Protein AF-A0A3D0IFZ9-F1 (afdb_monomer)

Sequence (429 aa):
MVESIAIMPPLQVLFGRYDIMLLSLGKKGMGIIMKKMLSLALTVAMILGVTSGCKKKIPKFELEVGDIITMGKYEDEDIEWEVMHRNFVIGEDKVIVELQSTCAIECLPFNEDGESSWEDCTLREWLNNDFFEEAFTKSEKKSIIDTSYSMYTGDARWLTDKVFLPEYLRYRMNPQDATCEPTDHTEDLGIQMENGSCKFWTRDVNLMRSAGGGTSVGSFVMCLGTKSNNSGHGPDGLFTAEDVGVRPVISVECEGTFEMKDIDVADRITFGTYSEEPITWVVFDKDKNGITVVSKYALDKMKMNKKDVVDFADSSLHDWLNEEFYEDAFTDKQKKLIVADEDDDSVTLPEKVTVKDFEREFLYEMLTGYSKSFCEENDVAEGDSLAASWCKGRSKNNKAFLTLDLARGGRAANADQEIGVRPMITIKF

Secondary structure (DSSP, 8-state):
-----PPPPPTHHHHTTTTTTTTS--HHHHHHHHHHHHHHHHHHHHHT---S---PPPPBTT--TT-EEEEEEETTEEEEEEEEEEEEETTTTEEEEEEEESEE-EE--S-SS----STT-HHHHHIIIIIHHHHS-HHHHHHEE-EEEEE-SSS-EEEEESEEPPPHHHHHH-GGGG--EEPHHHHHTT--EETTEE-EEESS------SS------EEEPSSS---S--S--GGGTTT-TT-EE--EEEEEEBS---GGG--TT-EEEEEEETTEEEEEEEEEE-SSEEEEEESSB-EEE----TT--SGGGSHHHHIIIIIIHHHH--HHHHTTEE--TTS-SSB--BHHHHHHS-HHHHHHHHS-PBPHHHHHTT----S-TT-EEEB---TT-S---EEE-TTT-BPPPTTS-EEE--EEEEE-

Mean predicted aligned error: 14.33 Å

Solvent-accessible surface area (backbone atoms only — not comparable to full-atom values): 24331 Å² total; per-residue (Å²): 140,87,85,82,85,82,80,76,78,67,75,66,68,68,55,69,63,51,66,74,59,67,78,78,63,60,79,75,56,56,56,58,52,51,56,51,52,54,52,51,54,54,52,56,62,63,72,70,65,84,89,79,78,89,70,78,71,76,54,52,61,87,66,52,75,70,41,76,46,75,59,51,40,51,95,93,39,74,37,45,27,32,30,69,44,47,34,39,36,67,96,46,73,44,36,37,37,35,31,33,42,60,35,18,70,38,54,51,32,54,6,85,86,50,58,39,45,64,91,80,15,52,40,49,50,39,36,55,43,58,48,46,63,64,25,34,50,79,70,52,54,67,32,44,35,80,45,78,43,72,48,94,45,100,66,71,44,77,44,74,38,52,35,43,47,45,59,53,66,56,34,72,72,41,40,79,71,37,62,23,38,61,36,75,67,17,50,76,73,59,47,50,71,56,98,79,18,29,29,29,49,17,58,44,58,72,87,74,86,76,81,87,84,92,73,60,38,67,30,64,49,57,44,66,80,59,81,75,80,72,82,88,55,60,83,62,63,56,30,52,34,58,50,27,24,39,32,50,27,38,37,31,52,28,52,65,77,83,57,73,85,77,64,52,68,72,28,31,34,35,59,49,36,52,94,92,36,76,33,50,26,32,29,70,39,72,63,100,62,30,38,32,30,34,40,54,36,29,73,43,65,47,39,45,44,59,99,81,60,51,53,64,91,77,18,56,44,42,51,38,35,57,48,57,47,44,59,66,25,36,54,79,74,53,52,71,36,45,42,54,51,98,86,69,41,50,36,44,53,49,43,53,68,63,65,68,76,48,58,74,65,60,53,42,56,51,52,64,30,53,54,40,59,72,35,59,77,64,67,65,76,93,64,99,54,68,32,42,27,54,20,41,40,84,52,99,75,80,68,55,56,46,30,29,44,43,95,83,73,52,48,80,62,62,39,80,46,67,38,28,36,34,53,24,40,31,38,49,108

Structure (mmCIF, N/CA/C/O backbone):
data_AF-A0A3D0IFZ9-F1
#
_entry.id   AF-A0A3D0IFZ9-F1
#
loop_
_atom_site.group_PDB
_atom_site.id
_atom_site.type_symbol
_atom_site.label_atom_id
_atom_site.label_alt_id
_atom_site.label_comp_id
_atom_site.label_asym_id
_atom_site.label_entity_id
_atom_site.label_seq_id
_atom_site.pdbx_PDB_ins_code
_atom_site.Cartn_x
_atom_site.Cartn_y
_atom_site.Cartn_z
_atom_site.occupancy
_atom_site.B_iso_or_equiv
_atom_site.auth_seq_id
_atom_site.auth_comp_id
_atom_site.auth_asym_id
_atom_site.auth_atom_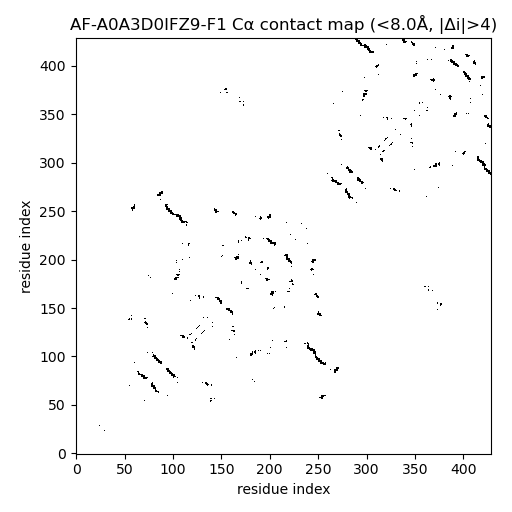id
_atom_site.pdbx_PDB_model_num
ATOM 1 N N . MET A 1 1 ? -15.280 -59.197 40.663 1.00 36.59 1 MET A N 1
ATOM 2 C CA . MET A 1 1 ? -15.162 -57.874 41.304 1.00 36.59 1 MET A CA 1
ATOM 3 C C . MET A 1 1 ? -15.479 -56.853 40.234 1.00 36.59 1 MET A C 1
ATOM 5 O O . MET A 1 1 ? -14.876 -56.899 39.172 1.00 36.59 1 MET A O 1
ATOM 9 N N . VAL A 1 2 ? -16.544 -56.104 40.478 1.00 34.53 2 VAL A N 1
ATOM 10 C CA . VAL A 1 2 ? -17.193 -55.126 39.602 1.00 34.53 2 VAL A CA 1
ATOM 11 C C . VAL A 1 2 ? -16.695 -53.745 40.020 1.00 34.53 2 VAL A C 1
ATOM 13 O O . VAL A 1 2 ? -16.594 -53.534 41.219 1.00 34.53 2 VAL A O 1
ATOM 16 N N . GLU A 1 3 ? -16.435 -52.858 39.057 1.00 30.86 3 GLU A N 1
ATOM 17 C CA . GLU A 1 3 ? -16.611 -51.389 39.129 1.00 30.86 3 GLU A CA 1
ATOM 18 C C . GLU A 1 3 ? -16.398 -50.845 37.696 1.00 30.86 3 GLU A C 1
ATOM 20 O O . GLU A 1 3 ? -15.283 -50.763 37.195 1.00 30.86 3 GLU A O 1
ATOM 25 N N . SER A 1 4 ? -17.427 -50.909 36.845 1.00 28.16 4 SER A N 1
ATOM 26 C CA . SER A 1 4 ? -18.405 -49.842 36.550 1.00 28.16 4 SER A CA 1
ATOM 27 C C . SER A 1 4 ? -17.832 -48.671 35.736 1.00 28.16 4 SER A C 1
ATOM 29 O O . SER A 1 4 ? -17.609 -47.579 36.248 1.00 28.16 4 SER A O 1
ATOM 31 N N . ILE A 1 5 ? -17.674 -48.905 34.429 1.00 30.06 5 ILE A N 1
ATOM 32 C CA . ILE A 1 5 ? -17.629 -47.85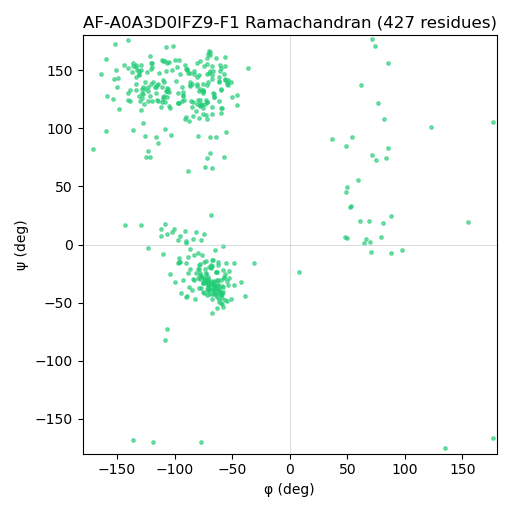9 33.398 1.00 30.06 5 ILE A CA 1
ATOM 33 C C . ILE A 1 5 ? -19.058 -47.319 33.259 1.00 30.06 5 ILE A C 1
ATOM 35 O O . ILE A 1 5 ? -19.945 -48.021 32.770 1.00 30.06 5 ILE A O 1
ATOM 39 N N . ALA A 1 6 ? -19.299 -46.101 33.742 1.00 29.66 6 ALA A N 1
ATOM 40 C CA . ALA A 1 6 ? -20.566 -45.414 33.540 1.00 29.66 6 ALA A CA 1
ATOM 41 C C . ALA A 1 6 ? -20.629 -44.866 32.107 1.00 29.66 6 ALA A C 1
ATOM 43 O O . ALA A 1 6 ? -19.792 -44.084 31.664 1.00 29.66 6 ALA A O 1
ATOM 44 N N . ILE A 1 7 ? -21.640 -45.347 31.397 1.00 34.44 7 ILE A N 1
ATOM 45 C CA . ILE A 1 7 ? -21.995 -45.074 30.010 1.00 34.44 7 ILE A CA 1
ATOM 46 C C . ILE A 1 7 ? -22.455 -43.613 29.885 1.00 34.44 7 ILE A C 1
ATOM 48 O O . ILE A 1 7 ? -23.472 -43.242 30.470 1.00 34.44 7 ILE A O 1
ATOM 52 N N . MET A 1 8 ? -21.755 -42.794 29.094 1.00 29.38 8 MET A N 1
ATOM 53 C CA . MET A 1 8 ? -22.375 -41.606 28.497 1.00 29.38 8 MET A CA 1
ATOM 54 C C . MET A 1 8 ? -23.269 -42.064 27.334 1.00 29.38 8 MET A C 1
ATOM 56 O O . MET A 1 8 ? -22.829 -42.888 26.527 1.00 29.38 8 MET A O 1
ATOM 60 N N . PRO A 1 9 ? -24.520 -41.583 27.228 1.00 32.34 9 PRO A N 1
ATOM 61 C CA . PRO A 1 9 ? -25.382 -41.955 26.119 1.00 32.34 9 PRO A CA 1
ATOM 62 C C . PRO A 1 9 ? -24.859 -41.338 24.812 1.00 32.34 9 PRO A C 1
ATOM 64 O O . PRO A 1 9 ? -24.265 -40.259 24.835 1.00 32.34 9 PRO A O 1
ATOM 67 N N . PRO A 1 10 ? -25.079 -41.996 23.660 1.00 35.53 10 PRO A N 1
ATOM 68 C CA . PRO A 1 10 ? -24.661 -41.463 22.371 1.00 35.53 10 PRO A CA 1
ATOM 69 C C . PRO A 1 10 ? -25.375 -40.133 22.093 1.00 35.53 10 PRO A C 1
ATOM 71 O O . PRO A 1 10 ? -26.576 -40.001 22.353 1.00 35.53 10 PRO A O 1
ATOM 74 N N . LEU A 1 11 ? -24.641 -39.169 21.520 1.00 33.44 11 LEU A N 1
ATOM 75 C CA . LEU A 1 11 ? -25.095 -37.810 21.177 1.00 33.44 11 LEU A CA 1
ATOM 76 C C . LEU A 1 11 ? -26.433 -37.750 20.406 1.00 33.44 11 LEU A C 1
ATOM 78 O O . LEU A 1 11 ? -27.065 -36.702 20.367 1.00 33.44 11 LEU A O 1
ATOM 82 N N . GLN A 1 12 ? -26.912 -38.858 19.840 1.00 35.28 12 GLN A N 1
ATOM 83 C CA . GLN A 1 12 ? -28.195 -38.944 19.137 1.00 35.28 12 GLN A CA 1
ATOM 84 C C . GLN A 1 12 ? -29.433 -38.702 20.022 1.00 35.28 12 GLN A C 1
ATOM 86 O O . GLN A 1 12 ? -30.462 -38.271 19.505 1.00 35.28 12 GLN A O 1
ATOM 91 N N . VAL A 1 13 ? -29.367 -38.908 21.345 1.00 38.50 13 VAL A N 1
ATOM 92 C CA . VAL A 1 13 ? -30.535 -38.680 22.229 1.00 38.50 13 VAL A CA 1
ATOM 93 C C . VAL A 1 13 ? -30.757 -37.191 22.531 1.00 38.50 13 VAL A C 1
ATOM 95 O O . VAL A 1 13 ? -31.889 -36.784 22.790 1.00 38.50 13 VAL A O 1
ATOM 98 N N . LEU A 1 14 ? -29.714 -36.356 22.438 1.00 34.91 14 LEU A N 1
ATOM 99 C CA . LEU A 1 14 ? -29.850 -34.908 22.620 1.00 34.91 14 LEU A CA 1
ATOM 100 C C . LEU A 1 14 ? -30.499 -34.228 21.411 1.00 34.91 14 LEU A C 1
ATOM 102 O O . LEU A 1 14 ? -31.274 -33.301 21.608 1.00 34.91 14 LEU A O 1
ATOM 106 N N . PHE A 1 15 ? -30.278 -34.719 20.188 1.00 37.50 15 PHE A N 1
ATOM 107 C CA . PHE A 1 15 ? -30.865 -34.120 18.981 1.00 37.50 15 PHE A CA 1
ATOM 108 C C . PHE A 1 15 ? -32.332 -34.519 18.743 1.00 37.50 15 PHE A C 1
ATOM 110 O O . PHE A 1 15 ? -33.116 -33.705 18.263 1.00 37.50 15 PHE A O 1
ATOM 117 N N . GLY A 1 16 ? -32.758 -35.709 19.185 1.00 33.19 16 GLY A N 1
ATOM 118 C CA . GLY A 1 16 ? -34.120 -36.209 18.942 1.00 33.19 16 GLY A CA 1
ATOM 119 C C . GLY A 1 16 ? -35.258 -35.451 19.648 1.00 33.19 16 GLY A C 1
ATOM 120 O O . GLY A 1 16 ? -36.423 -35.652 19.309 1.00 33.19 16 GLY A O 1
ATOM 121 N N . ARG A 1 17 ? -34.962 -34.579 20.626 1.00 37.72 17 ARG A N 1
ATOM 122 C CA . ARG A 1 17 ? -35.974 -33.729 21.293 1.00 37.72 17 ARG A CA 1
ATOM 123 C C . ARG A 1 17 ? -36.077 -32.307 20.732 1.00 37.72 17 ARG A C 1
ATOM 125 O O . ARG A 1 17 ? -37.087 -31.660 21.001 1.00 37.72 17 ARG A O 1
ATOM 132 N N . TYR A 1 18 ? -35.102 -31.831 19.954 1.00 41.00 18 TYR A N 1
ATOM 133 C CA . TYR A 1 18 ? -35.152 -30.487 19.356 1.00 41.00 18 TYR A CA 1
ATOM 134 C C . TYR A 1 18 ? -35.943 -30.453 18.043 1.00 41.00 18 TYR A C 1
ATOM 136 O O . TYR A 1 18 ? -36.629 -29.465 17.784 1.00 41.00 18 TYR A O 1
ATOM 144 N N . ASP A 1 19 ? -35.960 -31.555 17.286 1.00 37.75 19 ASP A N 1
ATOM 145 C CA . ASP A 1 19 ? -36.723 -31.652 16.030 1.00 37.75 19 ASP A CA 1
ATOM 146 C C . ASP A 1 19 ? -38.237 -31.489 16.233 1.00 37.75 19 ASP A C 1
ATOM 148 O O . ASP A 1 19 ? -38.931 -30.933 15.383 1.00 37.75 19 ASP A O 1
ATOM 152 N N . ILE A 1 20 ? -38.763 -31.892 17.394 1.00 40.81 20 ILE A N 1
ATOM 153 C CA . ILE A 1 20 ? -40.197 -31.766 17.704 1.00 40.81 20 ILE A CA 1
ATOM 154 C C . ILE A 1 20 ? -40.564 -30.324 18.117 1.00 40.81 20 ILE A C 1
ATOM 156 O O . ILE A 1 20 ? -41.716 -29.920 17.979 1.00 40.81 20 IL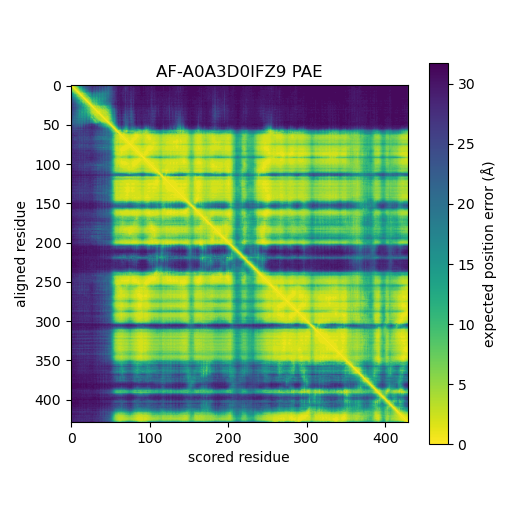E A O 1
ATOM 160 N N . MET A 1 21 ? -39.599 -29.509 18.561 1.00 38.47 21 MET A N 1
ATOM 161 C CA . MET A 1 21 ? -39.833 -28.102 18.931 1.00 38.47 21 MET A CA 1
ATOM 162 C C . MET A 1 21 ? -39.729 -27.135 17.740 1.00 38.47 21 MET A C 1
ATOM 164 O O . MET A 1 21 ? -40.286 -26.038 17.787 1.00 38.47 21 MET A O 1
ATOM 168 N N . LEU A 1 22 ? -39.048 -27.539 16.661 1.00 41.84 22 LEU A N 1
ATOM 169 C CA . LEU A 1 22 ? -38.800 -26.710 15.474 1.00 41.84 22 LEU A CA 1
ATOM 170 C C . LEU A 1 22 ? -40.031 -26.516 14.573 1.00 41.84 22 LEU A C 1
ATOM 172 O O . LEU A 1 22 ? -40.050 -25.599 13.757 1.00 41.84 22 LEU A O 1
ATOM 176 N N . LEU A 1 23 ? -41.088 -27.317 14.743 1.00 42.69 23 LEU A N 1
ATOM 177 C CA . LEU A 1 23 ? -42.287 -27.256 13.896 1.00 42.69 23 LEU A CA 1
ATOM 178 C C . LEU A 1 23 ? -43.388 -26.298 14.389 1.00 42.69 23 LEU A C 1
ATOM 180 O O . LEU A 1 23 ? -44.420 -26.194 13.729 1.00 42.69 23 LEU A O 1
ATOM 184 N N . SER A 1 24 ? -43.206 -25.568 15.501 1.00 45.34 24 SER A N 1
ATOM 185 C CA . SER A 1 24 ? -44.273 -24.704 16.049 1.00 45.34 24 SER A CA 1
ATOM 186 C C . SER A 1 24 ? -43.897 -23.248 16.357 1.00 45.34 24 SER A C 1
ATOM 188 O O . SER A 1 24 ? -44.633 -22.592 17.095 1.00 45.34 24 SER A O 1
ATOM 190 N N . LEU A 1 25 ? -42.787 -22.703 15.845 1.00 43.72 25 LEU A N 1
ATOM 191 C CA . LEU A 1 25 ? -42.331 -21.359 16.236 1.00 43.72 25 LEU A CA 1
ATOM 192 C C . LEU A 1 25 ? -42.046 -20.447 15.034 1.00 43.72 25 LEU A C 1
ATOM 194 O O . LEU A 1 25 ? -41.282 -20.779 14.135 1.00 43.72 25 LEU A O 1
ATOM 198 N N . GLY A 1 26 ? -42.676 -19.267 15.031 1.00 51.81 26 GLY A N 1
ATOM 199 C CA . GLY A 1 26 ? -42.489 -18.237 14.005 1.00 51.81 26 GLY A CA 1
ATOM 200 C C . GLY A 1 26 ? -41.120 -17.544 14.071 1.00 51.81 26 GLY A C 1
ATOM 201 O O . GLY A 1 26 ? -40.436 -17.590 15.094 1.00 51.81 26 GLY A O 1
ATOM 202 N N . LYS A 1 27 ? -40.756 -16.842 12.983 1.00 46.25 27 LYS A N 1
ATOM 203 C CA . LYS A 1 27 ? -39.425 -16.254 12.689 1.00 46.25 27 LYS A CA 1
ATOM 204 C C . LYS A 1 27 ? -38.706 -15.550 13.860 1.00 46.25 27 LYS A C 1
ATOM 206 O O . LYS A 1 27 ? -37.486 -15.624 13.933 1.00 46.25 27 LYS A O 1
ATOM 211 N N . LYS A 1 28 ? -39.422 -14.919 14.802 1.00 44.34 28 LYS A N 1
ATOM 212 C CA . LYS A 1 28 ? -38.819 -14.268 15.988 1.00 44.34 28 LYS A CA 1
ATOM 213 C C . LYS A 1 28 ? -38.286 -15.249 17.048 1.00 44.34 28 LYS A C 1
ATOM 215 O O . LYS A 1 28 ? -37.323 -14.925 17.732 1.00 44.34 28 LYS A O 1
ATOM 220 N N . GLY A 1 29 ? -38.865 -16.446 17.179 1.00 43.78 29 GLY A N 1
ATOM 221 C CA . GLY A 1 29 ? -38.404 -17.463 18.136 1.00 43.78 29 GLY A CA 1
ATOM 222 C C . GLY A 1 29 ? -37.113 -18.163 17.701 1.00 43.78 29 GLY A C 1
ATOM 223 O O . GLY A 1 29 ? -36.303 -18.546 18.541 1.00 43.78 29 GLY A O 1
ATOM 224 N N . MET A 1 30 ? -36.890 -18.263 16.388 1.00 47.47 30 MET A N 1
ATOM 225 C CA . MET A 1 30 ? -35.727 -18.932 15.798 1.00 47.47 30 MET A CA 1
ATOM 226 C C . MET A 1 30 ? -34.426 -18.144 16.029 1.00 47.47 30 MET A C 1
ATOM 228 O O . MET A 1 30 ? -33.406 -18.736 16.375 1.00 47.47 30 MET A O 1
ATOM 232 N N . GLY A 1 31 ? -34.482 -16.807 15.956 1.00 45.16 31 GLY A N 1
ATOM 233 C CA . GLY A 1 31 ? -33.324 -15.938 16.219 1.00 45.16 31 GLY A CA 1
ATOM 234 C C . GLY A 1 31 ? -32.837 -15.978 17.674 1.00 45.16 31 GLY A C 1
ATOM 235 O O . GLY A 1 31 ? -31.635 -15.976 17.929 1.00 45.16 31 GLY A O 1
ATOM 236 N N . ILE A 1 32 ? -33.753 -16.103 18.641 1.00 48.62 32 ILE A N 1
ATOM 237 C CA . ILE A 1 32 ? -33.409 -16.178 20.073 1.00 48.62 32 ILE A CA 1
ATOM 238 C C . ILE A 1 32 ? -32.724 -17.513 20.408 1.00 48.62 32 ILE A C 1
ATOM 240 O O . ILE A 1 32 ? -31.823 -17.561 21.245 1.00 48.62 32 ILE A O 1
ATOM 244 N N . ILE A 1 33 ? -33.123 -18.602 19.745 1.00 48.06 33 ILE A N 1
ATOM 245 C CA . ILE A 1 33 ? -32.544 -19.934 19.963 1.00 48.06 33 ILE A CA 1
ATOM 246 C C . ILE A 1 33 ? -31.175 -20.055 19.276 1.00 48.06 33 ILE A C 1
ATOM 248 O O . ILE A 1 33 ? -30.262 -20.613 19.879 1.00 48.06 33 ILE A O 1
ATOM 252 N N . MET A 1 34 ? -30.982 -19.461 18.090 1.00 47.47 34 MET A N 1
ATOM 253 C CA . MET A 1 34 ? -29.665 -19.399 17.432 1.00 47.47 34 MET A CA 1
ATOM 254 C C . MET A 1 34 ? -28.645 -18.590 18.241 1.00 47.47 34 MET A C 1
ATOM 256 O O . MET A 1 34 ? -27.542 -19.082 18.467 1.00 47.47 34 MET A O 1
ATOM 260 N N . LYS A 1 35 ? -29.032 -17.426 18.788 1.00 46.50 35 LYS A N 1
ATOM 261 C CA . LYS A 1 35 ? -28.164 -16.641 19.690 1.00 46.50 35 LYS A CA 1
ATOM 262 C C . LYS A 1 35 ? -27.792 -17.417 20.965 1.00 46.50 35 LYS A C 1
ATOM 264 O O . LYS A 1 35 ? -26.647 -17.369 21.405 1.00 46.50 35 LYS A O 1
ATOM 269 N N . LYS A 1 36 ? -28.720 -18.203 21.530 1.00 43.72 36 LYS A N 1
ATOM 270 C CA . LYS A 1 36 ? -28.446 -19.059 22.703 1.00 43.72 36 LYS A CA 1
ATOM 271 C C . LYS A 1 36 ? -27.590 -20.292 22.386 1.00 43.72 36 LYS A C 1
ATOM 273 O O . LYS A 1 36 ? -26.818 -20.708 23.242 1.00 43.72 36 LYS A O 1
ATOM 278 N N . MET A 1 37 ? -27.691 -20.858 21.183 1.00 44.88 37 MET A N 1
ATOM 279 C CA . MET A 1 37 ? -26.843 -21.974 20.734 1.00 44.88 37 MET A CA 1
ATOM 280 C C . MET A 1 37 ? -25.401 -21.523 20.456 1.00 44.88 37 MET A C 1
ATOM 282 O O . MET A 1 37 ? -24.471 -22.231 20.837 1.00 44.88 37 MET A O 1
ATOM 286 N N . LEU A 1 38 ? -25.207 -20.325 19.885 1.00 44.56 38 LEU A N 1
ATOM 287 C CA . LEU A 1 38 ? -23.880 -19.718 19.700 1.00 44.56 38 LEU A CA 1
ATOM 288 C C . LEU A 1 38 ? -23.222 -19.377 21.052 1.00 44.56 38 LEU A C 1
ATOM 290 O O . LEU A 1 38 ? -22.058 -19.697 21.282 1.00 44.56 38 LEU A O 1
ATOM 294 N N . SER A 1 39 ? -24.003 -18.830 21.990 1.00 41.38 39 SER A N 1
ATOM 295 C CA . SER A 1 39 ? -23.573 -18.538 23.368 1.00 41.38 39 SER A CA 1
ATOM 296 C C . SER A 1 39 ? -23.160 -19.793 24.155 1.00 41.38 39 SER A C 1
ATOM 298 O O . SER A 1 39 ? -22.199 -19.750 24.930 1.00 41.38 39 SER A O 1
ATOM 300 N N . LEU A 1 40 ? -23.839 -20.928 23.937 1.00 39.47 40 LEU A N 1
ATOM 301 C CA . LEU A 1 40 ? -23.511 -22.196 24.596 1.00 39.47 40 LEU A CA 1
ATOM 302 C C . LEU A 1 40 ? -22.248 -22.855 24.005 1.00 39.47 40 LEU A C 1
ATOM 304 O O . LEU A 1 40 ? -21.474 -23.468 24.738 1.00 39.47 40 LEU A O 1
ATOM 308 N N . ALA A 1 41 ? -21.995 -22.691 22.701 1.00 49.28 41 ALA A N 1
ATOM 309 C CA . ALA A 1 41 ? -20.752 -23.138 22.065 1.00 49.28 41 ALA A CA 1
ATOM 310 C C . ALA A 1 41 ? -19.529 -22.345 22.572 1.00 49.28 41 ALA A C 1
ATOM 312 O O . ALA A 1 41 ? -18.486 -22.937 22.858 1.00 49.28 41 ALA A O 1
ATOM 313 N N . LEU A 1 42 ? -19.686 -21.033 22.787 1.00 44.62 42 LEU A N 1
ATOM 314 C CA . LEU A 1 42 ? -18.643 -20.163 23.346 1.00 44.62 42 LEU A CA 1
ATOM 315 C C . LEU A 1 42 ? -18.298 -20.508 24.807 1.00 44.62 42 LEU A C 1
ATOM 317 O O . LEU A 1 42 ? -17.136 -20.481 25.207 1.00 44.62 42 LEU A O 1
ATOM 321 N N . THR A 1 43 ? -19.293 -20.893 25.611 1.00 44.31 43 THR A N 1
ATOM 322 C CA . THR A 1 43 ? -19.073 -21.280 27.017 1.00 44.31 43 THR A CA 1
ATOM 323 C C . THR A 1 43 ? -18.431 -22.659 27.161 1.00 44.31 43 THR A C 1
ATOM 325 O O . THR A 1 43 ? -17.620 -22.857 28.065 1.00 44.31 43 THR A O 1
ATOM 328 N N . VAL A 1 44 ? -18.701 -23.602 26.251 1.00 44.53 44 VAL A N 1
ATOM 329 C CA . VAL A 1 44 ? -17.992 -24.896 26.218 1.00 44.53 44 VAL A CA 1
ATOM 330 C C . VAL A 1 44 ? -16.519 -24.720 25.815 1.00 44.53 44 VAL A C 1
ATOM 332 O O . VAL A 1 44 ? -15.662 -25.410 26.369 1.00 44.53 44 VAL A O 1
ATOM 335 N N . ALA A 1 45 ? -16.198 -23.750 24.948 1.00 46.41 45 ALA A N 1
ATOM 336 C CA . ALA A 1 45 ? -14.813 -23.402 24.616 1.00 46.41 45 ALA A CA 1
ATOM 337 C C . ALA A 1 45 ? -14.042 -22.802 25.813 1.00 46.41 45 ALA A C 1
ATOM 339 O O . ALA A 1 45 ? -12.869 -23.118 26.002 1.00 46.41 45 ALA A O 1
ATOM 340 N N . MET A 1 46 ? -14.703 -22.016 26.676 1.00 40.44 46 MET A N 1
ATOM 341 C CA . MET A 1 46 ? -14.083 -21.478 27.900 1.00 40.44 46 MET A CA 1
ATOM 342 C C . MET A 1 46 ? -13.824 -22.542 28.984 1.00 40.44 46 MET A C 1
ATOM 344 O O . MET A 1 46 ? -12.855 -22.430 29.735 1.00 40.44 46 MET A O 1
ATOM 348 N N . ILE A 1 47 ? -14.660 -23.584 29.080 1.00 42.62 47 ILE A N 1
ATOM 349 C CA . ILE A 1 47 ? -14.565 -24.613 30.139 1.00 42.62 47 ILE A CA 1
ATOM 350 C C . ILE A 1 47 ? -13.445 -25.642 29.862 1.00 42.62 47 ILE A C 1
ATOM 352 O O . ILE A 1 47 ? -12.977 -26.300 30.791 1.00 42.62 47 ILE A O 1
ATOM 356 N N . LEU A 1 48 ? -12.935 -25.738 28.627 1.00 37.97 48 LEU A N 1
ATOM 357 C CA . LEU A 1 48 ? -11.835 -26.648 28.256 1.00 37.97 48 LEU A CA 1
ATOM 358 C C . LEU A 1 48 ? -10.415 -26.141 28.588 1.00 37.97 48 LEU A C 1
ATOM 360 O O . LEU A 1 48 ? -9.439 -26.787 28.218 1.00 37.97 48 LEU A O 1
ATOM 364 N N . GLY A 1 49 ? -10.276 -25.060 29.361 1.00 42.44 49 GLY A N 1
ATOM 365 C CA . GLY A 1 49 ? -9.034 -24.774 30.083 1.00 42.44 49 GLY A CA 1
ATOM 366 C C . GLY A 1 49 ? -7.874 -24.243 29.235 1.00 42.44 49 GLY A C 1
ATOM 367 O O . GLY A 1 49 ? -6.844 -24.898 29.100 1.00 42.44 49 GLY A O 1
ATOM 368 N N . VAL A 1 50 ? -7.976 -22.984 28.798 1.00 36.75 50 VAL A N 1
ATOM 369 C CA . VAL A 1 50 ? -6.798 -22.137 28.536 1.00 36.75 50 VAL A CA 1
ATOM 370 C C . VAL A 1 50 ? -6.894 -20.891 29.410 1.00 36.75 50 VAL A C 1
ATOM 372 O O . VAL A 1 50 ? -7.220 -19.801 28.960 1.00 36.75 50 VAL A O 1
ATOM 375 N N . THR A 1 51 ? -6.621 -21.040 30.703 1.00 40.22 51 THR A N 1
ATOM 376 C CA . THR A 1 51 ? -6.323 -19.894 31.569 1.00 40.22 51 THR A CA 1
ATOM 377 C C . THR A 1 51 ? -4.822 -19.846 31.806 1.00 40.22 51 THR A C 1
ATOM 379 O O . THR A 1 51 ? -4.328 -20.526 32.705 1.00 40.22 51 THR A O 1
ATOM 382 N N . SER A 1 52 ? -4.094 -19.070 30.996 1.00 37.66 52 SER A N 1
ATOM 383 C CA . SER A 1 52 ? -2.901 -18.307 31.414 1.00 37.66 52 SER A CA 1
ATOM 384 C C . SER A 1 52 ? -2.257 -17.588 30.226 1.00 37.66 52 SER A C 1
ATOM 386 O O . SER A 1 52 ? -1.566 -18.201 29.418 1.00 37.66 52 SER A O 1
ATOM 388 N N . GLY A 1 53 ? -2.459 -16.267 30.183 1.00 32.47 53 GLY A N 1
ATOM 389 C CA . GLY A 1 53 ? -1.767 -15.327 29.302 1.00 32.47 53 GLY A CA 1
ATOM 390 C C . GLY A 1 53 ? -2.406 -15.195 27.925 1.00 32.47 53 GLY A C 1
ATOM 391 O O . GLY A 1 53 ? -1.927 -15.802 26.973 1.00 32.47 53 GLY A O 1
ATOM 392 N N . CYS A 1 54 ? -3.441 -14.360 27.791 1.00 34.34 54 CYS A N 1
ATOM 393 C CA . CYS A 1 54 ? -3.895 -13.919 26.473 1.00 34.34 54 CYS A CA 1
ATOM 394 C C . CYS A 1 54 ? -2.821 -12.986 25.887 1.00 34.34 54 CYS A C 1
ATOM 396 O O . CYS A 1 54 ? -2.905 -11.766 25.975 1.00 34.34 54 CYS A O 1
ATOM 398 N N . LYS A 1 55 ? -1.743 -13.567 25.353 1.00 37.78 55 LYS A N 1
ATOM 399 C CA . LYS A 1 55 ? -0.967 -12.909 24.310 1.00 37.78 55 LYS A CA 1
ATOM 400 C C . LYS A 1 55 ? -1.889 -12.931 23.092 1.00 37.78 55 LYS A C 1
ATOM 402 O O . LYS A 1 55 ? -1.953 -13.964 22.423 1.00 37.78 55 LYS A O 1
ATOM 407 N N . LYS A 1 56 ? -2.682 -11.870 22.875 1.00 47.97 56 LYS A N 1
ATOM 408 C CA . LYS A 1 56 ? -3.369 -11.682 21.586 1.00 47.97 56 LYS A CA 1
ATOM 409 C C . LYS A 1 56 ? -2.290 -11.839 20.499 1.00 47.97 56 LYS A C 1
ATOM 411 O O . LYS A 1 56 ? -1.175 -11.337 20.662 1.00 47.97 56 LYS A O 1
ATOM 416 N N . LYS A 1 57 ? -2.551 -12.719 19.528 1.00 61.44 57 LYS A N 1
ATOM 417 C CA . LYS A 1 57 ? -1.539 -13.224 18.589 1.00 61.44 57 LYS A CA 1
ATOM 418 C C . LYS A 1 57 ? -1.227 -12.138 17.567 1.00 61.44 57 LYS A C 1
ATOM 420 O O . LYS A 1 57 ? -2.149 -11.597 16.974 1.00 61.44 57 LYS A O 1
ATOM 425 N N . ILE A 1 58 ? 0.058 -11.863 17.367 1.00 68.38 58 ILE A N 1
ATOM 426 C CA . ILE A 1 58 ? 0.521 -11.042 16.249 1.00 68.38 58 ILE A CA 1
ATOM 427 C C . ILE A 1 58 ? 0.123 -11.762 14.944 1.00 68.38 58 ILE A C 1
ATOM 429 O O . ILE A 1 58 ? 0.175 -13.001 14.911 1.00 68.38 58 ILE A O 1
ATOM 433 N N . PRO A 1 59 ? -0.312 -11.029 13.903 1.00 77.31 59 PRO A N 1
ATOM 434 C CA . PRO A 1 59 ? -0.628 -11.605 12.602 1.00 77.31 59 PRO A CA 1
ATOM 435 C C . PRO A 1 59 ? 0.538 -12.424 12.049 1.00 77.31 59 PRO A C 1
ATOM 437 O O . PRO A 1 59 ? 1.707 -12.071 12.221 1.00 77.31 59 PRO A O 1
ATOM 440 N N . LYS A 1 60 ? 0.222 -13.543 11.400 1.00 82.94 60 LYS A N 1
ATOM 441 C CA . LYS A 1 60 ? 1.221 -14.345 10.695 1.00 82.94 60 LYS A CA 1
ATOM 442 C C . LYS A 1 60 ? 1.176 -14.054 9.204 1.00 82.94 60 LYS A C 1
ATOM 444 O O . LYS A 1 60 ? 0.153 -13.603 8.703 1.00 82.94 60 LYS A O 1
ATOM 449 N N . PHE A 1 61 ? 2.263 -14.347 8.499 1.00 81.25 61 PHE A N 1
ATOM 450 C CA . PHE A 1 61 ? 2.353 -14.055 7.068 1.00 81.25 61 PHE A CA 1
ATOM 451 C C . PHE A 1 61 ? 1.417 -14.901 6.188 1.00 81.25 61 PHE A C 1
ATOM 453 O O . PHE A 1 61 ? 1.167 -14.506 5.056 1.00 81.25 61 PHE A O 1
ATOM 460 N N . GLU A 1 62 ? 0.887 -16.032 6.676 1.00 86.19 62 GLU A N 1
ATOM 461 C CA . GLU A 1 62 ? 0.010 -16.909 5.880 1.00 86.19 62 GLU A CA 1
ATOM 462 C C . GLU A 1 62 ? -1.412 -16.352 5.668 1.00 86.19 62 GLU A C 1
ATOM 464 O O . GLU A 1 62 ? -2.285 -17.081 5.208 1.00 86.19 62 GLU A O 1
ATOM 469 N N . LEU A 1 63 ? -1.660 -15.092 6.034 1.00 88.25 63 LEU A N 1
ATOM 470 C CA . LEU A 1 63 ? -2.918 -14.406 5.754 1.00 88.25 63 LEU A CA 1
ATOM 471 C C . LEU A 1 63 ? -3.081 -14.168 4.251 1.00 88.25 63 LEU A C 1
ATOM 473 O O . LEU A 1 63 ? -2.117 -13.834 3.556 1.00 88.25 63 LEU A O 1
ATOM 477 N N . GLU A 1 64 ? -4.309 -14.291 3.765 1.00 89.38 64 GLU A N 1
ATOM 478 C CA . GLU A 1 64 ? -4.710 -13.959 2.399 1.00 89.38 64 GLU A CA 1
ATOM 479 C C . GLU A 1 64 ? -5.530 -12.662 2.378 1.00 89.38 64 GLU A C 1
ATOM 481 O O . GLU A 1 64 ? -6.127 -12.258 3.377 1.00 89.38 64 GLU A O 1
ATOM 486 N N . VAL A 1 65 ? -5.544 -11.973 1.235 1.00 88.12 65 VAL A N 1
ATOM 487 C CA . VAL A 1 65 ? -6.414 -10.802 1.043 1.00 88.12 65 VAL A CA 1
ATOM 488 C C . VAL A 1 65 ? -7.876 -11.223 1.225 1.00 88.12 65 VAL A C 1
ATOM 490 O O . VAL A 1 65 ? -8.308 -12.235 0.676 1.00 88.12 65 VAL A O 1
ATOM 493 N N . GLY A 1 66 ? -8.631 -10.444 2.001 1.00 88.38 66 GLY A N 1
ATOM 494 C CA . GLY A 1 66 ? -10.014 -10.739 2.384 1.00 88.38 66 GLY A CA 1
ATOM 495 C C . GLY A 1 66 ? -10.167 -11.589 3.652 1.00 88.38 66 GLY A C 1
ATOM 496 O O . GLY A 1 66 ? -11.289 -11.745 4.137 1.00 88.38 66 GLY A O 1
ATOM 497 N N . ASP A 1 67 ? -9.079 -12.114 4.230 1.00 92.62 67 ASP A N 1
ATOM 498 C CA . ASP A 1 67 ? -9.146 -12.734 5.556 1.00 92.62 67 ASP A CA 1
ATOM 499 C C . ASP A 1 67 ? -9.583 -11.710 6.609 1.00 92.62 67 ASP A C 1
ATOM 501 O O . ASP A 1 67 ? -9.184 -10.546 6.573 1.00 92.62 67 ASP A O 1
ATOM 505 N N . ILE A 1 68 ? -10.366 -12.164 7.592 1.00 93.75 68 ILE A N 1
ATOM 506 C CA . ILE A 1 68 ? -10.760 -11.354 8.749 1.00 93.75 68 ILE A CA 1
ATOM 507 C C . ILE A 1 68 ? -9.994 -11.833 9.978 1.00 93.75 68 ILE A C 1
ATOM 509 O O . ILE A 1 68 ? -10.038 -13.013 10.341 1.00 93.75 68 ILE A O 1
ATOM 513 N N . ILE A 1 69 ? -9.320 -10.904 10.652 1.00 93.56 69 ILE A N 1
ATOM 514 C CA . ILE A 1 69 ? -8.612 -11.148 11.907 1.00 93.56 69 ILE A CA 1
ATOM 515 C C . ILE A 1 69 ? -9.162 -10.273 13.031 1.00 93.56 69 ILE A C 1
ATOM 517 O O . ILE A 1 69 ? -9.700 -9.197 12.799 1.00 93.56 69 ILE A O 1
ATOM 521 N N . THR A 1 70 ? -8.970 -10.707 14.274 1.00 94.06 70 THR A N 1
ATOM 522 C CA . THR A 1 70 ? -9.338 -9.922 15.459 1.00 94.06 70 THR A CA 1
ATOM 523 C C . THR A 1 70 ? -8.082 -9.406 16.151 1.00 94.06 70 THR A C 1
ATOM 525 O O . THR A 1 70 ? -7.230 -10.201 16.562 1.00 94.06 70 THR A O 1
ATOM 528 N N . MET A 1 71 ? -7.968 -8.087 16.311 1.00 93.94 71 MET A N 1
ATOM 529 C CA . MET A 1 71 ? -6.814 -7.429 16.932 1.00 93.94 71 MET A CA 1
ATOM 530 C C . MET A 1 71 ? -7.251 -6.133 17.615 1.00 93.94 71 MET A C 1
ATOM 532 O O . MET A 1 71 ? -8.004 -5.354 17.046 1.00 93.94 71 MET A O 1
ATOM 536 N N . GLY A 1 72 ? -6.771 -5.882 18.832 1.00 95.44 72 GLY A N 1
ATOM 537 C CA . GLY A 1 72 ? -7.245 -4.751 19.631 1.00 95.44 72 GLY A CA 1
ATOM 538 C C . GLY A 1 72 ? -8.667 -4.932 20.181 1.00 95.44 72 GLY A C 1
ATOM 539 O O . GLY A 1 72 ? -9.291 -5.984 20.007 1.00 95.44 72 GLY A O 1
ATOM 540 N N . LYS A 1 73 ? -9.119 -3.957 20.969 1.00 96.06 73 LYS A N 1
ATOM 541 C CA . LYS A 1 73 ? -10.440 -3.887 21.606 1.00 96.06 73 LYS A CA 1
ATOM 542 C C . LYS A 1 73 ? -10.740 -2.427 21.969 1.00 96.06 73 LYS A C 1
ATOM 544 O O . LYS A 1 73 ? -9.920 -1.837 22.662 1.00 96.06 73 LYS A O 1
ATOM 549 N N . TYR A 1 74 ? -11.882 -1.879 21.568 1.00 96.12 74 TYR A N 1
ATOM 550 C CA . TYR A 1 74 ? -12.283 -0.491 21.834 1.00 96.12 74 TYR A CA 1
ATOM 551 C C . TYR A 1 74 ? -13.734 -0.446 22.326 1.00 96.12 74 TYR A C 1
ATOM 553 O O . TYR A 1 74 ? -14.547 -1.220 21.835 1.00 96.12 74 TYR A O 1
ATOM 561 N N . GLU A 1 75 ? -14.034 0.378 23.337 1.00 94.69 75 GLU A N 1
ATOM 562 C CA . GLU A 1 75 ? -15.389 0.531 23.916 1.00 94.69 75 GLU A CA 1
ATOM 563 C C . GLU A 1 75 ? -16.080 -0.805 24.246 1.00 94.69 75 GLU A C 1
ATOM 565 O O . GLU A 1 75 ? -17.237 -1.078 23.957 1.00 94.69 75 GLU A O 1
ATOM 570 N N . ASP A 1 76 ? -15.303 -1.690 24.867 1.00 90.19 76 ASP A N 1
ATOM 571 C CA . ASP A 1 76 ? -15.692 -3.052 25.217 1.00 90.19 76 ASP A CA 1
ATOM 572 C C . ASP A 1 76 ? -15.963 -4.043 24.059 1.00 90.19 76 ASP A C 1
ATOM 574 O O . ASP A 1 76 ? -16.215 -5.226 24.324 1.00 90.19 76 ASP A O 1
ATOM 578 N N . GLU A 1 77 ? -15.736 -3.639 22.809 1.00 92.94 77 GLU A N 1
ATOM 579 C CA . GLU A 1 77 ? -15.898 -4.444 21.592 1.00 92.94 77 GLU A CA 1
ATOM 580 C C . GLU A 1 77 ? -14.545 -4.861 20.983 1.00 92.94 77 GLU A C 1
ATOM 582 O O . GLU A 1 77 ? -13.599 -4.076 20.898 1.00 92.94 77 GLU A O 1
ATOM 587 N N . ASP A 1 78 ? -14.407 -6.132 20.586 1.00 95.69 78 ASP A N 1
ATOM 588 C CA . ASP A 1 78 ? -13.227 -6.582 19.835 1.00 95.69 78 ASP A CA 1
ATOM 589 C C . ASP A 1 78 ? -13.271 -6.002 18.413 1.00 95.69 78 ASP A C 1
ATOM 591 O O . ASP A 1 78 ? -14.325 -5.984 17.781 1.00 95.69 78 ASP A O 1
ATOM 595 N N . ILE A 1 79 ? -12.121 -5.570 17.889 1.00 96.12 79 ILE A N 1
ATOM 596 C CA . ILE A 1 79 ? -12.054 -4.996 16.542 1.00 96.12 79 ILE A CA 1
ATOM 597 C C . ILE A 1 79 ? -11.708 -6.096 15.539 1.00 96.12 79 ILE A C 1
ATOM 599 O O . ILE A 1 79 ? -10.683 -6.781 15.665 1.00 96.12 79 ILE A O 1
ATOM 603 N N . GLU A 1 80 ? -12.568 -6.253 14.539 1.00 95.81 80 GLU A N 1
ATOM 604 C CA . GLU A 1 80 ? -12.345 -7.112 13.382 1.00 95.81 80 GLU A CA 1
ATOM 605 C C . GLU A 1 80 ? -11.743 -6.306 12.229 1.00 95.81 80 GLU A C 1
ATOM 607 O O . GLU A 1 80 ? -12.175 -5.192 11.925 1.00 95.81 80 GLU A O 1
ATOM 612 N N . TRP A 1 81 ? -10.732 -6.885 11.590 1.00 95.62 81 TRP A N 1
ATOM 613 C CA . TRP A 1 81 ? -9.965 -6.266 10.522 1.00 95.62 81 TRP A CA 1
ATOM 614 C C . TRP A 1 81 ? -9.918 -7.181 9.309 1.00 95.62 81 TRP A C 1
ATOM 616 O O . TRP A 1 81 ? -9.542 -8.344 9.431 1.00 95.62 81 TRP A O 1
ATOM 626 N N . GLU A 1 82 ? -10.247 -6.642 8.146 1.00 92.94 82 GLU A N 1
ATOM 627 C CA . GLU A 1 82 ? -10.080 -7.294 6.854 1.00 92.94 82 GLU A CA 1
ATOM 628 C C . GLU A 1 82 ? -8.665 -7.039 6.316 1.00 92.94 82 GLU A C 1
ATOM 630 O O . GLU A 1 82 ? -8.142 -5.922 6.399 1.00 92.94 82 GLU A O 1
ATOM 635 N N . VAL A 1 83 ? -8.033 -8.079 5.771 1.00 92.19 83 VAL A N 1
ATOM 636 C CA . VAL A 1 83 ? -6.732 -7.985 5.103 1.00 92.19 83 VAL A CA 1
ATOM 637 C C . VAL A 1 83 ? -6.916 -7.349 3.734 1.00 92.19 83 VAL A C 1
ATOM 639 O O . VAL A 1 83 ? -7.487 -7.948 2.825 1.00 92.19 83 VAL A O 1
ATOM 642 N N . MET A 1 84 ? -6.380 -6.143 3.570 1.00 87.25 84 MET A N 1
ATOM 643 C CA . MET A 1 84 ? -6.548 -5.359 2.349 1.00 87.25 84 MET A CA 1
ATOM 644 C C . MET A 1 84 ? -5.445 -5.643 1.337 1.00 87.25 84 MET A C 1
ATOM 646 O O . MET A 1 84 ? -5.719 -5.795 0.150 1.00 87.25 84 MET A O 1
ATOM 650 N N . HIS A 1 85 ? -4.195 -5.677 1.804 1.00 88.00 85 HIS A N 1
ATOM 651 C CA . HIS A 1 85 ? -3.011 -5.851 0.968 1.00 88.00 85 HIS A CA 1
ATOM 652 C C . HIS A 1 85 ? -1.895 -6.545 1.743 1.00 88.00 85 HIS A C 1
ATOM 654 O O . HIS A 1 85 ? -1.740 -6.328 2.946 1.00 88.00 85 HIS A O 1
ATOM 660 N N . ARG A 1 86 ? -1.059 -7.300 1.027 1.00 92.69 86 ARG A N 1
ATOM 661 C CA . ARG A 1 86 ? 0.182 -7.886 1.546 1.00 92.69 86 ARG A CA 1
ATOM 662 C C . ARG A 1 86 ? 1.370 -7.259 0.831 1.00 92.69 86 ARG A C 1
ATOM 664 O O . ARG A 1 86 ? 1.314 -7.036 -0.375 1.00 92.69 86 ARG A O 1
ATOM 671 N N . ASN A 1 87 ? 2.431 -6.951 1.568 1.00 94.12 87 ASN A N 1
ATOM 672 C CA . ASN A 1 87 ? 3.680 -6.421 1.038 1.00 94.12 87 ASN A CA 1
ATOM 673 C C . ASN A 1 87 ? 4.875 -7.227 1.554 1.00 94.12 87 ASN A C 1
ATOM 675 O O . ASN A 1 87 ? 5.179 -7.204 2.748 1.00 94.12 87 ASN A O 1
ATOM 679 N N . PHE A 1 88 ? 5.578 -7.889 0.640 1.00 94.94 88 PHE A N 1
ATOM 680 C CA . PHE A 1 88 ? 6.748 -8.714 0.931 1.00 94.94 88 PHE A CA 1
ATOM 681 C C . PHE A 1 88 ? 8.036 -7.920 0.696 1.00 94.94 88 PHE A C 1
ATOM 683 O O . PHE A 1 88 ? 8.284 -7.437 -0.410 1.00 94.94 88 PHE A O 1
ATOM 690 N N . VAL A 1 89 ? 8.882 -7.773 1.714 1.00 94.31 89 VAL A N 1
ATOM 691 C CA . VAL A 1 89 ? 10.153 -7.046 1.576 1.00 94.31 89 VAL A CA 1
ATOM 692 C C . VAL A 1 89 ? 11.228 -8.018 1.108 1.00 94.31 89 VAL A C 1
ATOM 694 O O . VAL A 1 89 ? 11.692 -8.866 1.853 1.00 94.31 89 VAL A O 1
ATOM 697 N N . ILE A 1 90 ? 11.639 -7.949 -0.152 1.00 92.06 90 ILE A N 1
ATOM 698 C CA . ILE A 1 90 ? 12.561 -8.948 -0.694 1.00 92.06 90 ILE A CA 1
ATOM 699 C C . ILE A 1 90 ? 13.974 -8.720 -0.146 1.00 92.06 90 ILE A C 1
ATOM 701 O O . ILE A 1 90 ? 14.595 -7.684 -0.387 1.00 92.06 90 ILE A O 1
ATOM 705 N N . GLY A 1 91 ? 14.509 -9.733 0.539 1.00 87.31 91 GLY A N 1
ATOM 706 C CA . GLY A 1 91 ? 15.832 -9.694 1.171 1.00 87.31 91 GLY A CA 1
ATOM 707 C C . GLY A 1 91 ? 15.810 -9.364 2.666 1.00 87.31 91 GLY A C 1
ATOM 708 O O . GLY A 1 91 ? 16.853 -9.456 3.313 1.00 87.31 91 GLY A O 1
ATOM 709 N N . GLU A 1 92 ? 14.638 -9.050 3.215 1.00 86.50 92 GLU A N 1
ATOM 710 C CA . GLU A 1 92 ? 14.375 -8.947 4.648 1.00 86.50 92 GLU A CA 1
ATOM 711 C C . GLU A 1 92 ? 13.221 -9.910 4.936 1.00 86.50 92 GLU A C 1
ATOM 713 O O . GLU A 1 92 ? 12.200 -9.796 4.280 1.00 86.50 92 GLU A O 1
ATOM 718 N N . ASP A 1 93 ? 13.345 -10.884 5.842 1.00 81.75 93 ASP A N 1
ATOM 719 C CA . ASP A 1 93 ? 12.269 -11.855 6.142 1.00 81.75 93 ASP A CA 1
ATOM 720 C C . ASP A 1 93 ? 11.060 -11.167 6.819 1.00 81.75 93 ASP A C 1
ATOM 722 O O . ASP A 1 93 ? 10.782 -11.357 8.002 1.00 81.75 93 ASP A O 1
ATOM 726 N N . LYS A 1 94 ? 10.381 -10.291 6.080 1.00 91.94 94 LYS A N 1
ATOM 727 C CA . LYS A 1 94 ? 9.437 -9.294 6.554 1.00 91.94 94 LYS A CA 1
ATOM 728 C C . LYS A 1 94 ? 8.265 -9.208 5.589 1.00 91.94 94 LYS A C 1
ATOM 730 O O . LYS A 1 94 ? 8.420 -8.921 4.400 1.00 91.94 94 LYS A O 1
ATOM 735 N N . VAL A 1 95 ? 7.078 -9.402 6.151 1.00 94.19 95 VAL A N 1
ATOM 736 C CA . VAL A 1 95 ? 5.797 -9.240 5.466 1.00 94.19 95 VAL A CA 1
ATOM 737 C C . VAL A 1 95 ? 4.991 -8.203 6.226 1.00 94.19 95 VAL A C 1
ATOM 739 O O . VAL A 1 95 ? 4.835 -8.294 7.442 1.00 94.19 95 VAL A O 1
ATOM 742 N N . ILE A 1 96 ? 4.507 -7.196 5.514 1.00 94.69 96 ILE A N 1
ATOM 743 C CA . ILE A 1 96 ? 3.621 -6.164 6.044 1.00 94.69 96 ILE A CA 1
ATOM 744 C C . ILE A 1 96 ? 2.232 -6.438 5.482 1.00 94.69 96 ILE A C 1
ATOM 746 O O . ILE A 1 96 ? 2.098 -6.615 4.273 1.00 94.69 96 ILE A O 1
ATOM 750 N N . VAL A 1 97 ? 1.206 -6.438 6.326 1.00 94.44 97 VAL A N 1
ATOM 751 C CA . VAL A 1 97 ? -0.187 -6.476 5.864 1.00 94.44 97 VAL A CA 1
ATOM 752 C C . VAL A 1 97 ? -0.905 -5.196 6.262 1.00 94.44 97 VAL A C 1
ATOM 754 O O . VAL A 1 97 ? -0.740 -4.692 7.373 1.00 94.44 97 VAL A O 1
ATOM 757 N N . GLU A 1 98 ? -1.664 -4.647 5.323 1.00 93.12 98 GLU A N 1
ATOM 758 C CA . GLU A 1 98 ? -2.536 -3.497 5.542 1.00 93.12 98 GLU A CA 1
ATOM 759 C C . GLU A 1 98 ? -3.924 -4.023 5.904 1.00 93.12 98 GLU A C 1
ATOM 761 O O . GLU A 1 98 ? -4.472 -4.878 5.206 1.00 93.12 98 GLU A O 1
ATOM 766 N N . LEU A 1 99 ? -4.465 -3.535 7.011 1.00 94.75 99 LEU A N 1
ATOM 767 C CA . LEU A 1 99 ? -5.684 -4.022 7.633 1.00 94.75 99 LEU A CA 1
ATOM 768 C C . LEU A 1 99 ? -6.681 -2.880 7.761 1.00 94.75 99 LEU A C 1
ATOM 770 O O . LEU A 1 99 ? -6.326 -1.829 8.288 1.00 94.75 99 LEU A O 1
ATOM 774 N N . GLN A 1 100 ? -7.930 -3.098 7.364 1.00 94.00 100 GLN A N 1
ATOM 775 C CA . GLN A 1 100 ? -9.011 -2.131 7.543 1.00 94.00 100 GLN A CA 1
ATOM 776 C C . GLN A 1 100 ? -10.073 -2.715 8.461 1.00 94.00 100 GLN A C 1
ATOM 778 O O . G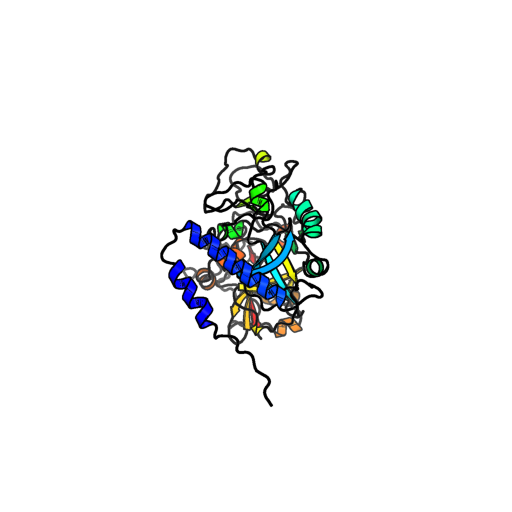LN A 1 100 ? -10.488 -3.857 8.288 1.00 94.00 100 GLN A O 1
ATOM 783 N N . SER A 1 101 ? -10.546 -1.922 9.413 1.00 96.00 101 SER A N 1
ATOM 784 C CA . SER A 1 101 ? -11.695 -2.306 10.236 1.00 96.00 101 SER A CA 1
ATOM 785 C C . SER A 1 101 ? -12.904 -2.694 9.369 1.00 96.00 101 SER A C 1
ATOM 787 O O . SER A 1 101 ? -13.217 -2.054 8.355 1.00 96.00 101 SER A O 1
ATOM 789 N N . THR A 1 102 ? -13.592 -3.769 9.747 1.00 93.00 102 THR A N 1
ATOM 790 C CA . THR A 1 102 ? -14.791 -4.236 9.030 1.00 93.00 102 THR A CA 1
ATOM 791 C C . THR A 1 102 ? -15.982 -3.300 9.251 1.00 93.00 102 THR A C 1
ATOM 793 O O . THR A 1 102 ? -16.811 -3.147 8.353 1.00 93.00 102 THR A O 1
ATOM 796 N N . CYS A 1 103 ? -16.001 -2.613 10.395 1.00 92.38 103 CYS A N 1
ATOM 797 C CA . CYS A 1 103 ? -17.045 -1.687 10.820 1.00 92.38 103 CYS A CA 1
ATOM 798 C C . CYS A 1 103 ? -16.505 -0.272 11.076 1.00 92.38 103 CYS A C 1
ATOM 800 O O . CYS A 1 103 ? -15.308 -0.079 11.297 1.00 92.38 103 CYS A O 1
ATOM 802 N N . ALA A 1 104 ? -17.400 0.717 11.103 1.00 93.31 104 ALA A N 1
ATOM 803 C CA . ALA A 1 104 ? -17.105 2.005 11.720 1.00 93.31 104 ALA A CA 1
ATOM 804 C C . ALA A 1 104 ? -17.086 1.818 13.240 1.00 93.31 104 ALA A C 1
ATOM 806 O O . ALA A 1 104 ? -18.050 1.301 13.803 1.00 93.31 104 ALA A O 1
ATOM 807 N N . ILE A 1 105 ? -15.977 2.197 13.870 1.00 95.19 105 ILE A N 1
ATOM 808 C CA . ILE A 1 105 ? -15.717 1.934 15.295 1.00 95.19 105 ILE A CA 1
ATOM 809 C C . ILE A 1 105 ? -16.104 3.093 16.210 1.00 95.19 105 ILE A C 1
ATOM 811 O O . ILE A 1 105 ? -16.121 2.930 17.425 1.00 95.19 105 ILE A O 1
ATOM 815 N N . GLU A 1 106 ? -16.324 4.263 15.619 1.00 95.00 106 GLU A N 1
ATOM 816 C CA . GLU A 1 106 ? -16.558 5.520 16.310 1.00 95.00 106 GLU A CA 1
ATOM 817 C C . GLU A 1 106 ? -17.260 6.497 15.341 1.00 95.00 106 GLU A C 1
ATOM 819 O O . GLU A 1 106 ? -17.211 6.301 14.122 1.00 95.00 106 GLU A O 1
ATOM 824 N N . CYS A 1 107 ? -17.927 7.534 15.851 1.00 90.69 107 CYS A N 1
ATOM 825 C CA . CYS A 1 107 ? -18.632 8.570 15.096 1.00 90.69 107 CYS A CA 1
ATOM 826 C C . CYS A 1 107 ? -18.116 9.955 15.517 1.00 90.69 107 CYS A C 1
ATOM 828 O O . CYS A 1 107 ? -18.588 10.542 16.489 1.00 90.69 107 CYS A O 1
ATOM 830 N N . LEU A 1 108 ? -17.131 10.477 14.780 1.00 88.56 108 LEU A N 1
ATOM 831 C CA . LEU A 1 108 ? -16.443 11.729 15.108 1.00 88.56 108 LEU A CA 1
ATOM 832 C C . LEU A 1 108 ? -16.376 12.668 13.900 1.00 88.56 108 LEU A C 1
ATOM 834 O O . LEU A 1 108 ? -16.267 12.198 12.759 1.00 88.56 108 LEU A O 1
ATOM 838 N N . PRO A 1 109 ? -16.379 13.995 14.131 1.00 84.56 109 PRO A N 1
ATOM 839 C CA . PRO A 1 109 ? -16.059 14.948 13.082 1.00 84.56 109 PRO A CA 1
ATOM 840 C C . PRO A 1 109 ? -14.640 14.712 12.560 1.00 84.56 109 PRO A C 1
ATOM 842 O O . PRO A 1 109 ? -13.744 14.302 13.296 1.00 84.56 109 PRO A O 1
ATOM 845 N N . PHE A 1 110 ? -14.420 15.010 11.279 1.00 79.44 110 PHE A N 1
ATOM 846 C CA . PHE A 1 110 ? -13.074 15.020 10.707 1.00 79.44 110 PHE A CA 1
ATOM 847 C C . PHE A 1 110 ? -12.186 16.032 11.433 1.00 79.44 110 PHE A C 1
ATOM 849 O O . PHE A 1 110 ? -11.021 15.756 11.709 1.00 79.44 110 PHE A O 1
ATOM 856 N N . ASN A 1 111 ? -12.743 17.209 11.722 1.00 78.12 111 ASN A N 1
ATOM 857 C CA . ASN A 1 111 ? -12.082 18.238 12.498 1.00 78.12 111 ASN A CA 1
ATOM 858 C C . ASN A 1 111 ? -13.095 19.074 13.289 1.00 78.12 111 ASN A C 1
ATOM 860 O O . ASN A 1 111 ? -14.162 19.401 12.770 1.00 78.12 111 ASN A O 1
ATOM 864 N N . GLU A 1 112 ? -12.742 19.477 14.506 1.00 80.31 112 GLU A N 1
ATOM 865 C CA . GLU A 1 112 ? -13.602 20.312 15.358 1.00 80.31 112 GLU A CA 1
ATOM 866 C C . GLU A 1 112 ? -13.489 21.811 15.023 1.00 80.31 112 GLU A C 1
ATOM 868 O O . GLU A 1 112 ? -14.475 22.544 15.112 1.00 80.31 112 GLU A O 1
ATOM 873 N N . ASP A 1 113 ? -12.319 22.258 14.553 1.00 71.62 113 ASP A N 1
ATOM 874 C CA . ASP A 1 113 ? -12.006 23.683 14.351 1.00 71.62 113 ASP A CA 1
ATOM 875 C C . ASP A 1 113 ? -12.211 24.182 12.903 1.00 71.62 113 ASP A C 1
ATOM 877 O O . ASP A 1 113 ? -11.946 25.344 12.584 1.00 71.62 113 ASP A O 1
ATOM 881 N N . GLY A 1 114 ? -12.710 23.324 12.007 1.00 55.50 114 GLY A N 1
ATOM 882 C CA . GLY A 1 114 ? -13.014 23.676 10.613 1.00 55.50 114 GLY A CA 1
ATOM 883 C C . GLY A 1 114 ? -11.811 23.722 9.659 1.00 55.50 114 GLY A C 1
ATOM 884 O O . GLY A 1 114 ? -11.980 24.086 8.494 1.00 55.50 114 GLY A O 1
ATOM 885 N N . GLU A 1 115 ? -10.607 23.331 10.096 1.00 52.91 115 GLU A N 1
ATOM 886 C CA . GLU A 1 115 ? -9.493 23.059 9.174 1.00 52.91 115 GLU A CA 1
ATOM 887 C C . GLU A 1 115 ? -9.723 21.757 8.397 1.00 52.91 115 GLU A C 1
ATOM 889 O O . GLU A 1 115 ? -10.448 20.865 8.838 1.00 52.91 115 GLU A O 1
ATOM 894 N N . SER A 1 116 ? -9.109 21.653 7.220 1.00 61.50 116 SER A N 1
ATOM 895 C CA . SER A 1 116 ? -9.498 20.677 6.194 1.00 61.50 116 SER A CA 1
ATOM 896 C C . SER A 1 116 ? -8.373 19.733 5.749 1.00 61.50 116 SER A C 1
ATOM 898 O O . SER A 1 116 ? -8.621 18.819 4.958 1.00 61.50 116 SER A O 1
ATOM 900 N N . SER A 1 117 ? -7.151 19.916 6.264 1.00 67.19 117 SER A N 1
ATOM 901 C CA . SER A 1 117 ? -6.003 19.042 6.001 1.00 67.19 117 SER A CA 1
ATOM 902 C C . SER A 1 117 ? -6.033 17.814 6.919 1.00 67.19 117 SER A C 1
ATOM 904 O O . SER A 1 117 ? -6.474 17.889 8.058 1.00 67.19 117 SER A O 1
ATOM 906 N N . TRP A 1 118 ? -5.552 16.669 6.426 1.00 76.44 118 TRP A N 1
ATOM 907 C CA . TRP A 1 118 ? -5.308 15.492 7.271 1.00 76.44 118 TRP A CA 1
ATOM 908 C C . TRP A 1 118 ? -4.199 15.747 8.302 1.00 76.44 118 TRP A C 1
ATOM 910 O O . TRP A 1 118 ? -4.295 15.248 9.413 1.00 76.44 118 TRP A O 1
ATOM 920 N N . GLU A 1 119 ? -3.172 16.533 7.947 1.00 77.50 119 GLU A N 1
ATOM 921 C CA . GLU A 1 119 ? -2.013 16.850 8.803 1.00 77.50 119 GLU A CA 1
ATOM 922 C C . GLU A 1 119 ? -2.420 17.356 10.190 1.00 77.50 119 GLU A C 1
ATOM 924 O O . GLU A 1 119 ? -1.915 16.843 11.194 1.00 77.50 119 GLU A O 1
ATOM 929 N N . ASP A 1 120 ? -3.366 18.297 10.213 1.00 76.69 120 ASP A N 1
ATOM 930 C CA . ASP A 1 120 ? -3.706 19.109 11.381 1.00 76.69 120 ASP A CA 1
ATOM 931 C C . ASP A 1 120 ? -5.104 18.801 11.951 1.00 76.69 120 ASP A C 1
ATOM 933 O O . ASP A 1 120 ? -5.577 19.505 12.841 1.00 76.69 120 ASP A O 1
ATOM 937 N N . CYS A 1 121 ? -5.806 17.770 11.458 1.00 79.19 121 CYS A N 1
ATOM 938 C CA . CYS A 1 121 ? -7.166 17.497 11.923 1.00 79.19 121 CYS A CA 1
ATOM 939 C C . CYS A 1 121 ? -7.216 16.750 13.264 1.00 79.19 121 CYS A C 1
ATOM 941 O O . CYS A 1 121 ? -6.427 15.834 13.526 1.00 79.19 121 CYS A O 1
ATOM 943 N N . THR A 1 122 ? -8.215 17.086 14.090 1.00 88.38 122 THR A N 1
ATOM 944 C CA . THR A 1 122 ? -8.427 16.443 15.398 1.00 88.38 122 THR A CA 1
ATOM 945 C C . THR A 1 122 ? -8.669 14.937 15.284 1.00 88.38 122 THR A C 1
ATOM 947 O O . THR A 1 122 ? -8.242 14.182 16.156 1.00 88.38 122 THR A O 1
ATOM 950 N N . LEU A 1 123 ? -9.271 14.459 14.187 1.00 88.75 123 LEU A N 1
ATOM 951 C CA . LEU A 1 123 ? -9.481 13.026 13.975 1.00 88.75 123 LEU A CA 1
ATOM 952 C C . LEU A 1 123 ? -8.164 12.248 13.824 1.00 88.75 123 LEU A C 1
ATOM 954 O O . LEU A 1 123 ? -8.041 11.137 14.343 1.00 88.75 123 LEU A O 1
ATOM 958 N N . ARG A 1 124 ? -7.160 12.815 13.142 1.00 89.56 124 ARG A N 1
ATOM 959 C CA . ARG A 1 124 ? -5.831 12.195 13.019 1.00 89.56 124 ARG A CA 1
ATOM 960 C C . ARG A 1 124 ? -5.130 12.131 14.374 1.00 89.56 124 ARG A C 1
ATOM 962 O O . ARG A 1 124 ? -4.500 11.112 14.677 1.00 89.56 124 ARG A O 1
ATOM 969 N N . GLU A 1 125 ? -5.241 13.199 15.166 1.00 91.88 125 GLU A N 1
ATOM 970 C CA . GLU A 1 125 ? -4.701 13.253 16.526 1.00 91.88 125 GLU A CA 1
ATOM 971 C C . GLU A 1 125 ? -5.330 12.165 17.404 1.00 91.88 125 GLU A C 1
ATOM 973 O O . GLU A 1 125 ? -4.603 11.366 17.995 1.00 91.88 125 GLU A O 1
ATOM 978 N N . TRP A 1 126 ? -6.662 12.062 17.409 1.00 95.81 126 TRP A N 1
ATOM 979 C CA . TRP A 1 126 ? -7.387 11.025 18.145 1.00 95.81 126 TRP A CA 1
ATOM 980 C C . TRP A 1 126 ? -6.984 9.610 17.703 1.00 95.81 126 TRP A C 1
ATOM 982 O O . TRP A 1 126 ? -6.675 8.767 18.545 1.00 95.81 126 TRP A O 1
ATOM 992 N N . LEU A 1 127 ? -6.901 9.355 16.389 1.00 96.69 127 LEU A N 1
ATOM 993 C CA . LEU A 1 127 ? -6.519 8.046 15.844 1.00 96.69 127 LEU A CA 1
ATOM 994 C C . LEU A 1 127 ? -5.125 7.600 16.304 1.00 96.69 127 LEU A C 1
ATOM 996 O O . LEU A 1 127 ? -4.931 6.432 16.644 1.00 96.69 127 LEU A O 1
ATOM 1000 N N . ASN A 1 128 ? -4.150 8.513 16.301 1.00 96.50 128 ASN A N 1
ATOM 1001 C CA . ASN A 1 128 ? -2.749 8.189 16.585 1.00 96.50 128 ASN A CA 1
ATOM 1002 C C . ASN A 1 128 ? -2.370 8.304 18.067 1.00 96.50 128 ASN A C 1
ATOM 1004 O O . ASN A 1 128 ? -1.343 7.747 18.459 1.00 96.50 128 ASN A O 1
ATOM 1008 N N . ASN A 1 129 ? -3.190 8.973 18.880 1.00 96.38 129 ASN A N 1
ATOM 1009 C CA . ASN A 1 129 ? -2.993 9.095 20.319 1.00 96.38 129 ASN A CA 1
ATOM 1010 C C . ASN A 1 129 ? -4.020 8.248 21.072 1.00 96.38 129 ASN A C 1
ATOM 1012 O O . ASN A 1 129 ? -3.707 7.125 21.458 1.00 96.38 129 ASN A O 1
ATOM 1016 N N . ASP A 1 130 ? -5.232 8.761 21.263 1.00 97.38 130 ASP A N 1
ATOM 1017 C CA . ASP A 1 130 ? -6.223 8.181 22.171 1.00 97.38 130 ASP A CA 1
ATOM 1018 C C . ASP A 1 130 ? -6.649 6.777 21.732 1.00 97.38 130 ASP A C 1
ATOM 1020 O O . ASP A 1 130 ? -6.467 5.810 22.478 1.00 97.38 130 ASP A O 1
ATOM 1024 N N . PHE A 1 131 ? -7.114 6.639 20.487 1.00 98.12 131 PHE A N 1
ATOM 1025 C CA . PHE A 1 131 ? -7.541 5.353 19.942 1.00 98.12 131 PHE A CA 1
ATOM 1026 C C . PHE A 1 131 ? -6.392 4.344 19.919 1.00 98.12 131 PHE A C 1
ATOM 1028 O O . PHE A 1 131 ? -6.542 3.225 20.405 1.00 98.12 131 PHE A O 1
ATOM 1035 N N . PHE A 1 132 ? -5.222 4.723 19.394 1.00 98.12 132 PHE A N 1
ATOM 1036 C CA . PHE A 1 132 ? -4.071 3.821 19.350 1.00 98.12 132 PHE A CA 1
ATOM 1037 C C . PHE A 1 132 ? -3.642 3.373 20.754 1.00 98.12 132 PHE A C 1
ATOM 1039 O O . PHE A 1 132 ? -3.300 2.201 20.960 1.00 98.12 132 PHE A O 1
ATOM 1046 N N . GLU A 1 133 ? -3.652 4.285 21.730 1.00 97.62 133 GLU A N 1
ATOM 1047 C CA . GLU A 1 133 ? -3.226 3.981 23.087 1.00 97.62 133 GLU A CA 1
ATOM 1048 C C . GLU A 1 133 ? -4.209 3.077 23.835 1.00 97.62 133 GLU A C 1
ATOM 1050 O O . GLU A 1 133 ? -3.768 2.191 24.578 1.00 97.62 133 GLU A O 1
ATOM 1055 N N . GLU A 1 134 ? -5.506 3.252 23.608 1.00 97.25 134 GLU A N 1
ATOM 1056 C CA . GLU A 1 134 ? -6.558 2.474 24.253 1.00 97.25 134 GLU A CA 1
ATOM 1057 C C . GLU A 1 134 ? -6.804 1.126 23.568 1.00 97.25 134 GLU A C 1
ATOM 1059 O O . GLU A 1 134 ? -6.844 0.089 24.238 1.00 97.25 134 GLU A O 1
ATOM 1064 N N . ALA A 1 135 ? -6.906 1.121 22.236 1.00 97.31 135 ALA A N 1
ATOM 1065 C CA . ALA A 1 135 ? -7.390 -0.029 21.486 1.00 97.31 135 ALA A CA 1
ATOM 1066 C C . ALA A 1 135 ? -6.406 -1.204 21.467 1.00 97.31 135 ALA A C 1
ATOM 1068 O O . ALA A 1 135 ? -6.818 -2.362 21.379 1.00 97.31 135 ALA A O 1
ATOM 1069 N N . PHE A 1 136 ? -5.099 -0.938 21.545 1.00 97.00 136 PHE A N 1
ATOM 1070 C CA . PHE A 1 136 ? -4.070 -1.955 21.324 1.00 97.00 136 PHE A CA 1
ATOM 1071 C C . PHE A 1 136 ? -3.231 -2.249 22.570 1.00 97.00 136 PHE A C 1
ATOM 1073 O O . PHE A 1 136 ? -2.728 -1.372 23.280 1.00 97.00 136 PHE A O 1
ATOM 1080 N N . THR A 1 137 ? -2.968 -3.533 22.806 1.00 95.56 137 THR A N 1
ATOM 1081 C CA . THR A 1 137 ? -2.016 -3.965 23.831 1.00 95.56 137 THR A CA 1
ATOM 1082 C C . THR A 1 137 ? -0.579 -3.606 23.446 1.00 95.56 137 THR A C 1
ATOM 1084 O O . THR A 1 137 ? -0.239 -3.424 22.280 1.00 95.56 137 THR A O 1
ATOM 1087 N N . LYS A 1 138 ? 0.341 -3.613 24.420 1.00 94.56 138 LYS A N 1
ATOM 1088 C CA . LYS A 1 138 ? 1.776 -3.368 24.166 1.00 94.56 138 LYS A CA 1
ATOM 1089 C C . LYS A 1 138 ? 2.393 -4.289 23.103 1.00 94.56 138 LYS A C 1
ATOM 1091 O O . LYS A 1 138 ? 3.346 -3.886 22.447 1.00 94.56 138 LYS A O 1
ATOM 1096 N N . SER A 1 139 ? 1.909 -5.529 22.980 1.00 91.06 139 SER A N 1
ATOM 1097 C CA . SER A 1 139 ? 2.418 -6.474 21.978 1.00 91.06 139 SER A CA 1
ATOM 1098 C C . SER A 1 139 ? 1.904 -6.137 20.581 1.00 91.06 139 SER A C 1
ATOM 1100 O O . SER A 1 139 ? 2.676 -6.179 19.634 1.00 91.06 139 SER A O 1
ATOM 1102 N N . GLU A 1 140 ? 0.629 -5.768 20.472 1.00 95.25 140 GLU A N 1
ATOM 1103 C CA . GLU A 1 140 ? -0.017 -5.364 19.218 1.00 95.25 140 GLU A CA 1
ATOM 1104 C C . GLU A 1 140 ? 0.546 -4.033 18.703 1.00 95.25 140 GLU A C 1
ATOM 1106 O O . GLU A 1 140 ? 0.915 -3.924 17.537 1.00 95.25 140 GLU A O 1
ATOM 1111 N N . LYS A 1 141 ? 0.750 -3.054 19.593 1.00 95.94 141 LYS A N 1
ATOM 1112 C CA . LYS A 1 141 ? 1.415 -1.783 19.262 1.00 95.94 141 LYS A CA 1
ATOM 1113 C C . LYS A 1 141 ? 2.813 -1.971 18.679 1.00 95.94 141 LYS A C 1
ATOM 1115 O O . LYS A 1 141 ? 3.269 -1.133 17.916 1.00 95.94 141 LYS A O 1
ATOM 1120 N N . LYS A 1 142 ? 3.508 -3.051 19.052 1.00 94.31 142 LYS A N 1
ATOM 1121 C CA . LYS A 1 142 ? 4.844 -3.358 18.531 1.00 94.31 142 LYS A CA 1
ATOM 1122 C C . LYS A 1 142 ? 4.798 -3.890 17.094 1.00 94.31 142 LYS A C 1
ATOM 1124 O O . LYS A 1 142 ? 5.760 -3.681 16.365 1.00 94.31 142 LYS A O 1
ATOM 1129 N N . SER A 1 143 ? 3.732 -4.595 16.713 1.00 94.56 143 SER A N 1
ATOM 1130 C CA . SER A 1 143 ? 3.549 -5.067 15.336 1.00 94.56 143 SER A CA 1
ATOM 1131 C C . SER A 1 143 ? 2.982 -3.990 14.416 1.00 94.56 143 SER A C 1
ATOM 1133 O O . SER A 1 143 ? 3.212 -4.070 13.218 1.00 94.56 143 SER A O 1
ATOM 1135 N N . ILE A 1 144 ? 2.264 -2.994 14.945 1.00 96.62 144 ILE A N 1
ATOM 1136 C CA . ILE A 1 144 ? 1.772 -1.862 14.149 1.00 96.62 144 ILE A CA 1
ATOM 1137 C C . ILE A 1 144 ? 2.949 -0.962 13.770 1.00 96.62 144 ILE A C 1
ATOM 1139 O O . ILE A 1 144 ? 3.673 -0.465 14.637 1.00 96.62 144 ILE A O 1
ATOM 1143 N N . ILE A 1 145 ? 3.132 -0.756 12.470 1.00 95.25 145 ILE A N 1
ATOM 1144 C CA . ILE A 1 145 ? 4.227 0.040 11.925 1.00 95.25 145 ILE A CA 1
ATOM 1145 C C . ILE A 1 145 ? 3.748 1.407 11.455 1.00 95.25 145 ILE A C 1
ATOM 1147 O O . ILE A 1 145 ? 2.589 1.623 11.112 1.00 95.25 145 ILE A O 1
ATOM 1151 N N . ASP A 1 146 ? 4.707 2.317 11.408 1.00 93.69 146 ASP A N 1
ATOM 1152 C CA . ASP A 1 146 ? 4.557 3.623 10.798 1.00 93.69 146 ASP A CA 1
ATOM 1153 C C . ASP A 1 146 ? 4.342 3.489 9.284 1.00 93.69 146 ASP A C 1
ATOM 1155 O O . ASP A 1 146 ? 5.120 2.832 8.588 1.00 93.69 146 ASP A O 1
ATOM 1159 N N . THR A 1 147 ? 3.278 4.112 8.780 1.00 87.94 147 THR A N 1
ATOM 1160 C CA . THR A 1 147 ? 2.940 4.150 7.355 1.00 87.94 147 THR A CA 1
ATOM 1161 C C . THR A 1 147 ? 3.106 5.567 6.838 1.00 87.94 147 THR A C 1
ATOM 1163 O O . THR A 1 147 ? 2.420 6.479 7.300 1.00 87.94 147 THR A O 1
ATOM 1166 N N . SER A 1 148 ? 4.006 5.749 5.873 1.00 80.44 148 SER A N 1
ATOM 1167 C CA . SER A 1 148 ? 4.220 7.047 5.237 1.00 80.44 148 SER A CA 1
ATOM 1168 C C . SER A 1 148 ? 3.230 7.288 4.098 1.00 80.44 148 SER A C 1
ATOM 1170 O O . SER A 1 148 ? 2.950 6.398 3.293 1.00 80.44 148 SER A O 1
ATOM 1172 N N . TYR A 1 149 ? 2.717 8.511 4.020 1.00 69.62 149 TYR A N 1
ATOM 1173 C CA . TYR A 1 149 ? 1.768 8.970 3.013 1.00 69.62 149 TYR A CA 1
ATOM 1174 C C . TYR A 1 149 ? 2.139 10.383 2.554 1.00 69.62 149 TYR A C 1
ATOM 1176 O O . TYR A 1 149 ? 2.401 11.246 3.392 1.00 69.62 149 TYR A O 1
ATOM 1184 N N . SER A 1 150 ? 2.165 10.618 1.239 1.00 59.72 150 SER A N 1
ATOM 1185 C CA . SER A 1 150 ? 2.327 11.968 0.690 1.00 59.72 150 SER A CA 1
ATOM 1186 C C . SER A 1 150 ? 0.959 12.629 0.598 1.00 59.72 150 SER A C 1
ATOM 1188 O O . SER A 1 150 ? 0.037 12.098 -0.030 1.00 59.72 150 SER A O 1
ATOM 1190 N N . MET A 1 151 ? 0.808 13.788 1.237 1.00 52.72 151 MET A N 1
ATOM 1191 C CA . MET A 1 151 ? -0.359 14.622 0.995 1.00 52.72 151 MET A CA 1
ATOM 1192 C C . MET A 1 151 ? -0.206 15.314 -0.354 1.00 52.72 151 MET A C 1
ATOM 1194 O O . MET A 1 151 ? 0.812 15.944 -0.614 1.00 52.72 151 MET A O 1
ATOM 1198 N N . TYR A 1 152 ? -1.256 15.275 -1.179 1.00 50.44 152 TYR A N 1
ATOM 1199 C CA . TYR A 1 152 ? -1.320 16.066 -2.408 1.00 50.44 152 TYR A CA 1
ATOM 1200 C C . TYR A 1 152 ? -1.574 17.548 -2.073 1.00 50.44 152 TYR A C 1
ATOM 1202 O O . TYR A 1 152 ? -2.643 18.111 -2.320 1.00 50.44 152 TYR A O 1
ATOM 1210 N N . THR A 1 153 ? -0.600 18.179 -1.433 1.00 42.47 153 THR A N 1
ATOM 1211 C CA . THR A 1 153 ? -0.453 19.626 -1.338 1.00 42.47 153 THR A CA 1
ATOM 1212 C C . THR A 1 153 ? 0.773 19.954 -2.183 1.00 42.47 153 THR A C 1
ATOM 1214 O O . THR A 1 153 ? 1.716 19.178 -2.226 1.00 42.47 153 THR A O 1
ATOM 1217 N N . GLY A 1 154 ? 0.771 21.057 -2.935 1.00 40.12 154 GLY A N 1
ATOM 1218 C CA . GLY A 1 154 ? 1.868 21.387 -3.866 1.00 40.12 154 GLY A CA 1
ATOM 1219 C C . GLY A 1 154 ? 3.268 21.511 -3.234 1.00 40.12 154 GLY A C 1
ATOM 1220 O O . GLY A 1 154 ? 4.224 21.745 -3.961 1.00 40.12 154 GLY A O 1
ATOM 1221 N N . ASP A 1 155 ? 3.373 21.336 -1.914 1.00 43.34 155 ASP A N 1
ATOM 1222 C CA . ASP A 1 155 ? 4.598 21.073 -1.175 1.00 43.34 155 ASP A CA 1
ATOM 1223 C C . ASP A 1 155 ? 4.549 19.603 -0.721 1.00 43.34 155 ASP A C 1
ATOM 1225 O O . ASP A 1 155 ? 3.873 19.299 0.261 1.00 43.34 155 ASP A O 1
ATOM 1229 N N . ALA A 1 156 ? 5.226 18.694 -1.428 1.00 48.47 156 ALA A N 1
ATOM 1230 C CA . ALA A 1 156 ? 5.246 17.264 -1.109 1.00 48.47 156 ALA A CA 1
ATOM 1231 C C . ALA A 1 156 ? 5.718 17.025 0.337 1.00 48.47 156 ALA A C 1
ATOM 1233 O O . ALA A 1 156 ? 6.914 17.022 0.637 1.00 48.47 156 ALA A O 1
ATOM 1234 N N . ARG A 1 157 ? 4.772 16.861 1.267 1.00 59.41 157 ARG A N 1
ATOM 1235 C CA . ARG A 1 157 ? 5.050 16.561 2.674 1.00 59.41 157 ARG A CA 1
ATOM 1236 C C . ARG A 1 157 ? 4.612 15.145 2.981 1.00 59.41 157 ARG A C 1
ATOM 1238 O O . ARG A 1 157 ? 3.442 14.788 2.840 1.00 59.41 157 ARG A O 1
ATOM 1245 N N . TRP A 1 158 ? 5.575 14.361 3.447 1.00 68.56 158 TRP A N 1
ATOM 1246 C CA . TRP A 1 158 ? 5.329 13.032 3.975 1.00 68.56 158 TRP A CA 1
ATOM 1247 C C . TRP A 1 158 ? 4.826 13.126 5.407 1.00 68.56 158 TRP A C 1
ATOM 1249 O O . TRP A 1 158 ? 5.520 13.625 6.294 1.00 68.56 158 TRP A O 1
ATOM 1259 N N . LEU A 1 159 ? 3.634 12.588 5.626 1.00 78.19 159 LEU A N 1
ATOM 1260 C CA . LEU A 1 159 ? 3.132 12.281 6.953 1.00 78.19 159 LEU A CA 1
ATOM 1261 C C . LEU A 1 159 ? 3.352 10.812 7.250 1.00 78.19 159 LEU A C 1
ATOM 1263 O O . LEU A 1 159 ? 3.386 9.979 6.347 1.00 78.19 159 LEU A O 1
ATOM 1267 N N . THR A 1 160 ? 3.480 10.512 8.532 1.00 87.69 160 THR A N 1
ATOM 1268 C CA . THR A 1 160 ? 3.661 9.155 9.020 1.00 87.69 160 THR A CA 1
ATOM 1269 C C . THR A 1 160 ? 2.658 8.904 10.129 1.00 87.69 160 THR A C 1
ATOM 1271 O O . THR A 1 160 ? 2.640 9.643 11.114 1.00 87.69 160 THR A O 1
ATOM 1274 N N . ASP A 1 161 ? 1.853 7.859 9.955 1.00 91.81 161 ASP A N 1
ATOM 1275 C CA . ASP A 1 161 ? 0.751 7.506 10.847 1.00 91.81 161 ASP A CA 1
ATOM 1276 C C . ASP A 1 161 ? 0.812 6.020 11.226 1.00 91.81 161 ASP A C 1
ATOM 1278 O O . ASP A 1 161 ? 1.192 5.172 10.411 1.00 91.81 161 ASP A O 1
ATOM 1282 N N . LYS A 1 162 ? 0.410 5.692 12.459 1.00 95.88 162 LYS A N 1
ATOM 1283 C CA . LYS A 1 162 ? 0.202 4.303 12.914 1.00 95.88 162 LYS A CA 1
ATOM 1284 C C . LYS A 1 162 ? -1.206 3.821 12.611 1.00 95.88 162 LYS A C 1
ATOM 1286 O O . LYS A 1 162 ? -1.402 2.654 12.278 1.00 95.88 162 LYS A O 1
ATOM 1291 N N . VAL A 1 163 ? -2.166 4.732 12.741 1.00 96.69 163 VAL A N 1
ATOM 1292 C CA . VAL A 1 163 ? -3.572 4.514 12.415 1.00 96.69 163 VAL A CA 1
ATOM 1293 C C . VAL A 1 163 ? -4.019 5.639 11.491 1.00 96.69 163 VAL A C 1
ATOM 1295 O O . VAL A 1 163 ? -3.779 6.816 11.764 1.00 96.69 163 VAL A O 1
ATOM 1298 N N . PHE A 1 164 ? -4.649 5.280 10.380 1.00 91.62 164 PHE A N 1
ATOM 1299 C CA . PHE A 1 164 ? -5.092 6.222 9.355 1.00 91.62 164 PHE A CA 1
ATOM 1300 C C . PHE A 1 164 ? -6.468 5.834 8.808 1.00 91.62 164 PHE A C 1
ATOM 1302 O O . PHE A 1 164 ? -7.040 4.823 9.203 1.00 91.62 164 PHE A O 1
ATOM 1309 N N . LEU A 1 165 ? -7.032 6.658 7.927 1.00 88.62 165 LEU A N 1
ATOM 1310 C CA . LEU A 1 165 ? -8.301 6.376 7.249 1.00 88.62 165 LEU A CA 1
ATOM 1311 C C . LEU A 1 165 ? -8.072 5.770 5.860 1.00 88.62 165 LEU A C 1
ATOM 1313 O O . LEU A 1 165 ? -7.013 5.982 5.268 1.00 88.62 165 LEU A O 1
ATOM 1317 N N . PRO A 1 166 ? -9.058 5.072 5.282 1.00 83.31 166 PRO A N 1
ATOM 1318 C CA . PRO A 1 166 ? -8.917 4.497 3.955 1.00 83.31 166 PRO A CA 1
ATOM 1319 C C . PRO A 1 166 ? -8.883 5.556 2.849 1.00 83.31 166 PRO A C 1
ATOM 1321 O O . PRO A 1 166 ? -9.222 6.721 3.058 1.00 83.31 166 PRO A O 1
ATOM 1324 N N . GLU A 1 167 ? -8.488 5.133 1.650 1.00 75.19 167 GLU A N 1
ATOM 1325 C CA . GLU A 1 167 ? -8.439 5.979 0.454 1.00 75.19 167 GLU A CA 1
ATOM 1326 C C . GLU A 1 167 ? -9.750 5.891 -0.357 1.00 75.19 167 GLU A C 1
ATOM 1328 O O . GLU A 1 167 ? -10.228 4.814 -0.714 1.00 75.19 167 GLU A O 1
ATOM 1333 N N . TYR A 1 168 ? -10.333 7.038 -0.693 1.00 68.94 168 TYR A N 1
ATOM 1334 C CA . TYR A 1 168 ? -11.549 7.267 -1.466 1.00 68.94 168 TYR A CA 1
ATOM 1335 C C . TYR A 1 168 ? -11.477 6.659 -2.858 1.00 68.94 168 TYR A C 1
ATOM 1337 O O . TYR A 1 168 ? -12.466 6.100 -3.349 1.00 68.94 168 TYR A O 1
ATOM 1345 N N . LEU A 1 169 ? -10.323 6.765 -3.523 1.00 62.97 169 LEU A N 1
ATOM 1346 C CA . LEU A 1 169 ? -10.178 6.242 -4.879 1.00 62.97 169 LEU A CA 1
ATOM 1347 C C . LEU A 1 169 ? -10.497 4.738 -4.954 1.00 62.97 169 LEU A C 1
ATOM 1349 O O . LEU A 1 169 ? -10.997 4.296 -5.995 1.00 62.97 169 LEU A O 1
ATOM 1353 N N . ARG A 1 170 ? -10.303 3.984 -3.858 1.00 65.38 170 ARG A N 1
ATOM 1354 C CA . ARG A 1 170 ? -10.633 2.552 -3.765 1.00 65.38 170 ARG A CA 1
ATOM 1355 C C . ARG A 1 170 ? -12.109 2.335 -4.054 1.00 65.38 170 ARG A C 1
ATOM 1357 O O . ARG A 1 170 ? -12.501 1.641 -4.993 1.00 65.38 170 ARG A O 1
ATOM 1364 N N . TYR A 1 171 ? -12.932 3.059 -3.311 1.00 64.88 171 TYR A N 1
ATOM 1365 C CA . TYR A 1 171 ? -14.387 2.991 -3.365 1.00 64.88 171 TYR A CA 1
ATOM 1366 C C . TYR A 1 171 ? -14.965 3.623 -4.629 1.00 64.88 171 TYR A C 1
ATOM 1368 O O . TYR A 1 171 ? -16.042 3.249 -5.093 1.00 64.88 171 TYR A O 1
ATOM 1376 N N . ARG A 1 172 ? -14.245 4.562 -5.251 1.00 60.94 172 ARG A N 1
ATOM 1377 C CA . ARG A 1 172 ? -14.631 5.094 -6.563 1.00 60.94 172 ARG A CA 1
ATOM 1378 C C . ARG A 1 172 ? -14.593 4.014 -7.647 1.00 60.94 172 ARG A C 1
ATOM 1380 O O . ARG A 1 172 ? -15.425 4.043 -8.559 1.00 60.94 172 ARG A O 1
ATOM 1387 N N . MET A 1 173 ? -13.619 3.108 -7.578 1.00 59.16 173 MET A N 1
ATOM 1388 C CA . MET A 1 173 ? -13.423 2.038 -8.557 1.00 59.16 173 MET A CA 1
ATOM 1389 C C . MET A 1 173 ? -14.282 0.815 -8.241 1.00 59.16 173 MET A C 1
ATOM 1391 O O . MET A 1 173 ? -14.891 0.246 -9.159 1.00 59.16 173 MET A O 1
ATOM 1395 N N . ASN A 1 174 ? -14.412 0.481 -6.957 1.00 64.62 174 ASN A N 1
ATOM 1396 C CA . ASN A 1 174 ? -15.273 -0.589 -6.476 1.00 64.62 174 ASN A CA 1
ATOM 1397 C C . ASN A 1 174 ? -16.297 -0.075 -5.444 1.00 64.62 174 ASN A C 1
ATOM 1399 O O . ASN A 1 174 ? -16.108 -0.227 -4.240 1.00 64.62 174 ASN A O 1
ATOM 1403 N N . PRO A 1 175 ? -17.407 0.550 -5.889 1.00 66.06 175 PRO A N 1
ATOM 1404 C CA . PRO A 1 175 ? -18.422 1.089 -4.981 1.00 66.06 175 PRO A CA 1
ATOM 1405 C C . PRO A 1 175 ? -19.112 0.038 -4.109 1.00 66.06 175 PRO A C 1
ATOM 1407 O O . PRO A 1 175 ? -19.813 0.406 -3.171 1.00 66.06 175 PRO A O 1
ATOM 1410 N N . GLN A 1 176 ? -18.975 -1.248 -4.444 1.00 68.06 176 GLN A N 1
ATOM 1411 C CA . GLN A 1 176 ? -19.475 -2.352 -3.632 1.00 68.06 176 GLN A CA 1
ATOM 1412 C C . GLN A 1 176 ? -18.742 -2.441 -2.286 1.00 68.06 176 GLN A C 1
ATOM 1414 O O . GLN A 1 176 ? -19.385 -2.749 -1.291 1.00 68.06 176 GLN A O 1
ATOM 1419 N N . ASP A 1 177 ? -17.461 -2.067 -2.234 1.00 71.31 177 ASP A N 1
ATOM 1420 C CA . ASP A 1 177 ? -16.639 -2.121 -1.014 1.00 71.31 177 ASP A CA 1
ATOM 1421 C C . ASP A 1 177 ? -16.961 -0.970 -0.043 1.00 71.31 177 ASP A C 1
ATOM 1423 O O . ASP A 1 177 ? -16.494 -0.939 1.093 1.00 71.31 177 ASP A O 1
ATOM 1427 N N . ALA A 1 178 ? -17.771 0.001 -0.482 1.00 70.94 178 ALA A N 1
ATOM 1428 C CA . ALA A 1 178 ? -18.173 1.169 0.302 1.00 70.94 178 ALA A CA 1
ATOM 1429 C C . ALA A 1 178 ? -19.265 0.868 1.347 1.00 70.94 178 ALA A C 1
ATOM 1431 O O . ALA A 1 178 ? -19.783 1.791 1.981 1.00 70.94 178 ALA A O 1
ATOM 1432 N N . THR A 1 179 ? -19.675 -0.392 1.499 1.00 77.44 179 THR A N 1
ATOM 1433 C CA . THR A 1 179 ? -20.559 -0.810 2.590 1.00 77.44 179 THR A CA 1
ATOM 1434 C C . THR A 1 179 ? -19.771 -0.879 3.892 1.00 77.44 179 THR A C 1
ATOM 1436 O O . THR A 1 179 ? -18.676 -1.440 3.934 1.00 77.44 179 THR A O 1
ATOM 1439 N N . CYS A 1 180 ? -20.328 -0.295 4.946 1.00 85.56 180 CYS A N 1
ATOM 1440 C CA . CYS A 1 180 ? -19.719 -0.223 6.267 1.00 85.56 180 CYS A CA 1
ATOM 1441 C C . CYS A 1 180 ? -20.837 -0.250 7.305 1.00 85.56 180 CYS A C 1
ATOM 1443 O O . CYS A 1 180 ? -21.679 0.646 7.314 1.00 85.56 180 CYS A O 1
ATOM 1445 N N . GLU A 1 181 ? -20.881 -1.274 8.146 1.00 89.62 181 GLU A N 1
ATOM 1446 C CA . GLU A 1 181 ? -21.786 -1.306 9.298 1.00 89.62 181 GLU A CA 1
ATOM 1447 C C . GLU A 1 181 ? -21.104 -0.605 10.491 1.00 89.62 181 GLU A C 1
ATOM 1449 O O . GLU A 1 181 ? -19.876 -0.604 10.568 1.00 89.62 181 GLU A O 1
ATOM 1454 N N . PRO A 1 182 ? -21.841 0.070 11.379 1.00 91.25 182 PRO A N 1
ATOM 1455 C CA . PRO A 1 182 ? -21.309 0.572 12.643 1.00 91.25 182 PRO A CA 1
ATOM 1456 C C . PRO A 1 182 ? -21.182 -0.552 13.684 1.00 91.25 182 PRO A C 1
ATOM 1458 O O . PRO A 1 182 ? -21.869 -1.570 13.597 1.00 91.25 182 PRO A O 1
ATOM 1461 N N . THR A 1 183 ? -20.318 -0.360 14.681 1.00 92.56 183 THR A N 1
ATOM 1462 C CA . THR A 1 183 ? -20.356 -1.138 15.933 1.00 92.56 183 THR A CA 1
ATOM 1463 C C . THR A 1 183 ? -21.591 -0.793 16.772 1.00 92.56 183 THR A C 1
ATOM 1465 O O . THR A 1 183 ? -22.220 0.242 16.537 1.00 92.56 183 THR A O 1
ATOM 1468 N N . ASP A 1 184 ? -21.914 -1.615 17.779 1.00 92.75 184 ASP A N 1
ATOM 1469 C CA . ASP A 1 184 ? -23.031 -1.331 18.698 1.00 92.75 184 ASP A CA 1
ATOM 1470 C C . ASP A 1 184 ? -22.801 0.024 19.412 1.00 92.75 184 ASP A C 1
ATOM 1472 O O . ASP A 1 184 ? -23.707 0.857 19.478 1.00 92.75 184 ASP A O 1
ATOM 1476 N N . HIS A 1 185 ? -21.566 0.295 19.857 1.00 91.94 185 HIS A N 1
ATOM 1477 C CA . HIS A 1 185 ? -21.143 1.591 20.408 1.00 91.94 185 HIS A CA 1
ATOM 1478 C C . HIS A 1 185 ? -21.386 2.752 19.436 1.00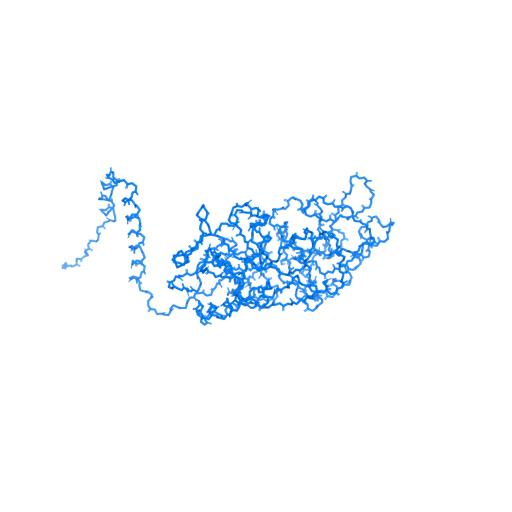 91.94 185 HIS A C 1
ATOM 1480 O O . HIS A 1 185 ? -21.975 3.768 19.800 1.00 91.94 185 HIS A O 1
ATOM 1486 N N . THR A 1 186 ? -20.994 2.596 18.170 1.00 90.38 186 THR A N 1
ATOM 1487 C CA . THR A 1 186 ? -21.159 3.648 17.155 1.00 90.38 186 THR A CA 1
ATOM 1488 C C . THR A 1 186 ? -22.639 3.910 16.843 1.00 90.38 186 THR A C 1
ATOM 1490 O O . THR A 1 186 ? -23.030 5.053 16.586 1.00 90.38 186 THR A O 1
ATOM 1493 N N . GLU A 1 187 ? -23.492 2.880 16.892 1.00 90.44 187 GLU A N 1
ATOM 1494 C CA . GLU A 1 187 ? -24.948 3.052 16.794 1.00 90.44 187 GLU A CA 1
ATOM 1495 C C . GLU A 1 187 ? -25.512 3.861 17.969 1.00 90.44 187 GLU A C 1
ATOM 1497 O O . GLU A 1 187 ? -26.343 4.751 17.754 1.00 90.44 187 GLU A O 1
ATOM 1502 N N . ASP A 1 188 ? -25.038 3.604 19.191 1.00 90.88 188 ASP A N 1
ATOM 1503 C CA . ASP A 1 188 ? -25.468 4.311 20.403 1.00 90.88 188 ASP A CA 1
ATOM 1504 C C . ASP A 1 188 ? -25.103 5.810 20.381 1.00 90.88 188 ASP A C 1
ATOM 1506 O O . ASP A 1 188 ? -25.791 6.627 21.006 1.00 90.88 188 ASP A O 1
ATOM 1510 N N . LEU A 1 189 ? -24.092 6.197 19.596 1.00 89.62 189 LEU A N 1
ATOM 1511 C CA . LEU A 1 189 ? -23.713 7.593 19.347 1.00 89.62 189 LEU A CA 1
ATOM 1512 C C . LEU A 1 189 ? -24.590 8.307 18.306 1.00 89.62 189 LEU A C 1
ATOM 1514 O O . LEU A 1 189 ? -24.507 9.525 18.154 1.00 89.62 189 LEU A O 1
ATOM 1518 N N . GLY A 1 190 ? -25.491 7.586 17.632 1.00 84.06 190 GLY A N 1
ATOM 1519 C CA . GLY A 1 190 ? -26.487 8.175 16.735 1.00 84.06 190 GLY A CA 1
ATOM 1520 C C . GLY A 1 190 ? -26.027 8.363 15.289 1.00 84.06 190 GLY A C 1
ATOM 1521 O O . GLY A 1 190 ? -26.603 9.198 14.578 1.00 84.06 190 GLY A O 1
ATOM 1522 N N . ILE A 1 191 ? -25.039 7.579 14.840 1.00 85.00 191 ILE A N 1
ATOM 1523 C CA . ILE A 1 191 ? -24.570 7.575 13.450 1.00 85.00 191 ILE A CA 1
ATOM 1524 C C . ILE A 1 191 ? -25.733 7.418 12.457 1.00 85.00 191 ILE A C 1
ATOM 1526 O O . ILE A 1 191 ? -26.682 6.652 12.663 1.00 85.00 191 ILE A O 1
ATOM 1530 N N . GLN A 1 192 ? -25.682 8.160 11.348 1.00 78.25 192 GLN A N 1
ATOM 1531 C CA . GLN A 1 192 ? -26.724 8.082 10.329 1.00 78.25 192 GLN A CA 1
ATOM 1532 C C . GLN A 1 192 ? -26.530 6.853 9.439 1.00 78.25 192 GLN A C 1
ATOM 1534 O O . GLN A 1 192 ? -25.504 6.683 8.779 1.00 78.25 192 GLN A O 1
ATOM 1539 N N . MET A 1 193 ? -27.578 6.034 9.372 1.00 80.19 193 MET A N 1
ATOM 1540 C CA . MET A 1 193 ? -27.610 4.803 8.589 1.00 80.19 193 MET A CA 1
ATOM 1541 C C . MET A 1 193 ? -28.464 4.962 7.331 1.00 80.19 193 MET A C 1
ATOM 1543 O O . MET A 1 193 ? -29.614 5.400 7.391 1.00 80.19 193 MET A O 1
ATOM 1547 N N . GLU A 1 194 ? -27.944 4.512 6.192 1.00 71.75 194 GLU A N 1
ATOM 1548 C CA . GLU A 1 194 ? -28.677 4.405 4.932 1.00 71.75 194 GLU A CA 1
ATOM 1549 C C . GLU A 1 194 ? -28.551 2.979 4.381 1.00 71.75 194 GLU A C 1
ATOM 1551 O O . GLU A 1 194 ? -27.458 2.480 4.138 1.00 71.75 194 GLU A O 1
ATOM 1556 N N . ASN A 1 195 ? -29.685 2.295 4.190 1.00 72.12 195 ASN A N 1
ATOM 1557 C CA . ASN A 1 195 ? -29.744 0.911 3.689 1.00 72.12 195 ASN A CA 1
ATOM 1558 C C . ASN A 1 195 ? -28.871 -0.103 4.461 1.00 72.12 195 ASN A C 1
ATOM 1560 O O . ASN A 1 195 ? -28.409 -1.079 3.877 1.00 72.12 195 ASN A O 1
ATOM 1564 N N . GLY A 1 196 ? -28.686 0.100 5.769 1.00 73.19 196 GLY A N 1
ATOM 1565 C CA . GLY A 1 196 ? -27.855 -0.776 6.601 1.00 73.19 196 GLY A CA 1
ATOM 1566 C C . GLY A 1 196 ? -26.359 -0.488 6.496 1.00 73.19 196 GLY A C 1
ATOM 1567 O O . GLY A 1 196 ? -25.561 -1.338 6.854 1.00 73.19 196 GLY A O 1
ATOM 1568 N N . SER A 1 197 ? -25.953 0.684 6.006 1.00 81.50 197 SER A N 1
ATOM 1569 C CA . SER A 1 197 ? -24.555 1.106 6.057 1.00 81.50 197 SER A CA 1
ATOM 1570 C C . SER A 1 197 ? -24.417 2.573 6.480 1.00 81.50 197 SER A C 1
ATOM 1572 O O . SER A 1 197 ? -25.333 3.375 6.278 1.00 81.50 197 SER A O 1
ATOM 1574 N N . CYS A 1 198 ? -23.274 2.911 7.071 1.00 79.75 198 CYS A N 1
ATOM 1575 C CA . CYS A 1 198 ? -22.904 4.245 7.528 1.00 79.75 198 CYS A CA 1
ATOM 1576 C C . CYS A 1 198 ? -21.834 4.875 6.631 1.00 79.75 198 CYS A C 1
ATOM 1578 O O . CYS A 1 198 ? -20.965 4.201 6.073 1.00 79.75 198 CYS A O 1
ATOM 1580 N N . LYS A 1 199 ? -21.875 6.203 6.523 1.00 82.19 199 LYS A N 1
ATOM 1581 C CA . LYS A 1 199 ? -20.806 6.968 5.873 1.00 82.19 199 LYS A CA 1
ATOM 1582 C C . LYS A 1 199 ? -19.538 6.856 6.707 1.00 82.19 199 LYS A C 1
ATOM 1584 O O . LYS A 1 199 ? -19.630 6.828 7.930 1.00 82.19 199 LYS A O 1
ATOM 1589 N N . PHE A 1 200 ? -18.379 6.899 6.061 1.00 83.88 200 PHE A N 1
ATOM 1590 C CA . PHE A 1 200 ? -17.105 6.952 6.771 1.00 83.88 200 PHE A CA 1
ATOM 1591 C C . PHE A 1 200 ? -16.097 7.881 6.100 1.00 83.88 200 PHE A C 1
ATOM 1593 O O . PHE A 1 200 ? -16.131 8.100 4.882 1.00 83.88 200 PHE A O 1
ATOM 1600 N N . TRP A 1 201 ? -15.198 8.427 6.913 1.00 84.12 201 TRP A N 1
ATOM 1601 C CA . TRP A 1 201 ? -14.133 9.319 6.466 1.00 84.12 201 TRP A CA 1
ATOM 1602 C C . TRP A 1 201 ? -13.057 8.594 5.647 1.00 84.12 201 TRP A C 1
ATOM 1604 O O . TRP A 1 201 ? -12.728 7.436 5.900 1.00 84.12 201 TRP A O 1
ATOM 1614 N N . THR A 1 202 ? -12.466 9.307 4.691 1.00 78.50 202 THR A N 1
ATOM 1615 C CA . THR A 1 202 ? -11.285 8.891 3.925 1.00 78.50 202 THR A CA 1
ATOM 1616 C C . THR A 1 202 ? -10.174 9.928 4.060 1.00 78.50 202 THR A C 1
ATOM 1618 O O . THR A 1 202 ? -10.442 11.125 4.176 1.00 78.50 202 THR A O 1
ATOM 1621 N N . ARG A 1 203 ? -8.912 9.486 4.025 1.00 72.31 203 ARG A N 1
ATOM 1622 C CA . ARG A 1 203 ? -7.754 10.379 4.231 1.00 72.31 203 ARG A CA 1
ATOM 1623 C C . ARG A 1 203 ? -7.363 11.212 3.006 1.00 72.31 203 ARG A C 1
ATOM 1625 O O . ARG A 1 203 ? -6.656 12.206 3.145 1.00 72.31 203 ARG A O 1
ATOM 1632 N N . ASP A 1 204 ? -7.755 10.800 1.805 1.00 63.19 204 ASP A N 1
ATOM 1633 C CA . ASP A 1 204 ? -7.390 11.442 0.540 1.00 63.19 204 ASP A CA 1
ATOM 1634 C C . ASP A 1 204 ? -8.378 12.536 0.114 1.00 63.19 204 ASP A C 1
ATOM 1636 O O . ASP A 1 204 ? -9.571 12.545 0.429 1.00 63.19 204 ASP A O 1
ATOM 1640 N N . VAL A 1 205 ? -7.825 13.503 -0.617 1.00 50.75 205 VAL A N 1
ATOM 1641 C CA . VAL A 1 205 ? -8.497 14.719 -1.065 1.00 50.75 205 VAL A CA 1
ATOM 1642 C C . VAL A 1 205 ? -9.237 14.486 -2.380 1.00 50.75 205 VAL A C 1
ATOM 1644 O O . VAL A 1 205 ? -8.729 13.888 -3.329 1.00 50.75 205 VAL A O 1
ATOM 1647 N N . ASN A 1 206 ? -10.454 15.012 -2.471 1.00 44.69 206 ASN A N 1
ATOM 1648 C CA . ASN A 1 206 ? -11.264 14.943 -3.677 1.00 44.69 206 ASN A CA 1
ATOM 1649 C C . ASN A 1 206 ? -10.537 15.622 -4.859 1.00 44.69 206 ASN A C 1
ATOM 1651 O O . ASN A 1 206 ? -10.430 16.846 -4.920 1.00 44.69 206 ASN A O 1
ATOM 1655 N N . LEU A 1 207 ? -10.130 14.844 -5.869 1.00 40.88 207 LEU A N 1
ATOM 1656 C CA . LEU A 1 207 ? -9.633 15.324 -7.172 1.00 40.88 207 LEU A CA 1
ATOM 1657 C C . LEU A 1 207 ? -10.719 15.997 -8.041 1.00 40.88 207 LEU A C 1
ATOM 1659 O O . LEU A 1 207 ? -10.635 16.019 -9.270 1.00 40.88 207 LEU A O 1
ATOM 1663 N N . MET A 1 208 ? -11.769 16.551 -7.440 1.00 34.31 208 MET A N 1
ATOM 1664 C CA . MET A 1 208 ? -12.792 17.315 -8.151 1.00 34.31 208 MET A CA 1
ATOM 1665 C C . MET A 1 208 ? -12.375 18.790 -8.221 1.00 34.31 208 MET A C 1
ATOM 1667 O O . MET A 1 208 ? -13.077 19.683 -7.755 1.00 34.31 208 MET A O 1
ATOM 1671 N N . ARG A 1 209 ? -11.250 19.059 -8.904 1.00 37.50 209 ARG A N 1
ATOM 1672 C CA . ARG A 1 209 ? -11.054 20.344 -9.592 1.00 37.50 209 ARG A CA 1
ATOM 1673 C C . ARG A 1 209 ? -12.113 20.428 -10.694 1.00 37.50 209 ARG A C 1
ATOM 1675 O O . ARG A 1 209 ? -11.913 19.988 -11.821 1.00 37.50 209 ARG A O 1
ATOM 1682 N N . SER A 1 210 ? -13.250 21.030 -10.384 1.00 32.44 210 SER A N 1
ATOM 1683 C CA . SER A 1 210 ? -14.032 21.727 -11.397 1.00 32.44 210 SER A CA 1
ATOM 1684 C C . SER A 1 210 ? -14.504 23.048 -10.814 1.00 32.44 210 SER A C 1
ATOM 1686 O O . SER A 1 210 ? -15.527 23.106 -10.143 1.00 32.44 210 SER A O 1
ATOM 1688 N N . ALA A 1 211 ? -13.753 24.092 -11.172 1.00 30.19 211 ALA A N 1
ATOM 1689 C CA . ALA A 1 211 ? -14.038 25.517 -11.003 1.00 30.19 211 ALA A CA 1
ATOM 1690 C C . ALA A 1 211 ? -13.700 26.158 -9.640 1.00 30.19 211 ALA A C 1
ATOM 1692 O O . ALA A 1 211 ? -14.582 26.578 -8.907 1.00 30.19 211 ALA A O 1
ATOM 1693 N N . GLY A 1 212 ? -12.397 26.375 -9.417 1.00 31.55 212 GLY A N 1
ATOM 1694 C CA . GLY A 1 212 ? -11.880 27.572 -8.737 1.00 31.55 212 GLY A CA 1
ATOM 1695 C C . GLY A 1 212 ? -11.918 27.579 -7.206 1.00 31.55 212 GLY A C 1
ATOM 1696 O O . GLY A 1 212 ? -12.956 27.823 -6.608 1.00 31.55 212 GLY A O 1
ATOM 1697 N N . GLY A 1 213 ? -10.736 27.451 -6.599 1.00 30.67 213 GLY A N 1
ATOM 1698 C CA . GLY A 1 213 ? -10.499 27.674 -5.170 1.00 30.67 213 GLY A CA 1
ATOM 1699 C C . GLY A 1 213 ? -9.909 26.435 -4.517 1.00 30.67 213 GLY A C 1
ATOM 1700 O O . GLY A 1 213 ? -10.619 25.466 -4.285 1.00 30.67 213 GLY A O 1
ATOM 1701 N N . GLY A 1 214 ? -8.593 26.441 -4.305 1.00 41.53 214 GLY A N 1
ATOM 1702 C CA . GLY A 1 214 ? -7.889 25.345 -3.655 1.00 41.53 214 GLY A CA 1
ATOM 1703 C C . GLY A 1 214 ? -8.056 25.393 -2.145 1.00 41.53 214 GLY A C 1
ATOM 1704 O O . GLY A 1 214 ? -7.819 26.438 -1.552 1.00 41.53 214 GLY A O 1
ATOM 1705 N N . THR A 1 215 ? -8.391 24.247 -1.566 1.00 37.22 215 THR A N 1
ATOM 1706 C CA . THR A 1 215 ? -7.941 23.790 -0.249 1.00 37.22 215 THR A CA 1
ATOM 1707 C C . THR A 1 215 ? -7.955 22.261 -0.259 1.00 37.22 215 THR A C 1
ATOM 1709 O O . THR A 1 215 ? -8.800 21.637 -0.904 1.00 37.22 215 THR A O 1
ATOM 1712 N N . SER A 1 216 ? -6.963 21.656 0.393 1.00 41.38 216 SER A N 1
ATOM 1713 C CA . SER A 1 216 ? -6.938 20.235 0.736 1.00 41.38 216 SER A CA 1
ATOM 1714 C C . SER A 1 216 ? -8.146 19.937 1.614 1.00 41.38 216 SER A C 1
ATOM 1716 O O . SER A 1 216 ? -8.249 20.532 2.677 1.00 41.38 216 SER A O 1
ATOM 1718 N N . VAL A 1 217 ? -9.064 19.080 1.174 1.00 43.47 217 VAL A N 1
ATOM 1719 C CA . VAL A 1 217 ? -10.297 18.780 1.913 1.00 43.47 217 VAL A CA 1
ATOM 1720 C C . VAL A 1 217 ? -10.378 17.301 2.264 1.00 43.47 217 VAL A C 1
ATOM 1722 O O . VAL A 1 217 ? -10.341 16.459 1.364 1.00 43.47 217 VAL A O 1
ATOM 1725 N N . GLY A 1 218 ? -10.521 16.992 3.556 1.00 38.94 218 GLY A N 1
ATOM 1726 C CA . GLY A 1 218 ? -10.978 15.687 4.033 1.00 38.94 218 GLY A CA 1
ATOM 1727 C C . GLY A 1 218 ? -12.204 15.229 3.238 1.00 38.94 218 GLY A C 1
ATOM 1728 O O . GLY A 1 218 ? -13.155 15.991 3.037 1.00 38.94 218 GLY A O 1
ATOM 1729 N N . SER A 1 219 ? -12.152 14.010 2.710 1.00 50.16 219 SER A N 1
ATOM 1730 C CA . SER A 1 219 ? -13.247 13.429 1.930 1.00 50.16 219 SER A CA 1
ATOM 1731 C C . SER A 1 219 ? -13.918 12.327 2.742 1.00 50.16 219 SER A C 1
ATOM 1733 O O . SER A 1 219 ? -13.335 11.782 3.670 1.00 50.16 219 SER A O 1
ATOM 1735 N N . PHE A 1 220 ? -15.164 12.001 2.421 1.00 47.56 220 PHE A N 1
ATOM 1736 C CA . PHE A 1 220 ? -15.848 10.837 2.978 1.00 47.56 220 PHE A CA 1
ATOM 1737 C C . PHE A 1 220 ? -16.528 10.068 1.858 1.00 47.56 220 PHE A C 1
ATOM 1739 O O . PHE A 1 220 ? -16.880 10.615 0.804 1.00 47.56 220 PHE A O 1
ATOM 1746 N N . VAL A 1 221 ? -16.728 8.780 2.097 1.00 50.03 221 VAL A N 1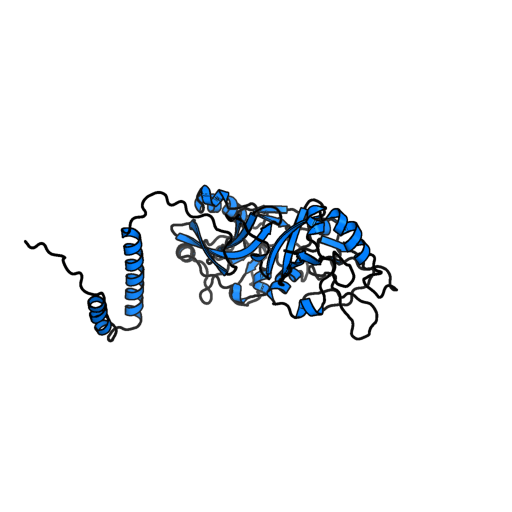
ATOM 1747 C CA . VAL A 1 221 ? -17.464 7.900 1.198 1.00 50.03 221 VAL A CA 1
ATOM 1748 C C . VAL A 1 221 ? -18.902 7.809 1.698 1.00 50.03 221 VAL A C 1
ATOM 1750 O O . VAL A 1 221 ? -19.167 7.418 2.831 1.00 50.03 221 VAL A O 1
ATOM 1753 N N . MET A 1 222 ? -19.846 8.184 0.832 1.00 49.03 222 MET A N 1
ATOM 1754 C CA . MET A 1 222 ? -21.269 7.898 1.026 1.00 49.03 222 MET A CA 1
ATOM 1755 C C . MET A 1 222 ? -21.539 6.437 0.657 1.00 49.03 222 MET A C 1
ATOM 1757 O O . MET A 1 222 ? -21.118 5.998 -0.419 1.00 49.03 222 MET A O 1
ATOM 1761 N N . CYS A 1 223 ? -22.276 5.705 1.495 1.00 34.31 223 CYS A N 1
ATOM 1762 C CA . CYS A 1 223 ? -22.706 4.346 1.173 1.00 34.31 223 CYS A CA 1
ATOM 1763 C C . CYS A 1 223 ? -23.462 4.277 -0.156 1.00 34.31 223 CYS A C 1
ATOM 1765 O O . CYS A 1 223 ? -24.298 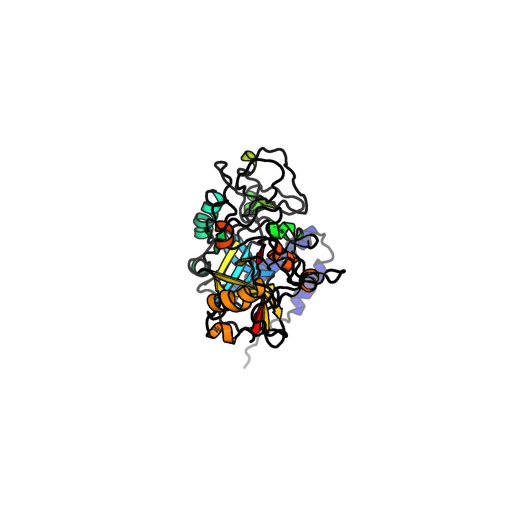5.121 -0.464 1.00 34.31 223 CYS A O 1
ATOM 1767 N N . LEU A 1 224 ? -23.158 3.233 -0.934 1.00 34.78 224 LEU A N 1
ATOM 1768 C CA . LEU A 1 224 ? -23.801 2.868 -2.200 1.00 34.78 224 LEU A CA 1
ATOM 1769 C C . LEU A 1 224 ? -23.970 4.013 -3.220 1.00 34.78 224 LEU A C 1
ATOM 1771 O O . LEU A 1 224 ? -25.053 4.551 -3.434 1.00 34.78 224 LEU A O 1
ATOM 1775 N N . GLY A 1 225 ? -22.918 4.267 -4.005 1.00 35.16 225 GLY A N 1
ATOM 1776 C CA . GLY A 1 225 ? -23.059 4.709 -5.401 1.00 35.16 225 GLY A CA 1
ATOM 1777 C C . GLY A 1 225 ? -23.609 6.119 -5.663 1.00 35.16 225 GLY A C 1
ATOM 1778 O O . GLY A 1 225 ? -23.719 6.508 -6.831 1.00 35.16 225 GLY A O 1
ATOM 1779 N N . THR A 1 226 ? -23.910 6.925 -4.647 1.00 30.59 226 THR A N 1
ATOM 1780 C CA . THR A 1 226 ? -24.310 8.318 -4.859 1.00 30.59 226 THR A CA 1
ATOM 1781 C C . THR A 1 226 ? -23.100 9.239 -4.827 1.00 30.59 226 THR A C 1
ATOM 1783 O O . THR A 1 226 ? -22.537 9.542 -3.778 1.00 30.59 226 THR A O 1
ATOM 1786 N N . LYS A 1 227 ? -22.732 9.752 -6.004 1.00 34.97 227 LYS A N 1
ATOM 1787 C CA . LYS A 1 227 ? -21.968 10.997 -6.099 1.00 34.97 227 LYS A CA 1
ATOM 1788 C C . LYS A 1 227 ? -22.786 12.100 -5.431 1.00 34.97 227 LYS A C 1
ATOM 1790 O O . LYS A 1 227 ? -23.854 12.436 -5.940 1.00 34.97 227 LYS A O 1
ATOM 1795 N N . SER A 1 228 ? -22.277 12.704 -4.367 1.00 38.56 228 SER A N 1
ATOM 1796 C CA . SER A 1 228 ? -22.717 14.049 -4.020 1.00 38.56 228 SER A CA 1
ATOM 1797 C C . SER A 1 228 ? -21.897 15.035 -4.843 1.00 38.56 228 SER A C 1
ATOM 1799 O O . SER A 1 228 ? -20.695 15.189 -4.650 1.00 38.56 228 SER A O 1
ATOM 1801 N N . ASN A 1 229 ? -22.563 15.691 -5.789 1.00 39.41 229 ASN A N 1
ATOM 1802 C CA . ASN A 1 229 ? -22.244 17.081 -6.061 1.00 39.41 229 ASN A CA 1
ATOM 1803 C C . ASN A 1 229 ? -22.943 17.861 -4.943 1.00 39.41 229 ASN A C 1
ATOM 1805 O O . ASN A 1 229 ? -24.170 17.908 -4.955 1.00 39.41 229 ASN A O 1
ATOM 1809 N N . ASN A 1 230 ? -22.180 18.422 -4.003 1.00 38.50 230 ASN A N 1
ATOM 1810 C CA . ASN A 1 230 ? -22.623 19.380 -2.986 1.00 38.50 230 ASN A CA 1
ATOM 1811 C C . ASN A 1 230 ? -24.035 19.144 -2.425 1.00 38.50 230 ASN A C 1
ATOM 1813 O O . ASN A 1 230 ? -25.013 19.749 -2.875 1.00 38.50 230 ASN A O 1
ATOM 1817 N N . SER A 1 231 ? -24.138 18.375 -1.345 1.00 34.25 231 SER A N 1
ATOM 1818 C CA . SER A 1 231 ? -25.285 18.457 -0.444 1.00 34.25 231 SER A CA 1
ATOM 1819 C C . SER A 1 231 ? -25.206 19.761 0.350 1.00 34.25 231 SER A C 1
ATOM 1821 O O . SER A 1 231 ? -24.828 19.741 1.508 1.00 34.25 231 SER A O 1
ATOM 1823 N N . GLY A 1 232 ? -25.513 20.892 -0.297 1.00 34.03 232 GLY A N 1
ATOM 1824 C CA . GLY A 1 232 ? -26.032 22.141 0.285 1.00 34.03 232 GLY A CA 1
ATOM 1825 C C . GLY A 1 232 ? -25.346 22.778 1.504 1.00 34.03 232 GLY A C 1
ATOM 1826 O O . GLY A 1 232 ? -25.894 23.738 2.038 1.00 34.03 232 GLY A O 1
ATOM 1827 N N . HIS A 1 233 ? -24.215 22.276 1.980 1.00 35.19 233 HIS A N 1
ATOM 1828 C CA . HIS A 1 233 ? -23.448 22.823 3.090 1.00 35.19 233 HIS A CA 1
ATOM 1829 C C . HIS A 1 233 ? -22.196 23.455 2.496 1.00 35.19 233 HIS A C 1
ATOM 1831 O O . HIS A 1 233 ? -21.570 22.891 1.596 1.00 35.19 233 HIS A O 1
ATOM 1837 N N . GLY A 1 234 ? -21.893 24.682 2.922 1.00 35.75 234 GLY A N 1
ATOM 1838 C CA . GLY A 1 234 ? -20.627 25.315 2.568 1.00 35.75 234 GLY A CA 1
ATOM 1839 C C . GLY A 1 234 ? -19.448 24.433 3.008 1.00 35.75 234 GLY A C 1
ATOM 1840 O O . GLY A 1 234 ? -19.644 23.565 3.860 1.00 35.75 234 GLY A O 1
ATOM 1841 N N . PRO A 1 235 ? -18.247 24.644 2.444 1.00 43.31 235 PRO A N 1
ATOM 1842 C CA . PRO A 1 235 ? -17.057 23.845 2.750 1.00 43.31 235 PRO A CA 1
ATOM 1843 C C . PRO A 1 235 ? -16.818 23.665 4.260 1.00 43.31 235 PRO A C 1
ATOM 1845 O O . PRO A 1 235 ? -16.455 22.577 4.685 1.00 43.31 235 PRO A O 1
ATOM 1848 N N . ASP A 1 236 ? -17.141 24.670 5.074 1.00 38.44 236 ASP A N 1
ATOM 1849 C CA . ASP A 1 236 ? -16.901 24.667 6.524 1.00 38.44 236 ASP A CA 1
ATOM 1850 C C . ASP A 1 236 ? -17.853 23.753 7.329 1.00 38.44 236 ASP A C 1
ATOM 1852 O O . ASP A 1 236 ? -17.536 23.360 8.446 1.00 38.44 236 ASP A O 1
ATOM 1856 N N . GLY A 1 237 ? -19.027 23.399 6.786 1.00 45.03 237 GLY A N 1
ATOM 1857 C CA . GLY A 1 237 ? -20.036 22.581 7.484 1.00 45.03 237 GLY A CA 1
ATOM 1858 C C . GLY A 1 237 ? -19.885 21.074 7.276 1.00 45.03 237 GLY A C 1
ATOM 1859 O O . GLY A 1 237 ? -20.753 20.315 7.697 1.00 45.03 237 GLY A O 1
ATOM 1860 N N . LEU A 1 238 ? -18.842 20.655 6.556 1.00 61.69 238 LEU A N 1
ATOM 1861 C CA . LEU A 1 238 ? -18.600 19.258 6.218 1.00 61.69 238 LEU A CA 1
ATOM 1862 C C . LEU A 1 238 ? -17.658 18.593 7.228 1.00 61.69 238 LEU A C 1
ATOM 1864 O O . LEU A 1 238 ? -17.924 17.476 7.634 1.00 61.69 238 LEU A O 1
ATOM 1868 N N . PHE A 1 239 ? -16.598 19.280 7.666 1.00 61.59 239 PHE A N 1
ATOM 1869 C CA . PHE A 1 239 ? -15.558 18.707 8.540 1.00 61.59 239 PHE A CA 1
ATOM 1870 C C . PHE A 1 239 ? -16.008 18.492 9.981 1.00 61.59 239 PHE A C 1
ATOM 1872 O O . PHE A 1 239 ? -15.500 17.603 10.653 1.00 61.59 239 PHE A O 1
ATOM 1879 N N . THR A 1 240 ? -16.992 19.268 10.420 1.00 64.94 240 THR A N 1
ATOM 1880 C CA . THR A 1 240 ? -17.592 19.198 11.754 1.00 64.94 240 THR A CA 1
ATOM 1881 C C . THR A 1 240 ? -18.795 18.252 11.802 1.00 64.94 240 THR A C 1
ATOM 1883 O O . THR A 1 240 ? -19.559 18.277 12.762 1.00 64.94 240 THR A O 1
ATOM 1886 N N . ALA A 1 241 ? -19.012 17.441 10.759 1.00 72.81 241 ALA A N 1
ATOM 1887 C CA . ALA A 1 241 ? -20.123 16.500 10.711 1.00 72.81 241 ALA A CA 1
ATOM 1888 C C . ALA A 1 241 ? -19.943 15.391 11.759 1.00 72.81 241 ALA A C 1
ATOM 1890 O O . ALA A 1 241 ? -19.064 14.545 11.638 1.00 72.81 241 ALA A O 1
ATOM 1891 N N . GLU A 1 242 ? -20.815 15.390 12.763 1.00 77.88 242 GLU A N 1
ATOM 1892 C CA . GLU A 1 242 ? -20.830 14.419 13.865 1.00 77.88 242 GLU A CA 1
ATOM 1893 C C . GLU A 1 242 ? -21.576 13.119 13.502 1.00 77.88 242 GLU A C 1
ATOM 1895 O O . GLU A 1 242 ? -21.776 12.269 14.360 1.00 77.88 242 GLU A O 1
ATOM 1900 N N . ASP A 1 243 ? -22.024 12.957 12.248 1.00 77.25 243 ASP A N 1
ATOM 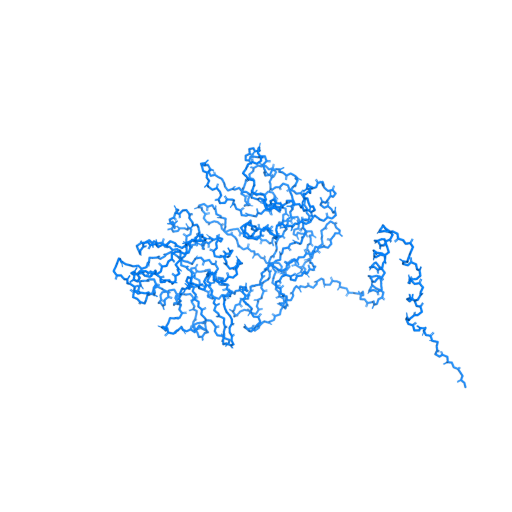1901 C CA . ASP A 1 243 ? -22.808 11.808 11.764 1.00 77.25 243 ASP A CA 1
ATOM 1902 C C . ASP A 1 243 ? -22.029 10.863 10.831 1.00 77.25 243 ASP A C 1
ATOM 1904 O O . ASP A 1 243 ? -22.634 10.083 10.085 1.00 77.25 243 ASP A O 1
ATOM 1908 N N . VAL A 1 244 ? -20.697 10.950 10.839 1.00 82.31 244 VAL A N 1
ATOM 1909 C CA . VAL A 1 244 ? -19.810 10.189 9.955 1.00 82.31 244 VAL A CA 1
ATOM 1910 C C . VAL A 1 244 ? -18.926 9.253 10.773 1.00 82.31 244 VAL A C 1
ATOM 1912 O O . VAL A 1 244 ? -18.274 9.653 11.734 1.00 82.31 244 VAL A O 1
ATOM 1915 N N . GLY A 1 245 ? -18.896 7.990 10.360 1.00 88.88 245 GLY A N 1
ATOM 1916 C CA . GLY A 1 245 ? -18.140 6.938 11.015 1.00 88.88 245 GLY A CA 1
ATOM 1917 C C . GLY A 1 245 ? -16.635 7.025 10.771 1.00 88.88 245 GLY A C 1
ATOM 1918 O O . GLY A 1 245 ? -16.149 7.504 9.740 1.00 88.88 245 GLY A O 1
ATOM 1919 N N . VAL A 1 246 ? -15.883 6.483 11.715 1.00 92.19 246 VAL A N 1
ATOM 1920 C CA . VAL A 1 246 ? -14.436 6.330 11.651 1.00 92.19 246 VAL A CA 1
ATOM 1921 C C . VAL A 1 246 ? -14.126 4.873 11.349 1.00 92.19 246 VAL A C 1
ATOM 1923 O O . VAL A 1 246 ? -14.444 3.979 12.131 1.00 92.19 246 VAL A O 1
ATOM 1926 N N . ARG A 1 247 ? -13.496 4.633 10.198 1.00 92.62 247 ARG A N 1
ATOM 1927 C CA . ARG A 1 247 ? -13.091 3.300 9.745 1.00 92.62 247 ARG A CA 1
ATOM 1928 C C . ARG A 1 247 ? -11.562 3.238 9.693 1.00 92.62 247 ARG A C 1
ATOM 1930 O O . ARG A 1 247 ? -10.994 3.585 8.661 1.00 92.62 247 ARG A O 1
ATOM 1937 N N . PRO A 1 248 ? -10.868 2.895 10.791 1.00 95.81 248 PRO A N 1
ATOM 1938 C CA . PRO A 1 248 ? -9.413 2.911 10.830 1.00 95.81 248 PRO A CA 1
ATOM 1939 C C . PRO A 1 248 ? -8.791 1.842 9.933 1.00 95.81 248 PRO A C 1
ATOM 1941 O O . PRO A 1 248 ? -9.357 0.765 9.710 1.00 95.81 248 PRO A O 1
ATOM 1944 N N . VAL A 1 249 ? -7.574 2.152 9.503 1.00 95.38 249 VAL A N 1
ATOM 1945 C CA . VAL A 1 249 ? -6.631 1.299 8.789 1.00 95.38 249 VAL A CA 1
ATOM 1946 C C . VAL A 1 249 ? -5.311 1.293 9.560 1.00 95.38 249 VAL A C 1
ATOM 1948 O O . VAL A 1 249 ? -4.879 2.330 10.071 1.00 95.38 249 VAL A O 1
ATOM 1951 N N . ILE A 1 250 ? -4.673 0.127 9.646 1.00 96.44 250 ILE A N 1
ATOM 1952 C CA . ILE A 1 250 ? -3.347 -0.062 10.247 1.00 96.44 250 ILE A CA 1
ATOM 1953 C C . ILE A 1 250 ? -2.464 -0.902 9.324 1.00 96.44 250 ILE A C 1
ATOM 1955 O O . ILE A 1 250 ? -2.948 -1.785 8.619 1.00 96.44 250 ILE A O 1
ATOM 1959 N N . SER A 1 251 ? -1.155 -0.675 9.377 1.00 96.12 251 SER A N 1
ATOM 1960 C CA . SER A 1 251 ? -0.166 -1.571 8.770 1.00 96.12 251 SER A CA 1
ATOM 1961 C C . SER A 1 251 ? 0.509 -2.378 9.866 1.00 96.12 251 SER A C 1
ATOM 1963 O O . SER A 1 251 ? 0.977 -1.806 10.852 1.00 96.12 251 SER A O 1
ATOM 1965 N N . VAL A 1 252 ? 0.593 -3.697 9.703 1.00 95.38 252 VAL A N 1
ATOM 1966 C CA . VAL A 1 252 ? 1.201 -4.585 10.700 1.00 95.38 252 VAL A CA 1
ATOM 1967 C C . VAL A 1 252 ? 2.299 -5.445 10.094 1.00 95.38 252 VAL A C 1
ATOM 1969 O O . VAL A 1 252 ? 2.140 -6.050 9.034 1.00 95.38 252 VAL A O 1
ATOM 1972 N N . GLU A 1 253 ? 3.427 -5.511 10.789 1.00 95.00 253 GLU A N 1
ATOM 1973 C CA . GLU A 1 253 ? 4.497 -6.454 10.497 1.00 95.00 253 GLU A CA 1
ATOM 1974 C C . GLU A 1 253 ? 4.111 -7.840 11.024 1.00 95.00 253 GLU A C 1
ATOM 1976 O O . GLU A 1 253 ? 3.849 -8.024 12.217 1.00 95.00 253 GLU A O 1
ATOM 1981 N N . CYS A 1 254 ? 4.052 -8.806 10.112 1.00 91.69 254 CYS A N 1
ATOM 1982 C CA . CYS A 1 254 ? 3.697 -10.184 10.407 1.00 91.69 254 CYS A CA 1
ATOM 1983 C C . CYS A 1 254 ? 4.896 -10.982 10.919 1.00 91.69 254 CYS A C 1
ATOM 1985 O O . CYS A 1 254 ? 6.034 -10.779 10.498 1.00 91.69 254 CYS A O 1
ATOM 1987 N N . GLU A 1 255 ? 4.625 -11.965 11.774 1.00 86.81 255 GLU A N 1
ATOM 1988 C CA . GLU A 1 255 ? 5.627 -12.956 12.161 1.00 86.81 255 GLU A CA 1
ATOM 1989 C C . GLU A 1 255 ? 5.758 -14.056 11.096 1.00 86.81 255 GLU A C 1
ATOM 1991 O O . GLU A 1 255 ? 4.761 -14.586 10.597 1.00 86.81 255 GLU A O 1
ATOM 1996 N N . GLY A 1 256 ? 6.999 -14.459 10.811 1.00 83.00 256 GLY A N 1
ATOM 1997 C CA . GLY A 1 256 ? 7.316 -15.614 9.973 1.00 83.00 256 GLY A CA 1
ATOM 1998 C C . GLY A 1 256 ? 8.410 -15.335 8.950 1.00 83.00 256 GLY A C 1
ATOM 1999 O O . GLY A 1 256 ? 9.023 -14.276 8.947 1.00 83.00 256 GLY A O 1
ATOM 2000 N N . THR A 1 257 ? 8.661 -16.325 8.101 1.00 83.81 257 THR A N 1
ATOM 2001 C CA . THR A 1 257 ? 9.583 -16.250 6.962 1.00 83.81 257 THR A CA 1
ATOM 2002 C C . THR A 1 257 ? 8.815 -16.696 5.732 1.00 83.81 257 THR A C 1
ATOM 2004 O O . THR A 1 257 ? 8.135 -17.721 5.806 1.00 83.81 257 THR A O 1
ATOM 2007 N N . PHE A 1 258 ? 8.951 -15.979 4.625 1.00 90.12 258 PHE A N 1
ATOM 2008 C CA . PHE A 1 258 ? 8.291 -16.318 3.368 1.00 90.12 258 PHE A CA 1
ATOM 2009 C C . PHE A 1 258 ? 9.315 -16.779 2.328 1.00 90.12 258 PHE A C 1
ATOM 2011 O O . PHE A 1 258 ? 10.504 -16.468 2.408 1.00 90.12 258 PHE A O 1
ATOM 2018 N N . GLU A 1 259 ? 8.845 -17.506 1.326 1.00 89.31 259 GLU A N 1
ATOM 2019 C CA . GLU A 1 259 ? 9.583 -17.783 0.100 1.00 89.31 259 GLU A CA 1
ATOM 2020 C C . GLU A 1 259 ? 8.942 -17.031 -1.073 1.00 89.31 259 GLU A C 1
ATOM 2022 O O . GLU A 1 259 ? 7.752 -16.726 -1.061 1.00 89.31 259 GLU A O 1
ATOM 2027 N N . MET A 1 260 ? 9.700 -16.784 -2.147 1.00 88.31 260 MET A N 1
ATOM 2028 C CA . MET A 1 260 ? 9.181 -16.083 -3.336 1.00 88.31 260 MET A CA 1
ATOM 2029 C C . MET A 1 260 ? 7.936 -16.751 -3.948 1.00 88.31 260 MET A C 1
ATOM 2031 O O . MET A 1 260 ? 7.131 -16.091 -4.597 1.00 88.31 260 MET A O 1
ATOM 2035 N N . LYS A 1 261 ? 7.756 -18.061 -3.732 1.00 88.62 261 LYS A N 1
ATOM 2036 C CA . LYS A 1 261 ? 6.586 -18.817 -4.199 1.00 88.62 261 LYS A CA 1
ATOM 2037 C C . LYS A 1 261 ? 5.291 -18.471 -3.451 1.00 88.62 261 LYS A C 1
ATOM 2039 O O . LYS A 1 261 ? 4.225 -18.790 -3.973 1.00 88.62 261 LYS A O 1
ATOM 2044 N N . ASP A 1 262 ? 5.388 -17.869 -2.265 1.00 90.56 262 ASP A N 1
ATOM 2045 C CA . ASP A 1 262 ? 4.249 -17.494 -1.415 1.00 90.56 262 ASP A CA 1
ATOM 2046 C C . ASP A 1 262 ? 3.638 -16.144 -1.839 1.00 90.56 262 ASP A C 1
ATOM 2048 O O . ASP A 1 262 ? 2.578 -15.766 -1.359 1.00 90.56 262 ASP A O 1
ATOM 2052 N N . ILE A 1 263 ? 4.309 -15.427 -2.748 1.00 92.56 263 ILE A N 1
ATOM 2053 C CA . ILE A 1 263 ? 3.865 -14.151 -3.315 1.00 92.56 263 ILE A CA 1
ATOM 2054 C C . ILE A 1 263 ? 2.921 -14.434 -4.477 1.00 92.56 263 ILE A C 1
ATOM 2056 O O . ILE A 1 263 ? 3.332 -15.091 -5.432 1.00 92.56 263 ILE A O 1
ATOM 2060 N N . ASP A 1 264 ? 1.698 -13.927 -4.442 1.00 90.38 264 ASP A N 1
ATOM 2061 C CA . ASP A 1 264 ? 0.680 -14.113 -5.473 1.00 90.38 264 ASP A CA 1
ATOM 2062 C C . ASP A 1 264 ? 0.432 -12.847 -6.300 1.00 90.38 264 ASP A C 1
ATOM 2064 O O . ASP A 1 264 ? 0.931 -11.759 -6.017 1.00 90.38 264 ASP A O 1
ATOM 2068 N N . VAL A 1 265 ? -0.326 -13.008 -7.385 1.00 87.69 265 VAL A N 1
ATOM 2069 C CA . VAL A 1 265 ? -0.790 -11.879 -8.198 1.00 87.69 265 VAL A CA 1
ATOM 2070 C C . VAL A 1 265 ? -1.567 -10.895 -7.316 1.00 87.69 265 VAL A C 1
ATOM 2072 O O . VAL A 1 265 ? -2.297 -11.316 -6.425 1.00 87.69 265 VAL A O 1
ATOM 2075 N N . ALA A 1 266 ? -1.403 -9.595 -7.582 1.00 83.75 266 ALA A N 1
ATOM 2076 C CA . ALA A 1 266 ? -1.931 -8.471 -6.800 1.00 83.75 266 ALA A CA 1
ATOM 2077 C C . ALA A 1 266 ? -1.281 -8.230 -5.422 1.00 83.75 266 ALA A C 1
ATOM 2079 O O . ALA A 1 266 ? -1.525 -7.175 -4.826 1.00 83.75 266 ALA A O 1
ATOM 2080 N N . ASP A 1 267 ? -0.386 -9.105 -4.949 1.00 90.44 267 ASP A N 1
ATOM 2081 C CA . ASP A 1 267 ? 0.474 -8.755 -3.818 1.00 90.44 267 ASP A CA 1
ATOM 2082 C C . ASP A 1 267 ? 1.415 -7.604 -4.174 1.00 90.44 267 ASP A C 1
ATOM 2084 O O . ASP A 1 267 ? 1.700 -7.304 -5.340 1.00 90.44 267 ASP A O 1
ATOM 2088 N N . ARG A 1 268 ? 1.932 -6.954 -3.135 1.00 92.06 268 ARG A N 1
ATOM 2089 C CA . ARG A 1 268 ? 2.983 -5.953 -3.253 1.00 92.06 268 ARG A CA 1
ATOM 2090 C C . ARG A 1 268 ? 4.322 -6.558 -2.853 1.00 92.06 268 ARG A C 1
ATOM 2092 O O . ARG A 1 268 ? 4.400 -7.434 -1.990 1.00 92.06 268 ARG A O 1
ATOM 2099 N N . ILE A 1 269 ? 5.392 -6.049 -3.446 1.00 94.69 269 ILE A N 1
ATOM 2100 C CA . ILE A 1 269 ? 6.750 -6.337 -2.992 1.00 94.69 269 ILE A CA 1
ATOM 2101 C C . ILE A 1 269 ? 7.539 -5.044 -2.808 1.00 94.69 269 ILE A C 1
ATOM 2103 O O . ILE A 1 269 ? 7.334 -4.066 -3.525 1.00 94.69 269 ILE A O 1
ATOM 2107 N N . THR A 1 270 ? 8.495 -5.046 -1.886 1.00 95.50 270 THR A N 1
ATOM 2108 C CA . THR A 1 270 ? 9.524 -4.008 -1.786 1.00 95.50 270 THR A CA 1
ATOM 2109 C C . THR A 1 270 ? 10.841 -4.565 -2.308 1.00 95.50 270 THR A C 1
ATOM 2111 O O . THR A 1 270 ? 11.347 -5.555 -1.781 1.00 95.50 270 THR A O 1
ATOM 2114 N N . PHE A 1 271 ? 11.383 -3.955 -3.365 1.00 96.19 271 PHE A N 1
ATOM 2115 C CA . PHE A 1 271 ? 12.590 -4.439 -4.039 1.00 96.19 271 PHE A CA 1
ATOM 2116 C C . PHE A 1 271 ? 13.334 -3.297 -4.739 1.00 96.19 271 PHE A C 1
ATOM 2118 O O . PHE A 1 271 ? 12.762 -2.597 -5.565 1.00 96.19 271 PHE A O 1
ATOM 2125 N N . GLY A 1 272 ? 14.618 -3.115 -4.433 1.00 96.06 272 GLY A N 1
ATOM 2126 C CA . GLY A 1 272 ? 15.391 -1.969 -4.922 1.00 96.06 272 GLY A CA 1
ATOM 2127 C C . GLY A 1 272 ? 15.036 -0.645 -4.230 1.00 96.06 272 GLY A C 1
ATOM 2128 O O . GLY A 1 272 ? 14.067 -0.544 -3.471 1.00 96.06 272 GLY A O 1
ATOM 2129 N N . THR A 1 273 ? 15.846 0.373 -4.503 1.00 93.75 273 THR A N 1
ATOM 2130 C CA . THR A 1 273 ? 15.747 1.718 -3.921 1.00 93.75 273 THR A CA 1
ATOM 2131 C C . THR A 1 273 ? 16.051 2.729 -5.009 1.00 93.75 273 THR A C 1
ATOM 2133 O O . THR A 1 273 ? 17.082 2.609 -5.648 1.00 93.75 273 THR A O 1
ATOM 2136 N N . TYR A 1 274 ? 15.215 3.745 -5.194 1.00 89.50 274 TYR A N 1
ATOM 2137 C CA . TYR A 1 274 ? 15.457 4.799 -6.182 1.00 89.50 274 TYR A CA 1
ATOM 2138 C C . TYR A 1 274 ? 15.219 6.165 -5.552 1.00 89.50 274 TYR A C 1
ATOM 2140 O O . TYR A 1 274 ? 14.230 6.339 -4.835 1.00 89.50 274 TYR A O 1
ATOM 2148 N N . SER A 1 275 ? 16.153 7.093 -5.777 1.00 84.69 275 SER A N 1
ATOM 2149 C CA . SER A 1 275 ? 16.209 8.397 -5.098 1.00 84.69 275 SER A CA 1
ATOM 2150 C C . SER A 1 275 ? 16.101 8.268 -3.573 1.00 84.69 275 SER A C 1
ATOM 2152 O O . SER A 1 275 ? 15.272 8.907 -2.941 1.00 84.69 275 SER A O 1
ATOM 2154 N N . GLU A 1 276 ? 16.915 7.376 -2.994 1.00 83.44 276 GLU A N 1
ATOM 2155 C CA . GLU A 1 276 ? 16.989 7.080 -1.547 1.00 83.44 276 GLU A CA 1
ATOM 2156 C C . GLU A 1 276 ? 15.724 6.462 -0.916 1.00 83.44 276 GLU A C 1
ATOM 2158 O O . GLU A 1 276 ? 15.727 6.119 0.266 1.00 83.44 276 GLU A O 1
ATOM 2163 N N . GLU A 1 277 ? 14.674 6.208 -1.698 1.00 82.12 277 GLU A N 1
ATOM 2164 C CA . GLU A 1 277 ? 13.425 5.626 -1.210 1.00 82.12 277 GLU A CA 1
ATOM 2165 C C . GLU A 1 277 ? 13.208 4.187 -1.734 1.00 82.12 277 GLU A C 1
ATOM 2167 O O . GLU A 1 277 ? 13.342 3.942 -2.942 1.00 82.12 277 GLU A O 1
ATOM 2172 N N . PRO A 1 278 ? 12.780 3.228 -0.889 1.00 90.50 278 PRO A N 1
ATOM 2173 C CA . PRO A 1 278 ? 12.440 1.872 -1.327 1.00 90.50 278 PRO A CA 1
ATOM 2174 C C . PRO A 1 278 ? 11.377 1.871 -2.430 1.00 90.50 278 PRO A C 1
ATOM 2176 O O . PRO A 1 278 ? 10.437 2.673 -2.404 1.00 90.50 278 PRO A O 1
ATOM 2179 N N . ILE A 1 279 ? 11.500 0.983 -3.417 1.00 90.31 279 ILE A N 1
ATOM 2180 C CA . ILE A 1 279 ? 10.493 0.859 -4.477 1.00 90.31 279 ILE A CA 1
ATOM 2181 C C . ILE A 1 279 ? 9.466 -0.197 -4.075 1.00 90.31 279 ILE A C 1
ATOM 2183 O O . ILE A 1 279 ? 9.813 -1.347 -3.804 1.00 90.31 279 ILE A O 1
ATOM 2187 N N . THR A 1 280 ? 8.191 0.197 -4.070 1.00 90.44 280 THR A N 1
ATOM 2188 C CA . THR A 1 280 ? 7.063 -0.735 -3.966 1.00 90.44 280 THR A CA 1
ATOM 2189 C C . THR A 1 280 ? 6.597 -1.120 -5.363 1.00 90.44 280 THR A C 1
ATOM 2191 O O . THR A 1 280 ? 6.357 -0.248 -6.202 1.00 90.44 280 THR A O 1
ATOM 2194 N N . TRP A 1 281 ? 6.428 -2.413 -5.596 1.00 91.62 281 TRP A N 1
ATOM 2195 C CA . TRP A 1 281 ? 5.937 -2.984 -6.842 1.00 91.62 281 TRP A CA 1
ATOM 2196 C C . TRP A 1 281 ? 4.650 -3.754 -6.589 1.00 91.62 281 TRP A C 1
ATOM 2198 O O . TRP A 1 281 ? 4.443 -4.265 -5.493 1.00 91.62 281 TRP A O 1
ATOM 2208 N N . VAL A 1 282 ? 3.808 -3.851 -7.610 1.00 87.88 282 VAL A N 1
ATOM 2209 C CA . VAL A 1 282 ? 2.604 -4.683 -7.631 1.00 87.88 282 VAL A CA 1
ATOM 2210 C C . VAL A 1 282 ? 2.877 -5.886 -8.524 1.00 87.88 282 VAL A C 1
ATOM 2212 O O . VAL A 1 282 ? 3.393 -5.725 -9.635 1.00 87.88 282 VAL A O 1
ATOM 2215 N N . VAL A 1 283 ? 2.542 -7.082 -8.045 1.00 90.38 283 VAL A N 1
ATOM 2216 C CA . VAL A 1 283 ? 2.701 -8.328 -8.796 1.00 90.38 283 VAL A CA 1
ATOM 2217 C C . VAL A 1 283 ? 1.650 -8.391 -9.891 1.00 90.38 283 VAL A C 1
ATOM 2219 O O . VAL A 1 283 ? 0.452 -8.499 -9.631 1.00 90.38 283 VAL A O 1
ATOM 2222 N N . PHE A 1 284 ? 2.135 -8.297 -11.123 1.00 84.50 284 PHE A N 1
ATOM 2223 C CA . PHE A 1 284 ? 1.332 -8.278 -12.333 1.00 84.50 284 PHE A CA 1
ATOM 2224 C C . PHE A 1 284 ? 1.091 -9.687 -12.869 1.00 84.50 284 PHE A C 1
ATOM 2226 O O . PHE A 1 284 ? -0.023 -10.023 -13.242 1.00 84.50 284 PHE A O 1
ATOM 2233 N N . ASP A 1 285 ? 2.117 -10.530 -12.898 1.00 87.44 285 ASP A N 1
ATOM 2234 C CA . ASP A 1 285 ? 1.986 -11.910 -13.360 1.00 87.44 285 ASP A CA 1
ATOM 2235 C C . ASP A 1 285 ? 2.885 -12.829 -12.538 1.00 87.44 285 ASP A C 1
ATOM 2237 O O . ASP A 1 285 ? 3.899 -12.395 -11.985 1.00 87.44 285 ASP A O 1
ATOM 2241 N N . LYS A 1 286 ? 2.511 -14.104 -12.461 1.00 90.50 286 LYS A N 1
ATOM 2242 C CA . LYS A 1 286 ? 3.259 -15.141 -11.755 1.00 90.50 286 LYS A CA 1
ATOM 2243 C C . LYS A 1 286 ? 3.254 -16.411 -12.585 1.00 90.50 286 LYS A C 1
ATOM 2245 O O . LYS A 1 286 ? 2.202 -16.987 -12.864 1.00 90.50 286 LYS A O 1
ATOM 2250 N N . ASP A 1 287 ? 4.446 -16.900 -12.896 1.00 90.31 287 ASP A N 1
ATOM 2251 C CA . ASP A 1 287 ? 4.630 -18.203 -13.514 1.00 90.31 287 ASP A CA 1
ATOM 2252 C C . ASP A 1 287 ? 5.467 -19.124 -12.610 1.00 90.31 287 ASP A C 1
ATOM 2254 O O . ASP A 1 287 ? 5.699 -18.865 -11.430 1.00 90.31 287 ASP A O 1
ATOM 2258 N N . LYS A 1 288 ? 5.889 -20.270 -13.144 1.00 88.25 288 LYS A N 1
ATOM 2259 C CA . LYS A 1 288 ? 6.712 -21.239 -12.401 1.00 88.25 288 LYS A CA 1
ATOM 2260 C C . LYS A 1 288 ? 8.163 -20.785 -12.180 1.00 88.25 288 LYS A C 1
ATOM 2262 O O . LYS A 1 288 ? 8.889 -21.454 -11.448 1.00 88.25 288 LYS A O 1
ATOM 2267 N N . ASN A 1 289 ? 8.608 -19.758 -12.897 1.00 88.44 289 ASN A N 1
ATOM 2268 C CA . ASN A 1 289 ? 9.983 -19.280 -12.931 1.00 88.44 289 ASN A CA 1
ATOM 2269 C C . ASN A 1 289 ? 10.155 -17.990 -12.122 1.00 88.44 289 ASN A C 1
ATOM 2271 O O . ASN A 1 289 ? 11.270 -17.719 -11.678 1.00 88.44 289 ASN A O 1
ATOM 2275 N N . GLY A 1 290 ? 9.092 -17.205 -11.942 1.00 93.75 290 GLY A N 1
ATOM 2276 C CA . GLY A 1 290 ? 9.170 -15.932 -11.251 1.00 93.75 290 GLY A CA 1
ATOM 2277 C C . GLY A 1 290 ? 7.865 -15.145 -11.213 1.00 93.75 290 GLY A C 1
ATOM 2278 O O . GLY A 1 290 ? 6.780 -15.644 -11.517 1.00 93.75 290 GLY A O 1
ATOM 2279 N N . ILE A 1 291 ? 8.016 -13.878 -10.845 1.00 94.44 291 ILE A N 1
ATOM 2280 C CA . ILE A 1 291 ? 6.967 -12.862 -10.838 1.00 94.44 291 ILE A CA 1
ATOM 2281 C C . ILE A 1 291 ? 7.356 -11.705 -11.754 1.00 94.44 291 ILE A C 1
ATOM 2283 O O . ILE A 1 291 ? 8.499 -11.247 -11.744 1.00 94.44 291 ILE A O 1
ATOM 2287 N N . THR A 1 292 ? 6.394 -11.210 -12.521 1.00 93.00 292 THR A N 1
ATOM 2288 C CA . THR A 1 292 ? 6.503 -9.937 -13.238 1.00 93.00 292 THR A CA 1
ATOM 2289 C C . THR A 1 292 ? 5.831 -8.871 -12.398 1.00 93.00 292 THR A C 1
ATOM 2291 O O . THR A 1 292 ? 4.703 -9.060 -11.942 1.00 93.00 292 THR A O 1
ATOM 2294 N N . VAL A 1 293 ? 6.510 -7.751 -12.177 1.00 92.25 293 VAL A N 1
ATOM 2295 C CA . VAL A 1 293 ? 6.037 -6.695 -11.282 1.00 92.25 293 VAL A CA 1
ATOM 2296 C C . VAL A 1 293 ? 6.121 -5.328 -11.952 1.00 92.25 293 VAL A C 1
ATOM 2298 O O . VAL A 1 293 ? 7.034 -5.069 -12.734 1.00 92.25 293 VAL A O 1
ATOM 2301 N N . VAL A 1 294 ? 5.181 -4.442 -11.626 1.00 88.06 294 VAL A N 1
ATOM 2302 C CA . VAL A 1 294 ? 5.136 -3.049 -12.103 1.00 88.06 294 VAL A CA 1
ATOM 2303 C C . VAL A 1 294 ? 5.231 -2.119 -10.903 1.00 88.06 294 VAL A C 1
ATOM 2305 O O . VAL A 1 294 ? 4.632 -2.394 -9.863 1.00 88.06 294 VAL A O 1
ATOM 2308 N N . SER A 1 295 ? 5.979 -1.022 -11.008 1.00 86.88 295 SER A N 1
ATOM 2309 C CA . SER A 1 295 ? 6.105 -0.091 -9.886 1.00 86.88 295 SER A CA 1
ATOM 2310 C C . SER A 1 295 ? 4.735 0.483 -9.482 1.00 86.88 295 SER A C 1
ATOM 2312 O O . SER A 1 295 ? 3.941 0.930 -10.319 1.00 86.88 295 SER A O 1
ATOM 2314 N N . LYS A 1 296 ? 4.455 0.489 -8.170 1.00 78.75 296 LYS A N 1
ATOM 2315 C CA . LYS A 1 296 ? 3.196 1.002 -7.601 1.00 78.75 296 LYS A CA 1
ATOM 2316 C C . LYS A 1 296 ? 3.016 2.496 -7.867 1.00 78.75 296 LYS A C 1
ATOM 2318 O O . LYS A 1 296 ? 1.890 2.962 -8.014 1.00 78.75 296 LYS A O 1
ATOM 2323 N N . TYR A 1 297 ? 4.118 3.233 -7.952 1.00 75.62 297 TYR A N 1
ATOM 2324 C CA . TYR A 1 297 ? 4.142 4.666 -8.226 1.00 75.62 297 TYR A CA 1
ATOM 2325 C C . TYR A 1 297 ? 4.927 4.948 -9.502 1.00 75.62 297 TYR A C 1
ATOM 2327 O O . TYR A 1 297 ? 5.800 4.162 -9.887 1.00 75.62 297 TYR A O 1
ATOM 2335 N N . ALA A 1 298 ? 4.637 6.082 -10.143 1.00 76.94 298 ALA A N 1
ATOM 2336 C CA . ALA A 1 298 ? 5.567 6.630 -11.123 1.00 76.94 298 ALA A CA 1
ATOM 2337 C C . ALA A 1 298 ? 6.850 7.048 -10.389 1.00 76.94 298 ALA A C 1
ATOM 2339 O O . ALA A 1 298 ? 6.774 7.748 -9.374 1.00 76.94 298 ALA A O 1
ATOM 2340 N N . LEU A 1 299 ? 7.997 6.558 -10.862 1.00 79.56 299 LEU A N 1
ATOM 2341 C CA . LEU A 1 299 ? 9.284 6.739 -10.183 1.00 79.56 299 LEU A CA 1
ATOM 2342 C C . LEU A 1 299 ? 10.039 7.972 -10.677 1.00 79.56 299 LEU A C 1
ATOM 2344 O O . LEU A 1 299 ? 10.757 8.588 -9.898 1.00 79.56 299 LEU A O 1
ATOM 2348 N N . ASP A 1 300 ? 9.839 8.336 -11.942 1.00 80.69 300 ASP A N 1
ATOM 2349 C CA . ASP A 1 300 ? 10.387 9.549 -12.546 1.00 80.69 300 ASP A CA 1
ATOM 2350 C C . ASP A 1 300 ? 9.480 10.034 -13.689 1.00 80.69 300 ASP A C 1
ATOM 2352 O O . ASP A 1 300 ? 8.541 9.333 -14.090 1.00 80.69 300 ASP A O 1
ATOM 2356 N N . LYS A 1 301 ? 9.761 11.215 -14.243 1.00 76.31 301 LYS A N 1
ATOM 2357 C CA . LYS A 1 301 ? 9.183 11.722 -15.485 1.00 76.31 301 LYS A CA 1
ATOM 2358 C C . LYS A 1 301 ? 10.235 11.748 -16.587 1.00 76.31 301 LYS A C 1
ATOM 2360 O O . LYS A 1 301 ? 11.270 12.392 -16.484 1.00 76.31 301 LYS A O 1
ATOM 2365 N N . MET A 1 302 ? 9.934 11.098 -17.701 1.00 78.50 302 MET A N 1
ATOM 2366 C CA . MET A 1 302 ? 10.876 11.000 -18.813 1.00 78.50 302 MET A CA 1
ATOM 2367 C C . MET A 1 302 ? 10.200 11.303 -20.141 1.00 78.50 302 MET A C 1
ATOM 2369 O O . MET A 1 302 ? 8.995 11.097 -20.324 1.00 78.50 302 MET A O 1
ATOM 2373 N N . LYS A 1 303 ? 11.010 11.791 -21.081 1.00 78.62 303 LYS A N 1
ATOM 2374 C CA . LYS A 1 303 ? 10.649 11.905 -22.497 1.00 78.62 303 LYS A CA 1
ATOM 2375 C C . LYS A 1 303 ? 11.037 10.621 -23.213 1.00 78.62 303 LYS A C 1
ATOM 2377 O O . LYS A 1 303 ? 12.044 10.000 -22.890 1.00 78.62 303 LYS A O 1
ATOM 2382 N N . MET A 1 304 ? 10.286 10.288 -24.256 1.00 70.06 304 MET A N 1
ATOM 2383 C CA . MET A 1 304 ? 10.599 9.154 -25.125 1.00 70.06 304 MET A CA 1
ATOM 2384 C C . MET A 1 304 ? 11.717 9.458 -26.145 1.00 70.06 304 MET A C 1
ATOM 2386 O O . MET A 1 304 ? 12.311 8.525 -26.657 1.00 70.06 304 MET A O 1
ATOM 2390 N N . ASN A 1 305 ? 12.040 10.732 -26.413 1.00 69.50 305 ASN A N 1
ATOM 2391 C CA . ASN A 1 305 ? 12.933 11.255 -27.474 1.00 69.50 305 ASN A CA 1
ATOM 2392 C C . ASN A 1 305 ? 12.306 11.486 -28.871 1.00 69.50 305 ASN A C 1
ATOM 2394 O O . ASN A 1 305 ? 11.268 10.936 -29.215 1.00 69.50 305 ASN A O 1
ATOM 2398 N N . LYS A 1 306 ? 12.951 12.393 -29.637 1.00 53.06 306 LYS A N 1
ATOM 2399 C CA . LYS A 1 306 ? 12.486 13.167 -30.822 1.00 53.06 306 LYS A CA 1
ATOM 2400 C C . LYS A 1 306 ? 11.536 12.464 -31.805 1.00 53.06 306 LYS A C 1
ATOM 2402 O O . LYS A 1 306 ? 11.678 11.283 -32.081 1.00 53.06 306 LYS A O 1
ATOM 2407 N N . LYS A 1 307 ? 10.708 13.291 -32.475 1.00 53.03 307 LYS A N 1
ATOM 2408 C CA . LYS A 1 307 ? 9.732 13.035 -33.574 1.00 53.03 307 LYS A CA 1
ATOM 2409 C C . LYS A 1 307 ? 10.006 11.911 -34.598 1.00 53.03 307 LYS A C 1
ATOM 2411 O O . LYS A 1 307 ? 9.066 11.549 -35.304 1.00 53.03 307 LYS A O 1
ATOM 2416 N N . ASP A 1 308 ? 11.229 11.398 -34.695 1.00 55.03 308 ASP A N 1
ATOM 2417 C CA . ASP A 1 308 ? 11.674 10.420 -35.689 1.00 55.03 308 ASP A CA 1
ATOM 2418 C C . ASP A 1 308 ? 11.967 9.019 -35.103 1.00 55.03 308 ASP A C 1
ATOM 2420 O O . ASP A 1 308 ? 12.170 8.088 -35.881 1.00 55.03 308 ASP A O 1
ATOM 2424 N N . VAL A 1 309 ? 11.967 8.838 -33.772 1.00 57.31 309 VAL A N 1
ATOM 2425 C CA . VAL A 1 309 ? 12.131 7.513 -33.140 1.00 57.31 309 VAL A CA 1
ATOM 2426 C C . VAL A 1 309 ? 10.809 6.751 -33.220 1.00 57.31 309 VAL A C 1
ATOM 2428 O O . VAL A 1 309 ? 9.769 7.216 -32.746 1.00 57.31 309 VAL A O 1
ATOM 2431 N N . VAL A 1 310 ? 10.837 5.591 -33.875 1.00 60.03 310 VAL A N 1
ATOM 2432 C CA . VAL A 1 310 ? 9.659 4.729 -34.049 1.00 60.03 310 VAL A CA 1
ATOM 2433 C C . VAL A 1 310 ? 9.672 3.581 -33.042 1.00 60.03 310 VAL A C 1
ATOM 2435 O O . VAL A 1 310 ? 8.596 3.208 -32.579 1.00 60.03 310 VAL A O 1
ATOM 2438 N N . ASP A 1 311 ? 10.854 3.091 -32.665 1.00 71.81 311 ASP A N 1
ATOM 2439 C CA . ASP A 1 311 ? 11.035 1.877 -31.872 1.00 71.81 311 ASP A CA 1
ATOM 2440 C C . ASP A 1 311 ? 11.507 2.197 -30.444 1.00 71.81 311 ASP A C 1
ATOM 2442 O O . ASP A 1 311 ? 12.320 3.091 -30.225 1.00 71.81 311 ASP A O 1
ATOM 2446 N N . PHE A 1 312 ? 10.967 1.474 -29.456 1.00 77.81 312 PHE A N 1
ATOM 2447 C CA . PHE A 1 312 ? 11.287 1.677 -28.036 1.00 77.81 312 PHE A CA 1
ATOM 2448 C C . PHE A 1 312 ? 12.773 1.443 -27.737 1.00 77.81 312 PHE A C 1
ATOM 2450 O O . PHE A 1 312 ? 13.355 2.227 -26.997 1.00 77.81 312 PHE A O 1
ATOM 2457 N N . ALA A 1 313 ? 13.386 0.441 -28.369 1.00 81.69 313 ALA A N 1
ATOM 2458 C CA . ALA A 1 313 ? 14.797 0.092 -28.191 1.00 81.69 313 ALA A CA 1
ATOM 2459 C C . ALA A 1 313 ? 15.785 1.197 -28.620 1.00 81.69 313 ALA A C 1
ATOM 2461 O O . ALA A 1 313 ? 16.936 1.169 -28.216 1.00 81.69 313 ALA A O 1
ATOM 2462 N N . ASP A 1 314 ? 15.345 2.173 -29.425 1.00 79.88 314 ASP A N 1
ATOM 2463 C CA . ASP A 1 314 ? 16.173 3.310 -29.861 1.00 79.88 314 ASP A CA 1
ATOM 2464 C C . ASP A 1 314 ? 15.852 4.604 -29.074 1.00 79.88 314 ASP A C 1
ATOM 2466 O O . ASP A 1 314 ? 16.213 5.714 -29.484 1.00 79.88 314 ASP A O 1
ATOM 2470 N N . SER A 1 315 ? 15.075 4.499 -27.991 1.00 82.25 315 SER A N 1
ATOM 2471 C CA . SER A 1 315 ? 14.541 5.641 -27.243 1.00 82.25 315 SER A CA 1
ATOM 2472 C C . SER A 1 315 ? 15.414 6.000 -26.037 1.00 82.25 315 SER A C 1
ATOM 2474 O O . SER A 1 315 ? 15.916 5.120 -25.352 1.00 82.25 315 SER A O 1
ATOM 2476 N N . SER A 1 316 ? 15.503 7.289 -25.676 1.00 85.44 316 SER A N 1
ATOM 2477 C CA . SER A 1 316 ? 16.198 7.676 -24.427 1.00 85.44 316 SER A CA 1
ATOM 2478 C C . SER A 1 316 ? 15.522 7.130 -23.180 1.00 85.44 316 SER A C 1
ATOM 2480 O O . SER A 1 316 ? 16.139 7.053 -22.127 1.00 85.44 316 SER A O 1
ATOM 2482 N N . LEU A 1 317 ? 14.225 6.830 -23.274 1.00 85.88 317 LEU A N 1
ATOM 2483 C CA . LEU A 1 317 ? 13.495 6.212 -22.179 1.00 85.88 317 LEU A CA 1
ATOM 2484 C C . LEU A 1 317 ? 13.985 4.781 -21.940 1.00 85.88 317 LEU A C 1
ATOM 2486 O O . LEU A 1 317 ? 14.075 4.361 -20.793 1.00 85.88 317 LEU A O 1
ATOM 2490 N N . HIS A 1 318 ? 14.300 4.049 -23.007 1.00 89.38 318 HIS A N 1
ATOM 2491 C CA . HIS A 1 318 ? 14.894 2.719 -22.917 1.00 89.38 318 HIS A CA 1
ATOM 2492 C C . HIS A 1 318 ? 16.317 2.776 -22.354 1.00 89.38 318 HIS A C 1
ATOM 2494 O O . HIS A 1 318 ? 16.578 2.065 -21.382 1.00 89.38 318 HIS A O 1
ATOM 2500 N N . ASP A 1 319 ? 17.161 3.687 -22.859 1.00 91.12 319 ASP A N 1
ATOM 2501 C CA . ASP A 1 319 ? 18.512 3.923 -22.320 1.00 91.12 319 ASP A CA 1
ATOM 2502 C C . ASP A 1 319 ? 18.448 4.223 -20.812 1.00 91.12 319 ASP A C 1
ATOM 2504 O O . ASP A 1 319 ? 19.123 3.589 -20.006 1.00 91.12 319 ASP A O 1
ATOM 2508 N N . TRP A 1 320 ? 17.564 5.140 -20.401 1.00 92.88 320 TRP A N 1
ATOM 2509 C CA . TRP A 1 320 ? 17.380 5.466 -18.987 1.00 92.88 320 TRP A CA 1
ATOM 2510 C C . TRP A 1 320 ? 16.922 4.257 -18.163 1.00 92.88 320 TRP A C 1
ATOM 2512 O O . TRP A 1 320 ? 17.441 4.045 -17.073 1.00 92.88 320 TRP A O 1
ATOM 2522 N N . LEU A 1 321 ? 15.980 3.445 -18.661 1.00 94.44 321 LEU A N 1
ATOM 2523 C CA . LEU A 1 321 ? 15.476 2.271 -17.937 1.00 94.44 321 LEU A CA 1
ATOM 2524 C C . LEU A 1 321 ? 16.566 1.217 -17.702 1.00 94.44 321 LEU A C 1
ATOM 2526 O O . LEU A 1 321 ? 16.655 0.688 -16.593 1.00 94.44 321 LEU A O 1
ATOM 2530 N N . ASN A 1 322 ? 17.363 0.900 -18.726 1.00 95.94 322 ASN A N 1
ATOM 2531 C CA . ASN A 1 322 ? 18.310 -0.220 -18.699 1.00 95.94 322 ASN A CA 1
ATOM 2532 C C . ASN A 1 322 ? 19.749 0.175 -18.333 1.00 95.94 322 ASN A C 1
ATOM 2534 O O . ASN A 1 322 ? 20.527 -0.704 -17.965 1.00 95.94 322 ASN A O 1
ATOM 2538 N N . GLU A 1 323 ? 20.099 1.461 -18.379 1.00 94.62 323 GLU A N 1
ATOM 2539 C CA . GLU A 1 323 ? 21.401 1.964 -17.936 1.00 94.62 323 GLU A CA 1
ATOM 2540 C C . GLU A 1 323 ? 21.274 2.714 -16.607 1.00 94.62 323 GLU A C 1
ATOM 2542 O O . GLU A 1 323 ? 21.670 2.189 -15.573 1.00 94.62 323 GLU A O 1
ATOM 2547 N N . GLU A 1 324 ? 20.696 3.915 -16.597 1.00 94.50 324 GLU A N 1
ATOM 2548 C CA . GLU A 1 324 ? 20.694 4.782 -15.407 1.00 94.50 324 GLU A CA 1
ATOM 2549 C C . GLU A 1 324 ? 19.841 4.204 -14.267 1.00 94.50 324 GLU A C 1
ATOM 2551 O O . GLU A 1 324 ? 20.346 3.906 -13.184 1.00 94.50 324 GLU A O 1
ATOM 2556 N N . PHE A 1 325 ? 18.549 3.980 -14.515 1.00 95.56 325 PHE A N 1
ATOM 2557 C CA . PHE A 1 325 ? 17.621 3.459 -13.515 1.00 95.56 325 PHE A CA 1
ATOM 2558 C C . PHE A 1 325 ? 18.030 2.068 -13.036 1.00 95.56 325 PHE A C 1
ATOM 2560 O O . PHE A 1 325 ? 18.047 1.826 -11.834 1.00 95.56 325 PHE A O 1
ATOM 2567 N N . TYR A 1 326 ? 18.363 1.144 -13.942 1.00 97.56 326 TYR A N 1
ATOM 2568 C CA . TYR A 1 326 ? 18.746 -0.214 -13.556 1.00 97.56 326 TYR A CA 1
ATOM 2569 C C . TYR A 1 326 ? 20.016 -0.245 -12.698 1.00 97.56 326 TYR A C 1
ATOM 2571 O O . TYR A 1 326 ? 20.093 -1.014 -11.732 1.00 97.56 326 TYR A O 1
ATOM 2579 N N . GLU A 1 327 ? 21.008 0.585 -13.031 1.00 97.00 327 GLU A N 1
ATOM 2580 C CA . GLU A 1 327 ? 22.255 0.639 -12.279 1.00 97.00 327 GLU A CA 1
ATOM 2581 C C . GLU A 1 327 ? 22.079 1.269 -10.898 1.00 97.00 327 GLU A C 1
ATOM 2583 O O . GLU A 1 327 ? 22.627 0.736 -9.928 1.00 97.00 327 GLU A O 1
ATOM 2588 N N . ASP A 1 328 ? 21.268 2.324 -10.802 1.00 95.75 328 ASP A N 1
ATOM 2589 C CA . ASP A 1 328 ? 21.023 3.053 -9.559 1.00 95.75 328 ASP A CA 1
ATOM 2590 C C . ASP A 1 328 ? 20.022 2.337 -8.639 1.00 95.75 328 ASP A C 1
ATOM 2592 O O . ASP A 1 328 ? 20.187 2.339 -7.417 1.00 95.75 328 ASP A O 1
ATOM 2596 N N . ALA A 1 329 ? 18.987 1.705 -9.206 1.00 96.75 329 ALA A N 1
ATOM 2597 C CA . ALA A 1 329 ? 17.870 1.163 -8.436 1.00 96.75 329 ALA A CA 1
ATOM 2598 C C . ALA A 1 329 ? 18.179 -0.171 -7.743 1.00 96.75 329 ALA A C 1
ATOM 2600 O O . ALA A 1 329 ? 17.549 -0.517 -6.734 1.00 96.75 329 ALA A O 1
ATOM 2601 N N . PHE A 1 330 ? 19.119 -0.950 -8.288 1.00 97.56 330 PHE A N 1
ATOM 2602 C CA . PHE A 1 330 ? 19.346 -2.333 -7.878 1.00 97.56 330 PHE A CA 1
ATOM 2603 C C . PHE A 1 330 ? 20.808 -2.622 -7.546 1.00 97.56 330 PHE A C 1
ATOM 2605 O O . PHE A 1 330 ? 21.734 -2.363 -8.307 1.00 97.56 330 PHE A O 1
ATOM 2612 N N . THR A 1 331 ? 21.022 -3.293 -6.419 1.00 96.69 331 THR A N 1
ATOM 2613 C CA . THR A 1 331 ? 22.340 -3.829 -6.057 1.00 96.69 331 THR A CA 1
ATOM 2614 C C . THR A 1 331 ? 22.727 -5.028 -6.931 1.00 96.69 331 THR A C 1
ATOM 2616 O O . THR A 1 331 ? 21.863 -5.748 -7.428 1.00 96.69 331 THR A O 1
ATOM 2619 N N . ASP A 1 332 ? 24.019 -5.369 -7.001 1.00 97.25 332 ASP A N 1
ATOM 2620 C CA . ASP A 1 332 ? 24.510 -6.569 -7.713 1.00 97.25 332 ASP A CA 1
ATOM 2621 C C . ASP A 1 332 ? 23.814 -7.879 -7.307 1.00 97.25 332 ASP A C 1
ATOM 2623 O O . ASP A 1 332 ? 23.750 -8.835 -8.083 1.00 97.25 332 ASP A O 1
ATOM 2627 N N . LYS A 1 333 ? 23.330 -7.973 -6.061 1.00 95.06 333 LYS A N 1
ATOM 2628 C CA . LYS A 1 333 ? 22.570 -9.140 -5.591 1.00 95.06 333 LYS A CA 1
ATOM 2629 C C . LYS A 1 333 ? 21.158 -9.154 -6.167 1.00 95.06 333 LYS A C 1
ATOM 2631 O O . LYS A 1 333 ? 20.698 -10.212 -6.577 1.00 95.06 333 LYS A O 1
ATOM 2636 N N . GLN A 1 334 ? 20.504 -7.997 -6.210 1.00 96.44 334 GLN A N 1
ATOM 2637 C CA . GLN A 1 334 ? 19.159 -7.833 -6.757 1.00 96.44 334 GLN A CA 1
ATOM 2638 C C . GLN A 1 334 ? 19.163 -7.994 -8.281 1.00 96.44 334 GLN A C 1
ATOM 2640 O O . GLN A 1 334 ? 18.357 -8.757 -8.802 1.00 96.44 334 GLN A O 1
ATOM 2645 N N . LYS A 1 335 ? 20.148 -7.418 -8.983 1.00 97.50 335 LYS A N 1
ATOM 2646 C CA . LYS A 1 335 ? 20.354 -7.593 -10.433 1.00 97.50 335 LYS A CA 1
ATOM 2647 C C . LYS A 1 335 ? 20.436 -9.061 -10.854 1.00 97.50 335 LYS A C 1
ATOM 2649 O O . LYS A 1 335 ? 19.927 -9.446 -11.894 1.00 97.50 335 LYS A O 1
ATOM 2654 N N . LYS A 1 336 ? 21.008 -9.931 -10.014 1.00 96.25 336 LYS A N 1
ATOM 2655 C CA . LYS A 1 336 ? 21.052 -11.381 -10.280 1.00 96.25 336 LYS A CA 1
ATOM 2656 C C . LYS A 1 336 ? 19.691 -12.070 -10.224 1.00 96.25 336 LYS A C 1
ATOM 2658 O O . LYS A 1 336 ? 19.597 -13.188 -10.734 1.00 96.25 336 LYS A O 1
ATOM 2663 N N . LEU A 1 337 ? 18.695 -11.475 -9.570 1.00 95.88 337 LEU A N 1
ATOM 2664 C CA . LEU A 1 337 ? 17.320 -11.978 -9.512 1.00 95.88 337 LEU A CA 1
ATOM 2665 C C . LEU A 1 337 ? 16.477 -11.464 -10.682 1.00 95.88 337 LEU A C 1
ATOM 2667 O O . LEU A 1 337 ? 15.519 -12.133 -11.060 1.00 95.88 337 LEU A O 1
ATOM 2671 N N . ILE A 1 338 ? 16.853 -10.326 -11.266 1.00 97.50 338 ILE A N 1
ATOM 2672 C CA . ILE A 1 338 ? 16.171 -9.754 -12.424 1.00 97.50 338 ILE A CA 1
ATOM 2673 C C . ILE A 1 338 ? 16.472 -10.604 -13.666 1.00 97.50 338 ILE A C 1
ATOM 2675 O O . ILE A 1 338 ? 17.592 -11.086 -13.865 1.00 97.50 338 ILE A O 1
ATOM 2679 N N . VAL A 1 339 ? 15.438 -10.846 -14.465 1.00 95.62 339 VAL A N 1
ATOM 2680 C CA . VAL A 1 339 ? 15.495 -11.609 -15.712 1.00 95.62 339 VAL A CA 1
ATOM 2681 C C . VAL A 1 339 ? 15.155 -10.674 -16.860 1.00 95.62 339 VAL A C 1
ATOM 2683 O O . VAL A 1 339 ? 14.095 -10.052 -16.840 1.00 95.62 339 VAL A O 1
ATOM 2686 N N . ALA A 1 340 ? 16.057 -10.600 -17.837 1.00 94.81 340 ALA A N 1
ATOM 2687 C CA . ALA A 1 340 ? 15.824 -9.860 -19.066 1.00 94.81 340 ALA A CA 1
ATOM 2688 C C . ALA A 1 340 ? 14.724 -10.521 -19.908 1.00 94.81 340 ALA A C 1
ATOM 2690 O O . ALA A 1 340 ? 14.582 -11.751 -19.900 1.00 94.81 340 ALA A O 1
ATOM 2691 N N . ASP A 1 341 ? 13.942 -9.705 -20.609 1.00 89.62 341 ASP A N 1
ATOM 2692 C CA . ASP A 1 341 ? 12.907 -10.184 -21.518 1.00 89.62 341 ASP A CA 1
ATOM 2693 C C . ASP A 1 341 ? 13.490 -10.693 -22.855 1.00 89.62 341 ASP A C 1
ATOM 2695 O O . ASP A 1 341 ? 14.693 -10.925 -23.000 1.00 89.62 341 ASP A O 1
ATOM 2699 N N . GLU A 1 342 ? 12.623 -10.960 -23.834 1.00 88.06 342 GLU A N 1
ATOM 2700 C CA . GLU A 1 342 ? 13.039 -11.479 -25.143 1.00 88.06 342 GLU A CA 1
ATOM 2701 C C . GLU A 1 342 ? 13.854 -10.487 -25.987 1.00 88.06 342 GLU A C 1
ATOM 2703 O O . GLU A 1 342 ? 14.565 -10.921 -26.898 1.00 88.06 342 GLU A O 1
ATOM 2708 N N . ASP A 1 343 ? 13.784 -9.196 -25.657 1.00 86.62 343 ASP A N 1
ATOM 2709 C CA . ASP A 1 343 ? 14.526 -8.113 -26.301 1.00 86.62 343 ASP A CA 1
ATOM 2710 C C . ASP A 1 343 ? 15.839 -7.784 -25.547 1.00 86.62 343 ASP A C 1
ATOM 2712 O O . ASP A 1 343 ? 16.552 -6.864 -25.942 1.00 86.62 343 ASP A O 1
ATOM 2716 N N . ASP A 1 344 ? 16.207 -8.588 -24.534 1.00 91.81 344 ASP A N 1
ATOM 2717 C CA . ASP A 1 344 ? 17.350 -8.390 -23.616 1.00 91.81 344 ASP A CA 1
ATOM 2718 C C . ASP A 1 344 ? 17.175 -7.192 -22.657 1.00 91.81 344 ASP A C 1
ATOM 2720 O O . ASP A 1 344 ? 18.138 -6.719 -22.048 1.00 91.81 344 ASP A O 1
ATOM 2724 N N . ASP A 1 345 ? 15.931 -6.740 -22.445 1.00 92.44 345 ASP A N 1
ATOM 2725 C CA . ASP A 1 345 ? 15.619 -5.653 -21.515 1.00 92.44 345 ASP A CA 1
ATOM 2726 C C . ASP A 1 345 ? 15.469 -6.192 -20.090 1.00 92.44 345 ASP A C 1
ATOM 2728 O O . ASP A 1 345 ? 14.560 -6.969 -19.789 1.00 92.44 345 ASP A O 1
ATOM 2732 N N . SER A 1 346 ? 16.325 -5.740 -19.169 1.00 96.62 346 SER A N 1
ATOM 2733 C CA . SER A 1 346 ? 16.186 -6.047 -17.734 1.00 96.62 346 SER A CA 1
ATOM 2734 C C . SER A 1 346 ? 15.086 -5.218 -17.072 1.00 96.62 346 SER A C 1
ATOM 2736 O O . SER A 1 346 ? 14.481 -5.646 -16.085 1.00 96.62 346 SER A O 1
ATOM 2738 N N . VAL A 1 347 ? 14.822 -4.030 -17.617 1.00 96.25 347 VAL A N 1
ATOM 2739 C CA . VAL A 1 347 ? 13.747 -3.137 -17.199 1.00 96.25 347 VAL A CA 1
ATOM 2740 C C . VAL A 1 347 ? 12.978 -2.689 -18.433 1.00 96.25 347 VAL A C 1
ATOM 2742 O O . VAL A 1 347 ? 13.544 -2.178 -19.395 1.00 96.25 347 VAL A O 1
ATOM 2745 N N . THR A 1 348 ? 11.660 -2.851 -18.402 1.00 91.00 348 THR A N 1
ATOM 2746 C CA . THR A 1 348 ? 10.790 -2.517 -19.530 1.00 91.00 348 THR A CA 1
ATOM 2747 C C . THR A 1 348 ? 9.540 -1.769 -19.056 1.00 91.00 348 THR A C 1
ATOM 2749 O O . THR A 1 348 ? 9.474 -1.295 -17.921 1.00 91.00 348 THR A O 1
ATOM 2752 N N . LEU A 1 349 ? 8.545 -1.610 -19.929 1.00 85.81 349 LEU A N 1
ATOM 2753 C CA . LEU A 1 349 ? 7.273 -0.949 -19.620 1.00 85.81 349 LEU A CA 1
ATOM 2754 C C . LEU A 1 349 ? 6.081 -1.890 -19.842 1.00 85.81 349 LEU A C 1
ATOM 2756 O O . LEU A 1 349 ? 6.141 -2.731 -20.745 1.00 85.81 349 LEU A O 1
ATOM 2760 N N . PRO A 1 350 ? 4.968 -1.720 -19.102 1.00 80.00 350 PRO A N 1
ATOM 2761 C CA . PRO A 1 350 ? 3.753 -2.504 -19.315 1.00 80.00 350 PRO A CA 1
ATOM 2762 C C . PRO A 1 350 ? 3.230 -2.384 -20.751 1.00 80.00 350 PRO A C 1
ATOM 2764 O O . PRO A 1 350 ? 3.313 -1.314 -21.360 1.00 80.00 350 PRO A O 1
ATOM 2767 N N . GLU A 1 351 ? 2.628 -3.444 -21.291 1.00 75.69 351 GLU A N 1
ATOM 2768 C CA . GLU A 1 351 ? 1.961 -3.384 -22.593 1.00 75.69 351 GLU A CA 1
ATOM 2769 C C . GLU A 1 351 ? 0.502 -2.917 -22.479 1.00 75.69 351 GLU A C 1
ATOM 2771 O O . GLU A 1 351 ? -0.267 -3.344 -21.627 1.00 75.69 351 GLU A O 1
ATOM 2776 N N . LYS A 1 352 ? 0.041 -2.081 -23.411 1.00 67.56 352 LYS A N 1
ATOM 2777 C CA . LYS A 1 352 ? -1.325 -1.533 -23.404 1.00 67.56 352 LYS A CA 1
ATOM 2778 C C . LYS A 1 352 ? -2.409 -2.612 -23.422 1.00 67.56 352 LYS A C 1
ATOM 2780 O O . LYS A 1 352 ? -3.497 -2.397 -22.895 1.00 67.56 352 LYS A O 1
ATOM 2785 N N . VAL A 1 353 ? -2.173 -3.711 -24.139 1.00 61.09 353 VAL A N 1
ATOM 2786 C CA . VAL A 1 353 ? -3.158 -4.797 -24.251 1.00 61.09 353 VAL A CA 1
ATOM 2787 C C . VAL A 1 353 ? -3.249 -5.542 -22.925 1.00 61.09 353 VAL A C 1
ATOM 2789 O O . VAL A 1 353 ? -4.356 -5.744 -22.439 1.00 61.09 353 VAL A O 1
ATOM 2792 N N . THR A 1 354 ? -2.111 -5.834 -22.295 1.00 62.19 354 THR A N 1
ATOM 2793 C CA . THR A 1 354 ? -2.069 -6.551 -21.017 1.00 62.19 354 THR A CA 1
ATOM 2794 C C . THR A 1 354 ? -2.686 -5.731 -19.881 1.00 62.19 354 THR A C 1
ATOM 2796 O O . THR A 1 354 ? -3.410 -6.285 -19.063 1.00 62.19 354 THR A O 1
ATOM 2799 N N . VAL A 1 355 ? -2.538 -4.400 -19.892 1.00 60.69 355 VAL A N 1
ATOM 2800 C CA . VAL A 1 355 ? -3.190 -3.506 -18.911 1.00 60.69 355 VAL A CA 1
ATOM 2801 C C . VAL A 1 355 ? -4.723 -3.495 -19.032 1.00 60.69 355 VAL A C 1
ATOM 2803 O O . VAL A 1 355 ? -5.420 -3.308 -18.039 1.00 60.69 355 VAL A O 1
ATOM 2806 N N . LYS A 1 356 ? -5.283 -3.691 -20.234 1.00 57.38 356 LYS A N 1
ATOM 2807 C CA . LYS A 1 356 ? -6.744 -3.656 -20.451 1.00 57.38 356 LYS A CA 1
ATOM 2808 C C . LYS A 1 356 ? -7.472 -4.919 -20.019 1.00 57.38 356 LYS A C 1
ATOM 2810 O O . LYS A 1 356 ? -8.659 -4.835 -19.707 1.00 57.38 356 LYS A O 1
ATOM 2815 N N . ASP A 1 357 ? -6.786 -6.050 -20.094 1.00 52.47 357 ASP A N 1
ATOM 2816 C CA . ASP A 1 357 ? -7.348 -7.360 -19.776 1.00 52.47 357 ASP A CA 1
ATOM 2817 C C . ASP A 1 357 ? -7.196 -7.695 -18.283 1.00 52.47 357 ASP A C 1
ATOM 2819 O O . ASP A 1 357 ? -7.821 -8.638 -17.802 1.00 52.47 357 ASP A O 1
ATOM 2823 N N . PHE A 1 358 ? -6.413 -6.900 -17.548 1.00 56.78 358 PHE A N 1
ATOM 2824 C CA . PHE A 1 358 ? -6.220 -7.062 -16.116 1.00 56.78 358 PHE A CA 1
ATOM 2825 C C . PHE A 1 358 ? -7.394 -6.509 -15.303 1.00 56.78 358 PHE A C 1
ATOM 2827 O O . PHE A 1 358 ? -8.040 -5.525 -15.678 1.00 56.78 358 PHE A O 1
ATOM 2834 N N . GLU A 1 359 ? -7.681 -7.172 -14.184 1.00 55.22 359 GLU A N 1
ATOM 2835 C CA . GLU A 1 359 ? -8.837 -6.895 -13.340 1.00 55.22 359 GLU A CA 1
ATOM 2836 C C . GLU A 1 359 ? -8.888 -5.434 -12.873 1.00 55.22 359 GLU A C 1
ATOM 2838 O O . GLU A 1 359 ? -7.882 -4.729 -12.759 1.00 55.22 359 GLU A O 1
ATOM 2843 N N . ARG A 1 360 ? -10.108 -4.963 -12.591 1.00 54.00 360 ARG A N 1
ATOM 2844 C CA . ARG A 1 360 ? -10.410 -3.574 -12.208 1.00 54.00 360 ARG A CA 1
ATOM 2845 C C . ARG A 1 360 ? -9.555 -3.069 -11.026 1.00 54.00 360 ARG A C 1
ATOM 2847 O O . ARG A 1 360 ? -9.370 -1.861 -10.899 1.00 54.00 360 ARG A O 1
ATOM 2854 N N . GLU A 1 361 ? -9.028 -3.974 -10.206 1.00 51.31 361 GLU A N 1
ATOM 2855 C CA . GLU A 1 361 ? -8.143 -3.701 -9.069 1.00 51.31 361 GLU A CA 1
ATOM 2856 C C . GLU A 1 361 ? -6.740 -3.221 -9.479 1.00 51.31 361 GLU A C 1
ATOM 2858 O O . GLU A 1 361 ? -6.203 -2.308 -8.859 1.00 51.31 361 GLU A O 1
ATOM 2863 N N . PHE A 1 362 ? -6.170 -3.706 -10.588 1.00 53.69 362 PHE A N 1
ATOM 2864 C CA . PHE A 1 362 ? -4.897 -3.173 -11.103 1.00 53.69 362 PHE A CA 1
ATOM 2865 C C . PHE A 1 362 ? -5.071 -1.773 -11.702 1.00 53.69 362 PHE A C 1
ATOM 2867 O O . PHE A 1 362 ? -4.217 -0.898 -11.548 1.00 53.69 362 PHE A O 1
ATOM 2874 N N . LEU A 1 363 ? -6.232 -1.518 -12.319 1.00 54.28 363 LEU A N 1
ATOM 2875 C CA . LEU A 1 363 ? -6.608 -0.164 -12.715 1.00 54.28 363 LEU A CA 1
ATOM 2876 C C . LEU A 1 363 ? -6.738 0.746 -11.489 1.00 54.28 363 LEU A C 1
ATOM 2878 O O . LEU A 1 363 ? -6.393 1.907 -11.591 1.00 54.28 363 LEU A O 1
ATOM 2882 N N . TYR A 1 364 ? -7.182 0.275 -10.324 1.00 54.88 364 TYR A N 1
ATOM 2883 C CA . TYR A 1 364 ? -7.207 1.124 -9.130 1.00 54.88 364 TYR A CA 1
ATOM 2884 C C . TYR A 1 364 ? -5.803 1.658 -8.771 1.00 54.88 364 TYR A C 1
ATOM 2886 O O . TYR A 1 364 ? -5.621 2.872 -8.702 1.00 54.88 364 TYR A O 1
ATOM 2894 N N . GLU A 1 365 ? -4.799 0.785 -8.674 1.00 56.62 365 GLU A N 1
ATOM 2895 C CA . GLU A 1 365 ? -3.413 1.140 -8.298 1.00 56.62 365 GLU A CA 1
ATOM 2896 C C . GLU A 1 365 ? -2.665 1.975 -9.354 1.00 56.62 365 GLU A C 1
ATOM 2898 O O . GLU A 1 365 ? -1.826 2.824 -9.039 1.00 56.62 365 GLU A O 1
ATOM 2903 N N . MET A 1 366 ? -2.974 1.766 -10.635 1.00 53.38 366 MET A N 1
ATOM 2904 C CA . MET A 1 366 ? -2.421 2.579 -11.724 1.00 53.38 366 MET A CA 1
ATOM 2905 C C . MET A 1 366 ? -3.101 3.953 -11.819 1.00 53.38 366 MET A C 1
ATOM 2907 O O . MET A 1 366 ? -2.489 4.916 -12.286 1.00 53.38 366 MET A O 1
ATOM 2911 N N . LEU A 1 367 ? -4.362 4.059 -11.382 1.00 47.75 367 LEU A N 1
ATOM 2912 C CA . LEU A 1 367 ? -5.188 5.262 -11.507 1.00 47.75 367 LEU A CA 1
ATOM 2913 C C . LEU A 1 367 ? -5.209 6.164 -10.285 1.00 47.75 367 LEU A C 1
ATOM 2915 O O . LEU A 1 367 ? -5.665 7.305 -10.401 1.00 47.75 367 LEU A O 1
ATOM 2919 N N . THR A 1 368 ? -4.695 5.692 -9.152 1.00 48.47 368 THR A N 1
ATOM 2920 C CA . THR A 1 368 ? -4.514 6.513 -7.953 1.00 48.47 368 THR A CA 1
ATOM 2921 C C . THR A 1 368 ? -3.474 7.607 -8.129 1.00 48.47 368 THR A C 1
ATOM 2923 O O . THR A 1 368 ? -3.483 8.563 -7.368 1.00 48.47 368 THR A O 1
ATOM 2926 N N . GLY A 1 369 ? -2.661 7.556 -9.190 1.00 46.28 369 GLY A N 1
ATOM 2927 C CA . GLY A 1 369 ? -1.929 8.725 -9.673 1.00 46.28 369 GLY A CA 1
ATOM 2928 C C . GLY A 1 369 ? -0.951 9.342 -8.676 1.00 46.28 369 GLY A C 1
ATOM 2929 O O . GLY A 1 369 ? -0.565 10.496 -8.827 1.00 46.28 369 GLY A O 1
ATOM 2930 N N . TYR A 1 370 ? -0.542 8.580 -7.667 1.00 48.59 370 TYR A N 1
ATOM 2931 C CA . TYR A 1 370 ? 0.536 8.987 -6.789 1.00 48.59 370 TYR A CA 1
ATOM 2932 C C . TYR A 1 370 ? 1.854 8.797 -7.544 1.00 48.59 370 TYR A C 1
ATOM 2934 O O . TYR A 1 370 ? 2.210 7.693 -7.981 1.00 48.59 370 TYR A O 1
ATOM 2942 N N . SER A 1 371 ? 2.553 9.900 -7.764 1.00 48.31 371 SER A N 1
ATOM 2943 C CA . SER A 1 371 ? 3.971 9.894 -8.085 1.00 48.31 371 SER A CA 1
ATOM 2944 C C . SER A 1 371 ? 4.761 9.943 -6.778 1.00 48.31 371 SER A C 1
ATOM 2946 O O . SER A 1 371 ? 4.260 10.470 -5.789 1.00 48.31 371 SER A O 1
ATOM 2948 N N . LYS A 1 372 ? 5.976 9.388 -6.734 1.00 48.69 372 LYS A N 1
ATOM 2949 C CA . LYS A 1 372 ? 6.841 9.609 -5.562 1.00 48.69 372 LYS A CA 1
ATOM 2950 C C . LYS A 1 372 ? 7.135 11.105 -5.382 1.00 48.69 372 LYS A C 1
ATOM 2952 O O . LYS A 1 372 ? 7.148 11.844 -6.364 1.00 48.69 372 LYS A O 1
ATOM 2957 N N . SER A 1 373 ? 7.434 11.510 -4.151 1.00 43.62 373 SER A N 1
ATOM 2958 C CA . SER A 1 373 ? 7.843 12.865 -3.729 1.00 43.62 373 SER A CA 1
ATOM 2959 C C . SER A 1 373 ? 8.788 13.577 -4.705 1.00 43.62 373 SER A C 1
ATOM 2961 O O . SER A 1 373 ? 8.562 14.723 -5.081 1.00 43.62 373 SER A O 1
ATOM 2963 N N . PHE A 1 374 ? 9.793 12.861 -5.213 1.00 41.56 374 PHE A N 1
ATOM 2964 C CA . PHE A 1 374 ? 10.746 13.376 -6.196 1.00 41.56 374 PHE A CA 1
ATOM 2965 C C . PHE A 1 374 ? 10.084 13.865 -7.498 1.00 41.56 374 PHE A C 1
ATOM 2967 O O . PHE A 1 374 ? 10.505 14.861 -8.078 1.00 41.56 374 PHE A O 1
ATOM 2974 N N . CYS A 1 375 ? 9.023 13.211 -7.971 1.00 43.16 375 CYS A N 1
ATOM 2975 C CA . CYS A 1 375 ? 8.269 13.672 -9.139 1.00 43.16 375 CYS A CA 1
ATOM 2976 C C . CYS A 1 375 ? 7.444 14.934 -8.830 1.00 43.16 375 CYS A C 1
ATOM 2978 O O . CYS A 1 375 ? 7.279 15.786 -9.701 1.00 43.16 375 CYS A O 1
ATOM 2980 N N . GLU A 1 376 ? 6.947 15.068 -7.60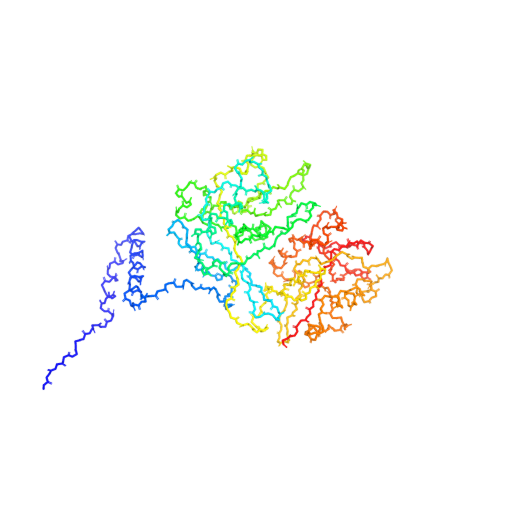0 1.00 47.19 376 GLU A N 1
ATOM 2981 C CA . GLU A 1 376 ? 6.151 16.216 -7.147 1.00 47.19 376 GLU A CA 1
ATOM 2982 C C . GLU A 1 376 ? 7.024 17.481 -7.023 1.00 47.19 376 GLU A C 1
ATOM 2984 O O . GLU A 1 376 ? 6.623 18.550 -7.479 1.00 47.19 376 GLU A O 1
ATOM 2989 N N . GLU A 1 377 ? 8.265 17.351 -6.537 1.00 41.34 377 GLU A N 1
ATOM 2990 C CA . GLU A 1 377 ? 9.247 18.449 -6.442 1.00 41.34 377 GLU A CA 1
ATOM 2991 C C . GLU A 1 377 ? 9.762 18.955 -7.804 1.00 41.34 377 GLU A C 1
ATOM 2993 O O . GLU A 1 377 ? 10.275 20.071 -7.905 1.00 41.34 377 GLU A O 1
ATOM 2998 N N . ASN A 1 378 ? 9.624 18.156 -8.868 1.00 44.09 378 ASN A N 1
ATOM 2999 C CA . ASN A 1 378 ? 10.166 18.459 -10.195 1.00 44.09 378 ASN A CA 1
ATOM 3000 C C . ASN A 1 378 ? 9.132 19.017 -11.192 1.00 44.09 378 ASN A C 1
ATOM 3002 O O . ASN A 1 378 ? 9.435 19.098 -12.385 1.00 44.09 378 ASN A O 1
ATOM 3006 N N . ASP A 1 379 ? 7.944 19.438 -10.743 1.00 47.19 379 ASP A N 1
ATOM 3007 C CA . ASP A 1 379 ? 6.938 20.138 -11.566 1.00 47.19 379 ASP A CA 1
ATOM 3008 C C . ASP A 1 379 ? 6.496 19.281 -12.782 1.00 47.19 379 ASP A C 1
ATOM 3010 O O . ASP A 1 379 ? 6.653 19.631 -13.960 1.00 47.19 379 ASP A O 1
ATOM 3014 N N . VAL A 1 380 ? 6.026 18.054 -12.513 1.00 45.25 380 VAL A N 1
ATOM 3015 C CA . VAL A 1 380 ? 5.344 17.217 -13.518 1.00 45.25 380 VAL A CA 1
ATOM 3016 C C . VAL A 1 380 ? 4.094 17.969 -13.972 1.00 45.25 380 VAL A C 1
ATOM 3018 O O . VAL A 1 380 ? 3.253 18.330 -13.156 1.00 45.25 380 VAL A O 1
ATOM 3021 N N . ALA A 1 381 ? 3.970 18.213 -15.278 1.00 39.50 381 ALA A N 1
ATOM 3022 C CA . ALA A 1 381 ? 2.914 19.046 -15.842 1.00 39.50 381 ALA A CA 1
ATOM 3023 C C . ALA A 1 381 ? 1.514 18.727 -15.274 1.00 39.50 381 ALA A C 1
ATOM 3025 O O . ALA A 1 381 ? 0.985 17.631 -15.476 1.00 39.50 381 ALA A O 1
ATOM 3026 N N . GLU A 1 382 ? 0.899 19.744 -14.655 1.00 39.47 382 GLU A N 1
ATOM 3027 C CA . GLU A 1 382 ? -0.533 19.867 -14.353 1.00 39.47 382 GLU A CA 1
ATOM 3028 C C . GLU A 1 382 ? -1.367 19.760 -15.652 1.00 39.47 382 GLU A C 1
ATOM 3030 O O . GLU A 1 382 ? -1.858 20.745 -16.206 1.00 39.47 382 GLU A O 1
ATOM 3035 N N . GLY A 1 383 ? -1.511 18.551 -16.189 1.00 34.41 383 GLY A N 1
ATOM 3036 C CA . GLY A 1 383 ? -2.277 18.269 -17.398 1.00 34.41 383 GLY A CA 1
ATOM 3037 C C . GLY A 1 383 ? -3.330 17.198 -17.159 1.00 34.41 383 GLY A C 1
ATOM 3038 O O . GLY A 1 383 ? -3.135 16.069 -17.586 1.00 34.41 383 GLY A O 1
ATOM 3039 N N . ASP A 1 384 ? -4.433 17.550 -16.490 1.00 35.56 384 ASP A N 1
ATOM 3040 C CA . ASP A 1 384 ? -5.727 16.834 -16.399 1.00 35.56 384 ASP A CA 1
ATOM 3041 C C . ASP A 1 384 ? -5.749 15.320 -16.072 1.00 35.56 384 ASP A C 1
ATOM 3043 O O . ASP A 1 384 ? -6.820 14.704 -16.070 1.00 35.56 384 ASP A O 1
ATOM 3047 N N . SER A 1 385 ? -4.625 14.683 -15.754 1.00 42.09 385 SER A N 1
ATOM 3048 C CA . SER A 1 385 ? -4.609 13.259 -15.423 1.00 42.09 385 SER A CA 1
ATOM 3049 C C . SER A 1 385 ? -3.374 12.857 -14.633 1.00 42.09 385 SER A C 1
ATOM 3051 O O . SER A 1 385 ? -2.331 12.536 -15.194 1.00 42.09 385 SER A O 1
ATOM 3053 N N . LEU A 1 386 ? -3.549 12.789 -13.323 1.00 41.97 386 LEU A N 1
ATOM 3054 C CA . LEU A 1 386 ? -2.546 12.395 -12.336 1.00 41.97 386 LEU A CA 1
ATOM 3055 C C . LEU A 1 386 ? -2.085 10.928 -12.461 1.00 41.97 386 LEU A C 1
ATOM 3057 O O . LEU A 1 386 ? -1.157 10.516 -11.794 1.00 41.97 386 LEU A O 1
ATOM 3061 N N . ALA A 1 387 ? -2.682 10.140 -13.357 1.00 49.31 387 ALA A N 1
ATOM 3062 C CA . ALA A 1 387 ? -2.426 8.706 -13.534 1.00 49.31 387 ALA A CA 1
ATOM 3063 C C . ALA A 1 387 ? -1.613 8.345 -14.794 1.00 49.31 387 ALA A C 1
ATOM 3065 O O . ALA A 1 387 ? -1.542 7.182 -15.189 1.00 49.31 387 ALA A O 1
ATOM 3066 N N . ALA A 1 388 ? -1.072 9.338 -15.495 1.00 56.41 388 ALA A N 1
ATOM 3067 C CA . ALA A 1 388 ? -0.551 9.136 -16.837 1.00 56.41 388 ALA A CA 1
ATOM 3068 C C . ALA A 1 388 ? 0.864 8.533 -16.805 1.00 56.41 388 ALA A C 1
ATOM 3070 O O . ALA A 1 388 ? 1.808 9.185 -16.360 1.00 56.41 388 ALA A O 1
ATOM 3071 N N . SER A 1 389 ? 1.015 7.305 -17.307 1.00 66.81 389 SER A N 1
ATOM 3072 C CA . SER A 1 389 ? 2.321 6.656 -17.461 1.00 66.81 389 SER A CA 1
ATOM 3073 C C . SER A 1 389 ? 2.541 6.091 -18.862 1.00 66.81 389 SER A C 1
ATOM 3075 O O . SER A 1 389 ? 1.585 5.807 -19.597 1.00 66.81 389 SER A O 1
ATOM 3077 N N . TRP A 1 390 ? 3.812 5.976 -19.253 1.00 67.75 390 TRP A N 1
ATOM 3078 C CA . TRP A 1 390 ? 4.205 5.339 -20.508 1.00 67.75 390 TRP A CA 1
ATOM 3079 C C . TRP A 1 390 ? 3.889 3.836 -20.494 1.00 67.75 390 TRP A C 1
ATOM 3081 O O . TRP A 1 390 ? 4.285 3.125 -19.575 1.00 67.75 390 TRP A O 1
ATOM 3091 N N . CYS A 1 391 ? 3.228 3.336 -21.544 1.00 71.44 391 CYS A N 1
ATOM 3092 C CA . CYS A 1 391 ? 3.054 1.901 -21.789 1.00 71.44 391 CYS A CA 1
ATOM 3093 C C . CYS A 1 391 ? 3.366 1.534 -23.249 1.00 71.44 391 CYS A C 1
ATOM 3095 O O . CYS A 1 391 ? 3.070 2.305 -24.174 1.00 71.44 391 CYS A O 1
ATOM 3097 N N . LYS A 1 392 ? 3.951 0.350 -23.486 1.00 71.94 392 LYS A N 1
ATOM 3098 C CA . LYS A 1 392 ? 4.238 -0.170 -24.833 1.00 71.94 392 LYS A CA 1
ATOM 3099 C C . LYS A 1 392 ? 2.918 -0.431 -25.560 1.00 71.94 392 LYS A C 1
ATOM 3101 O O . LYS A 1 392 ? 2.018 -1.085 -25.044 1.00 71.94 392 LYS A O 1
ATOM 3106 N N . GLY A 1 393 ? 2.753 0.071 -26.781 1.00 64.56 393 GLY A N 1
ATOM 3107 C CA . GLY A 1 393 ? 1.513 -0.138 -27.532 1.00 64.56 393 GLY A CA 1
ATOM 3108 C C . GLY A 1 393 ? 1.642 0.159 -29.019 1.00 64.56 393 GLY A C 1
ATOM 3109 O O . GLY A 1 393 ? 2.361 1.074 -29.415 1.00 64.56 393 GLY A O 1
ATOM 3110 N N . ARG A 1 394 ? 0.904 -0.598 -29.846 1.00 55.38 394 ARG A N 1
ATOM 3111 C CA . ARG A 1 394 ? 0.815 -0.400 -31.304 1.00 55.38 394 ARG A CA 1
ATOM 3112 C C . ARG A 1 394 ? -0.431 0.404 -31.676 1.00 55.38 394 ARG A C 1
ATOM 3114 O O . ARG A 1 394 ? -1.560 0.002 -31.389 1.00 55.38 394 ARG A O 1
ATOM 3121 N N . SER A 1 395 ? -0.248 1.540 -32.350 1.00 49.81 395 SER A N 1
ATOM 3122 C CA . SER A 1 395 ? -1.351 2.258 -33.003 1.00 49.81 395 SER A CA 1
ATOM 3123 C C . SER A 1 395 ? -1.836 1.492 -34.241 1.00 49.81 395 SER A C 1
ATOM 3125 O O . SER A 1 395 ? -1.033 0.904 -34.963 1.00 49.81 395 SER A O 1
ATOM 3127 N N . LYS A 1 396 ? -3.142 1.560 -34.548 1.00 50.16 396 LYS A N 1
ATOM 3128 C CA . LYS A 1 396 ? -3.770 0.907 -35.721 1.00 50.16 396 LYS A CA 1
ATOM 3129 C C . LYS A 1 396 ? -3.138 1.285 -37.074 1.00 50.16 396 LYS A C 1
ATOM 3131 O O . LYS A 1 396 ? -3.383 0.595 -38.056 1.00 50.16 396 LYS A O 1
ATOM 3136 N N . ASN A 1 397 ? -2.344 2.358 -37.126 1.00 48.84 397 ASN A N 1
ATOM 3137 C CA . ASN A 1 397 ? -1.769 2.910 -38.355 1.00 48.84 397 ASN A CA 1
ATOM 3138 C C . ASN A 1 397 ? -0.235 2.769 -38.468 1.00 48.84 397 ASN A C 1
ATOM 3140 O O . ASN A 1 397 ? 0.344 3.413 -39.341 1.00 48.84 397 ASN A O 1
ATOM 3144 N N . ASN A 1 398 ? 0.425 1.958 -37.627 1.00 47.94 398 ASN A N 1
ATOM 3145 C CA . ASN A 1 398 ? 1.858 1.618 -37.756 1.00 47.94 398 ASN A CA 1
ATOM 3146 C C . ASN A 1 398 ? 2.826 2.825 -37.853 1.00 47.94 398 ASN A C 1
ATOM 3148 O O . ASN A 1 398 ? 3.849 2.759 -38.531 1.00 47.94 398 ASN A O 1
ATOM 3152 N N . LYS A 1 399 ? 2.517 3.944 -37.189 1.00 41.44 399 LYS A N 1
ATOM 3153 C CA . LYS A 1 399 ? 3.414 5.106 -37.095 1.00 41.44 399 LYS A CA 1
ATOM 3154 C C . LYS A 1 399 ? 3.598 5.494 -35.627 1.00 41.44 399 LYS A C 1
ATOM 3156 O O . LYS A 1 399 ? 2.679 6.081 -35.064 1.00 41.44 399 LYS A O 1
ATOM 3161 N N . ALA A 1 400 ? 4.769 5.142 -35.090 1.00 45.94 400 ALA A N 1
ATOM 3162 C CA . ALA A 1 400 ? 5.338 5.443 -33.767 1.00 45.94 400 ALA A CA 1
ATOM 3163 C C . ALA A 1 400 ? 4.571 4.927 -32.526 1.00 45.94 400 ALA A C 1
ATOM 3165 O O . ALA A 1 400 ? 3.339 4.944 -32.463 1.00 45.94 400 ALA A O 1
ATOM 3166 N N . PHE A 1 401 ? 5.350 4.398 -31.578 1.00 55.72 401 PHE A N 1
ATOM 3167 C CA . PHE A 1 401 ? 4.950 3.567 -30.441 1.00 55.72 401 PHE A CA 1
ATOM 3168 C C . PHE A 1 401 ? 4.892 4.348 -29.117 1.00 55.72 401 PHE A C 1
ATOM 3170 O O . PHE A 1 401 ? 5.322 5.491 -29.041 1.00 55.72 401 PHE A O 1
ATOM 3177 N N . LEU A 1 402 ? 4.354 3.669 -28.098 1.00 53.81 402 LEU A N 1
ATOM 3178 C CA . LEU A 1 402 ? 4.057 4.101 -26.727 1.00 53.81 402 LEU A CA 1
ATOM 3179 C C . LEU A 1 402 ? 2.804 4.971 -26.590 1.00 53.81 402 LEU A C 1
ATOM 3181 O O . LEU A 1 402 ? 2.626 6.015 -27.215 1.00 53.81 402 LEU A O 1
ATOM 3185 N N . THR A 1 403 ? 1.869 4.484 -25.776 1.00 53.44 403 THR A N 1
ATOM 3186 C CA . THR A 1 403 ? 0.625 5.195 -25.487 1.00 53.44 403 THR A CA 1
ATOM 3187 C C . THR A 1 403 ? 0.591 5.613 -24.036 1.00 53.44 403 THR A C 1
ATOM 3189 O O . THR A 1 403 ? 1.102 4.916 -23.170 1.00 53.44 403 THR A O 1
ATOM 3192 N N . LEU A 1 404 ? -0.048 6.746 -23.790 1.00 54.19 404 LEU A N 1
ATOM 3193 C CA . LEU A 1 404 ? -0.355 7.210 -22.455 1.00 54.19 404 LEU A CA 1
ATOM 3194 C C . LEU A 1 404 ? -1.553 6.423 -21.943 1.00 54.19 404 LEU A C 1
ATOM 3196 O O . LEU A 1 404 ? -2.624 6.527 -22.559 1.00 54.19 404 LEU A O 1
ATOM 3200 N N . ASP A 1 405 ? -1.418 5.669 -20.853 1.00 54.09 405 ASP A N 1
ATOM 3201 C CA . ASP A 1 405 ? -2.610 5.139 -20.197 1.00 54.09 405 ASP A CA 1
ATOM 3202 C C . ASP A 1 405 ? -3.253 6.224 -19.337 1.00 54.09 405 ASP A C 1
ATOM 3204 O O . ASP A 1 405 ? -2.899 6.481 -18.194 1.00 54.09 405 ASP A O 1
ATOM 3208 N N . LEU A 1 406 ? -4.204 6.920 -19.947 1.00 49.03 406 LEU A N 1
ATOM 3209 C CA . LEU A 1 406 ? -5.208 7.650 -19.205 1.00 49.03 406 LEU A CA 1
ATOM 3210 C C . LEU A 1 406 ? -6.335 6.660 -19.016 1.00 49.03 406 LEU A C 1
ATOM 3212 O O . LEU A 1 406 ? -6.990 6.376 -20.021 1.00 49.03 406 LEU A O 1
ATOM 3216 N N . ALA A 1 407 ? -6.543 6.189 -17.787 1.00 44.31 407 ALA A N 1
ATOM 3217 C CA . ALA A 1 407 ? -7.749 5.669 -17.114 1.00 44.31 407 ALA A CA 1
ATOM 3218 C C . ALA A 1 407 ? -9.065 5.410 -17.866 1.00 44.31 407 ALA A C 1
ATOM 3220 O O . ALA A 1 407 ? -9.946 4.722 -17.358 1.00 44.31 407 ALA A O 1
ATOM 3221 N N . ARG A 1 408 ? -9.303 6.064 -19.002 1.00 41.56 408 ARG A N 1
ATOM 3222 C CA . ARG A 1 408 ? -10.537 6.098 -19.778 1.00 41.56 408 ARG A CA 1
ATOM 3223 C C . ARG A 1 408 ? -10.351 6.123 -21.300 1.00 41.56 408 ARG A C 1
ATOM 3225 O O . ARG A 1 408 ? -11.313 6.449 -21.991 1.00 41.56 408 ARG A O 1
ATOM 3232 N N . GLY A 1 409 ? -9.183 5.791 -21.864 1.00 46.72 409 GLY A N 1
ATOM 3233 C CA . GLY A 1 409 ? -9.135 5.564 -23.319 1.00 46.72 409 GLY A CA 1
ATOM 3234 C C . GLY A 1 409 ? -7.829 5.761 -24.073 1.00 46.72 409 GLY A C 1
ATOM 3235 O O . GLY A 1 409 ? -7.907 5.889 -25.291 1.00 46.72 409 GLY A O 1
ATOM 3236 N N . GLY A 1 410 ? -6.667 5.757 -23.415 1.00 50.47 410 GLY A N 1
ATOM 3237 C CA . GLY A 1 410 ? -5.356 5.690 -24.066 1.00 50.47 410 GLY A CA 1
ATOM 3238 C C . GLY A 1 410 ? -5.097 6.761 -25.137 1.00 50.47 410 GLY A C 1
ATOM 3239 O O . GLY A 1 410 ? -5.402 6.534 -26.310 1.00 50.47 410 GLY A O 1
ATOM 3240 N N . ARG A 1 411 ? -4.495 7.898 -24.777 1.00 52.66 411 ARG A N 1
ATOM 3241 C CA . ARG A 1 411 ? -4.135 8.949 -25.750 1.00 52.66 411 ARG A CA 1
ATOM 3242 C C . ARG A 1 411 ? -2.738 8.700 -26.324 1.00 52.66 411 ARG A C 1
ATOM 3244 O O . ARG A 1 411 ? -1.869 8.159 -25.649 1.00 52.66 411 ARG A O 1
ATOM 3251 N N . ALA A 1 412 ? -2.520 9.082 -27.580 1.00 55.12 412 ALA A N 1
ATOM 3252 C CA . ALA A 1 412 ? -1.160 9.236 -28.086 1.00 55.12 412 ALA A CA 1
ATOM 3253 C C . ALA A 1 412 ? -0.572 10.490 -27.428 1.00 55.12 412 ALA A C 1
ATOM 3255 O O . ALA A 1 412 ? -1.180 11.560 -27.525 1.00 55.12 412 ALA A O 1
ATOM 3256 N N . ALA A 1 413 ? 0.546 10.345 -26.725 1.00 57.62 413 ALA A N 1
ATOM 3257 C CA . ALA A 1 413 ? 1.307 11.480 -26.226 1.00 57.62 413 ALA A CA 1
ATOM 3258 C C . ALA A 1 413 ? 2.364 11.892 -27.256 1.00 57.62 413 ALA A C 1
ATOM 3260 O O . ALA A 1 413 ? 2.780 11.085 -28.089 1.00 57.62 413 ALA A O 1
ATOM 3261 N N . ASN A 1 414 ? 2.779 13.157 -27.224 1.00 61.78 414 ASN A N 1
ATOM 3262 C CA . ASN A 1 414 ? 3.903 13.601 -28.042 1.00 61.78 414 ASN A CA 1
ATOM 3263 C C . ASN A 1 414 ? 5.204 13.095 -27.413 1.00 61.78 414 ASN A C 1
ATOM 3265 O O . ASN A 1 414 ? 5.382 13.211 -26.207 1.00 61.78 414 ASN A O 1
ATOM 3269 N N . ALA A 1 415 ? 6.133 12.617 -28.238 1.00 63.94 415 ALA A N 1
ATOM 3270 C CA . ALA A 1 415 ? 7.413 12.063 -27.788 1.00 63.94 415 ALA A CA 1
ATOM 3271 C C . ALA A 1 415 ? 8.283 13.038 -26.961 1.00 63.94 415 ALA A C 1
ATOM 3273 O O . ALA A 1 415 ? 9.130 12.617 -26.176 1.00 63.94 415 ALA A O 1
ATOM 3274 N N . ASP A 1 416 ? 8.042 14.343 -27.122 1.00 66.62 416 ASP A N 1
ATOM 3275 C CA . ASP A 1 416 ? 8.735 15.421 -26.411 1.00 66.62 416 ASP A CA 1
ATOM 3276 C C . ASP A 1 416 ? 8.095 15.765 -25.042 1.00 66.62 416 ASP A C 1
ATOM 3278 O O . ASP A 1 416 ? 8.605 16.636 -24.334 1.00 66.62 416 ASP A O 1
ATOM 3282 N N . GLN A 1 417 ? 6.970 15.136 -24.672 1.00 68.06 417 GLN A N 1
ATOM 3283 C CA . GLN A 1 417 ? 6.315 15.343 -23.374 1.00 68.06 417 GLN A CA 1
ATOM 3284 C C . GLN A 1 417 ? 7.005 14.533 -22.277 1.00 68.06 417 GLN A C 1
ATOM 3286 O O . GLN A 1 417 ? 7.304 13.357 -22.465 1.00 68.06 417 GLN A O 1
ATOM 3291 N N . GLU A 1 418 ? 7.216 15.167 -21.125 1.00 70.31 418 GLU A N 1
ATOM 3292 C CA . GLU A 1 418 ? 7.598 14.470 -19.895 1.00 70.31 418 GLU A CA 1
ATOM 3293 C C . GLU A 1 418 ? 6.358 13.828 -19.298 1.00 70.31 418 GLU A C 1
ATOM 3295 O O . GLU A 1 418 ? 5.346 14.497 -19.077 1.00 70.31 418 GLU A O 1
ATOM 3300 N N . ILE A 1 419 ? 6.432 12.522 -19.079 1.00 72.44 419 ILE A N 1
ATOM 3301 C CA . ILE A 1 419 ? 5.336 11.715 -18.551 1.00 72.44 419 ILE A CA 1
ATOM 3302 C C . ILE A 1 419 ? 5.920 10.764 -17.515 1.00 72.44 419 ILE A C 1
ATOM 3304 O O . ILE A 1 419 ? 7.065 10.329 -17.652 1.00 72.44 419 ILE A O 1
ATOM 3308 N N . GLY A 1 420 ? 5.120 10.438 -16.499 1.00 74.94 420 GLY A N 1
ATOM 3309 C CA . GLY A 1 420 ? 5.488 9.478 -15.470 1.00 74.94 420 GLY A CA 1
ATOM 3310 C C . GLY A 1 420 ? 5.913 8.126 -16.051 1.00 74.94 420 GLY A C 1
ATOM 3311 O O . GLY A 1 420 ? 5.317 7.605 -16.999 1.00 74.94 420 GLY A O 1
ATOM 3312 N N . VAL A 1 421 ? 6.940 7.534 -15.460 1.00 79.00 421 VAL A N 1
ATOM 3313 C CA . VAL A 1 421 ? 7.455 6.218 -15.827 1.00 79.00 421 VAL A CA 1
ATOM 3314 C C . VAL A 1 421 ? 7.132 5.238 -14.713 1.00 79.00 421 VAL A C 1
ATOM 3316 O O . VAL A 1 421 ? 7.461 5.478 -13.551 1.00 79.00 421 VAL A O 1
ATOM 3319 N N . ARG A 1 422 ? 6.494 4.124 -15.079 1.00 84.12 422 ARG A N 1
ATOM 3320 C CA . ARG A 1 422 ? 6.259 2.981 -14.195 1.00 84.12 422 ARG A CA 1
ATOM 3321 C C . ARG A 1 422 ? 7.007 1.769 -14.742 1.00 84.12 422 ARG A C 1
ATOM 3323 O O . ARG A 1 422 ? 6.471 1.095 -15.626 1.00 84.12 422 ARG A O 1
ATOM 3330 N N . PRO A 1 423 ? 8.252 1.538 -14.296 1.00 90.38 423 PRO A N 1
ATOM 3331 C CA . PRO A 1 423 ? 9.043 0.416 -14.769 1.00 90.38 423 PRO A CA 1
ATOM 3332 C C . PRO A 1 423 ? 8.368 -0.925 -14.477 1.00 90.38 423 PRO A C 1
ATOM 3334 O O . PRO A 1 423 ? 7.630 -1.075 -13.499 1.00 90.38 423 PRO A O 1
ATOM 3337 N N . MET A 1 424 ? 8.665 -1.904 -15.322 1.00 92.25 424 MET A N 1
ATOM 3338 C CA . MET A 1 424 ? 8.282 -3.299 -15.176 1.00 92.25 424 MET A CA 1
ATOM 3339 C C . MET A 1 424 ? 9.541 -4.164 -15.201 1.00 92.25 424 MET A C 1
ATOM 3341 O O . MET A 1 424 ? 10.413 -3.957 -16.045 1.00 92.25 424 MET A O 1
ATOM 3345 N N . ILE A 1 425 ? 9.627 -5.129 -14.289 1.00 96.00 425 ILE A N 1
ATOM 3346 C CA . ILE A 1 425 ? 10.738 -6.085 -14.204 1.00 96.00 425 ILE A CA 1
ATOM 3347 C C . ILE A 1 425 ? 10.202 -7.497 -13.969 1.00 96.00 425 ILE A C 1
ATOM 3349 O O . ILE A 1 425 ? 9.119 -7.672 -13.405 1.00 96.00 425 ILE A O 1
ATOM 3353 N N . THR A 1 426 ? 10.992 -8.500 -14.344 1.00 95.88 426 THR A N 1
ATOM 3354 C CA . THR A 1 426 ? 10.735 -9.903 -13.993 1.00 95.88 426 THR A CA 1
ATOM 3355 C C . THR A 1 426 ? 11.760 -10.362 -12.968 1.00 95.88 426 THR A C 1
ATOM 3357 O O . THR A 1 426 ? 12.961 -10.213 -13.182 1.00 95.88 426 THR A O 1
ATOM 3360 N N . ILE A 1 427 ? 11.299 -10.935 -11.857 1.00 95.50 427 ILE A N 1
ATOM 3361 C CA . ILE A 1 427 ? 12.137 -11.446 -10.770 1.00 95.50 427 ILE A CA 1
ATOM 3362 C C . ILE A 1 427 ? 11.960 -12.958 -10.696 1.00 95.50 427 ILE A C 1
ATOM 3364 O O . ILE A 1 427 ? 10.842 -13.444 -10.527 1.00 95.50 427 ILE A O 1
ATOM 3368 N N . LYS A 1 428 ? 13.055 -13.712 -10.796 1.00 94.44 428 LYS A N 1
ATOM 3369 C CA . LYS A 1 428 ? 13.013 -15.176 -10.668 1.00 94.44 428 LYS A CA 1
ATOM 3370 C C . LYS A 1 428 ? 12.979 -15.650 -9.217 1.00 94.44 428 LYS A C 1
ATOM 3372 O O . LYS A 1 428 ? 13.458 -14.955 -8.319 1.00 94.44 428 LYS A O 1
ATOM 3377 N N . PHE A 1 429 ? 12.458 -16.860 -9.037 1.00 87.88 429 PHE A N 1
ATOM 3378 C CA . PHE A 1 429 ? 12.486 -17.598 -7.772 1.00 87.88 429 PHE A CA 1
ATOM 3379 C C . PHE A 1 429 ? 13.879 -18.100 -7.385 1.00 87.88 429 PHE A C 1
ATOM 3381 O O . PHE A 1 429 ? 14.688 -18.428 -8.290 1.00 87.88 429 PHE A O 1
#

Radius of gyration: 26.4 Å; Cα contacts (8 Å, |Δi|>4): 784; chains: 1; bounding box: 69×86×80 Å

Foldseek 3Di:
DDDDDDDDDPPVVVVVVVVVVVPPDDPVVVVVVVVVVVVVVVVVVVVVDDPDDPPPDAAAPLDDQQDWDWFFADPNHIWIWGFHAWEAEPPDQWIKTKIKTQAQEAQFFQAQVLAFANVDGPVQVCQQPVCLVHGHDPSQNVFFDWDWDFAPDLQGDIDTGSKFFAAPLVCVLVVVSQFHAHDPVRVVLPADDDPRGGKAWHNHADPPPDDDDDDRGTDIDDRPDDDDPDPPDPSSVRRRDRRHGYIMMTMGIHDDGDDQVSDDAQHWYFAFADPNHTWIWGFLDDDPWFTKTKTLAQAAWDFQDDPPDADSCVTVVQVCFQPVCVVRGHDPVRLVQWDADPVRRSKDFAAPVSCVVDDSSSLSSLQVLDHPSVHSVVCQDPDPGSNWEWHFYDDPVSGHTTWTDGSPDTHRDHSGHTTGYIMMTTGTD

Nearest PDB structures (foldseek):
  1lpl-assembly1_A  TM=5.392E-01  e=1.222E+00  Caenorhabditis elegans
  4hnt-assembly1_D  TM=5.770E-01  e=3.064E+00  Staphylococcus aureus
  7wtd-assembly1_D  TM=5.402E-01  e=2.731E+00  Homo sapiens
  5vyw-assembly1_A  TM=6.149E-01  e=4.580E+00  Lactococcus lactis
  1whg-assembly1_A  TM=4.690E-01  e=9.127E+00  Mus musculus

pLDDT: mean 70.61, std 22.34, range [28.16, 98.12]